Protein AF-0000000084757537 (afdb_homodimer)

Radius of gyration: 25.79 Å; Cα contacts (8 Å, |Δi|>4): 924; chains: 2; bounding box: 73×78×56 Å

Organism: Klebsiella aerogenes (strain ATCC 13048 / DSM 30053 / CCUG 1429 / JCM 1235 / KCTC 2190 / NBRC 13534 / NCIMB 10102 / NCTC 10006 / CDC 819-56) (NCBI:txid1028307)

Nearest PDB structures (foldseek):
  2l4r-assembly1_A  TM=5.780E-01  e=1.515E-05  Homo sapiens
  3gdi-assembly1_B  TM=6.247E-01  e=6.989E-03  Mus musculus
  4dj2-assembly2_B  TM=6.245E-01  e=1.056E-02  Mus musculus
  4dj2-assembly1_C  TM=6.405E-01  e=1.905E-02  Mus musculus
  3gdi-assembly1_A  TM=5.846E-01  e=1.505E-02  Mus musculus

Structure (mmCIF, N/CA/C/O backbone):
data_AF-0000000084757537-model_v1
#
loop_
_entity.id
_entity.type
_entity.pdbx_description
1 polymer 'AraC family transcriptional regulator'
#
loop_
_atom_site.group_PDB
_atom_site.id
_atom_site.type_symbol
_atom_site.label_atom_id
_atom_site.label_alt_id
_atom_site.label_comp_id
_atom_site.label_asym_id
_atom_site.label_entity_id
_atom_site.label_seq_id
_atom_site.pdbx_PDB_ins_code
_atom_site.Cartn_x
_atom_site.Cartn_y
_atom_site.Cartn_z
_atom_site.occupancy
_atom_site.B_iso_or_equiv
_atom_site.auth_seq_id
_atom_site.auth_comp_id
_atom_site.auth_asym_id
_atom_site.auth_atom_id
_atom_site.pdbx_PDB_model_num
ATOM 1 N N . MET A 1 1 ? 33.844 41.781 28.547 1 29.34 1 MET A N 1
ATOM 2 C CA . MET A 1 1 ? 33.312 42 27.188 1 29.34 1 MET A CA 1
ATOM 3 C C . MET A 1 1 ? 33.656 40.844 26.281 1 29.34 1 MET A C 1
ATOM 5 O O . MET A 1 1 ? 34.562 40.969 25.438 1 29.34 1 MET A O 1
ATOM 9 N N . ILE A 1 2 ? 33.625 39.625 26.734 1 36.03 2 ILE A N 1
ATOM 10 C CA . ILE A 1 2 ? 34.094 38.438 25.984 1 36.03 2 ILE A CA 1
ATOM 11 C C . ILE A 1 2 ? 33.25 38.25 24.75 1 36.03 2 ILE A C 1
ATOM 13 O O . ILE A 1 2 ? 32 38.25 24.828 1 36.03 2 ILE A O 1
ATOM 17 N N . GLY A 1 3 ? 33.75 38.656 23.562 1 28.81 3 GLY A N 1
ATOM 18 C CA . GLY A 1 3 ? 33.188 38.562 22.219 1 28.81 3 GLY A CA 1
ATOM 19 C C . GLY A 1 3 ? 32.75 37.156 21.875 1 28.81 3 GLY A C 1
ATOM 20 O O . GLY A 1 3 ? 33.562 36.219 21.891 1 28.81 3 GLY A O 1
ATOM 21 N N . VAL A 1 4 ? 31.578 36.719 22.297 1 36.47 4 VAL A N 1
ATOM 22 C CA . VAL A 1 4 ? 31.016 35.438 21.875 1 36.47 4 VAL A CA 1
ATOM 23 C C . VAL A 1 4 ? 31.109 35.312 20.359 1 36.47 4 VAL A C 1
ATOM 25 O O . VAL A 1 4 ? 30.625 36.188 19.625 1 36.47 4 VAL A O 1
ATOM 28 N N . SER A 1 5 ? 32.25 34.75 19.859 1 36.56 5 SER A N 1
ATOM 29 C CA . SER A 1 5 ? 32.438 34.469 18.422 1 36.56 5 SER A CA 1
ATOM 30 C C . SER A 1 5 ? 31.219 33.812 17.828 1 36.56 5 SER A C 1
ATOM 32 O O . SER A 1 5 ? 30.719 32.812 18.375 1 36.56 5 SER A O 1
ATOM 34 N N . ASP A 1 6 ? 30.359 34.469 17.156 1 34.97 6 ASP A N 1
ATOM 35 C CA . ASP A 1 6 ? 29.266 34.094 16.281 1 34.97 6 ASP A CA 1
ATOM 36 C C . ASP A 1 6 ? 29.688 33 15.289 1 34.97 6 ASP A C 1
ATOM 38 O O . ASP A 1 6 ? 30.266 33.281 14.25 1 34.97 6 ASP A O 1
ATOM 42 N N . ALA A 1 7 ? 30.234 31.906 15.758 1 39.81 7 ALA A N 1
ATOM 43 C CA . ALA A 1 7 ? 30.578 30.906 14.75 1 39.81 7 ALA A CA 1
ATOM 44 C C . ALA A 1 7 ? 29.438 30.734 13.734 1 39.81 7 ALA A C 1
ATOM 46 O O . ALA A 1 7 ? 28.266 30.656 14.109 1 39.81 7 ALA A O 1
ATOM 47 N N . PRO A 1 8 ? 29.766 31.125 12.445 1 39.22 8 PRO A N 1
ATOM 48 C CA . PRO A 1 8 ? 28.734 31 11.398 1 39.22 8 PRO A CA 1
ATOM 49 C C . PRO A 1 8 ? 28.062 29.625 11.398 1 39.22 8 PRO A C 1
ATOM 51 O O . PRO A 1 8 ? 28.656 28.641 11.875 1 39.22 8 PRO A O 1
ATOM 54 N N . PRO A 1 9 ? 26.766 29.547 11.398 1 38.53 9 PRO A N 1
ATOM 55 C CA . PRO A 1 9 ? 26.109 28.234 11.344 1 38.53 9 PRO A CA 1
ATOM 56 C C . PRO A 1 9 ? 26.781 27.281 10.375 1 38.53 9 PRO A C 1
ATOM 58 O O . PRO A 1 9 ? 27.438 27.703 9.414 1 38.53 9 PRO A O 1
ATOM 61 N N . PRO A 1 10 ? 27.375 26.188 10.836 1 38.19 10 PRO A N 1
ATOM 62 C CA . PRO A 1 10 ? 28.094 25.297 9.922 1 38.19 10 PRO A CA 1
ATOM 63 C C . PRO A 1 10 ? 27.5 25.297 8.508 1 38.19 10 PRO A C 1
ATOM 65 O O . PRO A 1 10 ? 26.297 25.516 8.344 1 38.19 10 PRO A O 1
ATOM 68 N N . ARG A 1 11 ? 28.281 25.75 7.516 1 37.19 11 ARG A N 1
ATOM 69 C CA . ARG A 1 11 ? 27.953 25.719 6.094 1 37.19 11 ARG A CA 1
ATOM 70 C C . ARG A 1 11 ? 27.109 24.5 5.746 1 37.19 11 ARG A C 1
ATOM 72 O O . ARG A 1 11 ? 27.484 23.375 6.062 1 37.19 11 ARG A O 1
ATOM 79 N N . ALA A 1 12 ? 25.844 24.609 5.562 1 40.44 12 ALA A N 1
ATOM 80 C CA . ALA A 1 12 ? 25.047 23.547 4.957 1 40.44 12 ALA A CA 1
ATOM 81 C C . ALA A 1 12 ? 25.828 22.812 3.879 1 40.44 12 ALA A C 1
ATOM 83 O O . ALA A 1 12 ? 26.25 23.422 2.889 1 40.44 12 ALA A O 1
ATOM 84 N N . VAL A 1 13 ? 26.734 21.922 4.102 1 39.75 13 VAL A N 1
ATOM 85 C CA . VAL A 1 13 ? 27.438 21.125 3.1 1 39.75 13 VAL A CA 1
ATOM 86 C C . VAL A 1 13 ? 26.531 20.922 1.881 1 39.75 13 VAL A C 1
ATOM 88 O O . VAL A 1 13 ? 25.375 20.5 2.014 1 39.75 13 VAL A O 1
ATOM 91 N N . ASN A 1 14 ? 26.641 21.609 0.751 1 42.94 14 ASN A N 1
ATOM 92 C CA . ASN A 1 14 ? 26.016 21.578 -0.562 1 42.94 14 ASN A CA 1
ATOM 93 C C . ASN A 1 14 ? 25.844 20.156 -1.067 1 42.94 14 ASN A C 1
ATOM 95 O O . ASN A 1 14 ? 26.797 19.547 -1.568 1 42.94 14 ASN A O 1
ATOM 99 N N . GLN A 1 15 ? 25.359 19.25 -0.382 1 50.41 15 GLN A N 1
ATOM 100 C CA . GLN A 1 15 ? 25.141 17.984 -1.068 1 50.41 15 GLN A CA 1
ATOM 101 C C . GLN A 1 15 ? 24.656 18.203 -2.5 1 50.41 15 GLN A C 1
ATOM 103 O O . GLN A 1 15 ? 23.781 19.016 -2.742 1 50.41 15 GLN A O 1
ATOM 108 N N . PRO A 1 16 ? 25.5 17.828 -3.414 1 53.41 16 PRO A N 1
ATOM 109 C CA . PRO A 1 16 ? 25.109 18.031 -4.805 1 53.41 16 PRO A CA 1
ATOM 110 C C . PRO A 1 16 ? 23.625 17.703 -5.051 1 53.41 16 PRO A C 1
ATOM 112 O O . PRO A 1 16 ? 23.156 16.656 -4.617 1 53.41 16 PRO A O 1
ATOM 115 N N . GLU A 1 17 ? 22.891 18.688 -5.23 1 71.38 17 GLU A N 1
ATOM 116 C CA . GLU A 1 17 ? 21.484 18.562 -5.594 1 71.38 17 GLU A CA 1
ATOM 117 C C . GLU A 1 17 ? 21.297 17.734 -6.855 1 71.38 17 GLU A C 1
ATOM 119 O O . GLU A 1 17 ? 21.922 18 -7.883 1 71.38 17 GLU A O 1
ATOM 124 N N . LEU A 1 18 ? 20.938 16.484 -6.762 1 81 18 LEU A N 1
ATOM 125 C CA . LEU A 1 18 ? 20.641 15.641 -7.914 1 81 18 LEU A CA 1
ATOM 126 C C . LEU A 1 18 ? 19.703 16.375 -8.883 1 81 18 LEU A C 1
ATOM 128 O O . LEU A 1 18 ? 18.766 17.031 -8.461 1 81 18 LEU A O 1
ATOM 132 N N . ALA A 1 19 ? 20.141 16.344 -10.188 1 88.56 19 ALA A N 1
ATOM 133 C CA . ALA A 1 19 ? 19.312 16.922 -11.242 1 88.56 19 ALA A CA 1
ATOM 134 C C . ALA A 1 19 ? 18 16.188 -11.383 1 88.56 19 ALA A C 1
ATOM 136 O O . ALA A 1 19 ? 17.891 15.008 -11.023 1 88.56 19 ALA A O 1
ATOM 137 N N . VAL A 1 20 ? 17.031 16.828 -11.93 1 90.75 20 VAL A N 1
ATOM 138 C CA . VAL A 1 20 ? 15.68 16.297 -12.094 1 90.75 20 VAL A CA 1
ATOM 139 C C . VAL A 1 20 ? 15.734 15.016 -12.938 1 90.75 20 VAL A C 1
ATOM 141 O O . VAL A 1 20 ? 15.031 14.047 -12.656 1 90.75 20 VAL A O 1
ATOM 144 N N . ASP A 1 21 ? 16.547 15.055 -13.906 1 89.81 21 ASP A N 1
ATOM 145 C CA . ASP A 1 21 ? 16.672 13.883 -14.766 1 89.81 21 ASP A CA 1
ATOM 146 C C . ASP A 1 21 ? 17.156 12.672 -13.984 1 89.81 21 ASP A C 1
ATOM 148 O O . ASP A 1 21 ? 16.672 11.555 -14.18 1 89.81 21 ASP A O 1
ATOM 152 N N . GLU A 1 22 ? 18.141 12.922 -13.195 1 90.5 22 GLU A N 1
ATOM 153 C CA . GLU A 1 22 ? 18.672 11.844 -12.367 1 90.5 22 GLU A CA 1
ATOM 154 C C . GLU A 1 22 ? 17.625 11.344 -11.375 1 90.5 22 GLU A C 1
ATOM 156 O O . GLU A 1 22 ? 17.453 10.141 -11.188 1 90.5 22 GLU A O 1
ATOM 161 N N . LEU A 1 23 ? 16.938 12.234 -10.805 1 92.62 23 LEU A N 1
ATOM 162 C CA . LEU A 1 23 ? 15.891 11.883 -9.859 1 92.62 23 LEU A CA 1
ATOM 163 C C . LEU A 1 23 ? 14.789 11.086 -10.547 1 92.62 23 LEU A C 1
ATOM 165 O O . LEU A 1 23 ? 14.266 10.117 -9.984 1 92.62 23 LEU A O 1
ATOM 169 N N . SER A 1 24 ? 14.469 11.484 -11.727 1 92.75 24 SER A N 1
ATOM 170 C CA . SER A 1 24 ? 13.453 10.773 -12.5 1 92.75 24 SER A CA 1
ATOM 171 C C . SER A 1 24 ? 13.867 9.328 -12.766 1 92.75 24 SER A C 1
ATOM 173 O O . SER A 1 24 ? 13.047 8.414 -12.633 1 92.75 24 SER A O 1
ATOM 175 N N . GLN A 1 25 ? 15.094 9.148 -13.07 1 91.44 25 GLN A N 1
ATOM 176 C CA . GLN A 1 25 ? 15.609 7.801 -13.289 1 91.44 25 GLN A CA 1
ATOM 177 C C . GLN A 1 25 ? 15.516 6.969 -12.008 1 91.44 25 GLN A C 1
ATOM 179 O O . GLN A 1 25 ? 15.148 5.793 -12.055 1 91.44 25 GLN A O 1
ATOM 184 N N . ILE A 1 26 ? 15.797 7.574 -10.961 1 90.69 26 ILE A N 1
ATOM 185 C CA . ILE A 1 26 ? 15.719 6.906 -9.664 1 90.69 26 ILE A CA 1
ATOM 186 C C . ILE A 1 26 ? 14.273 6.477 -9.391 1 90.69 26 ILE A C 1
ATOM 188 O O . ILE A 1 26 ? 14.023 5.328 -9.016 1 90.69 26 ILE A O 1
ATOM 192 N N . CYS A 1 27 ? 13.312 7.305 -9.648 1 91.94 27 CYS A N 1
ATOM 193 C CA . CYS A 1 27 ? 11.906 7.02 -9.406 1 91.94 27 CYS A CA 1
ATOM 194 C C . CYS A 1 27 ? 11.422 5.883 -10.305 1 91.94 27 CYS A C 1
ATOM 196 O O . CYS A 1 27 ? 10.422 5.227 -9.992 1 91.94 27 CYS A O 1
ATOM 198 N N . GLU A 1 28 ? 12.203 5.699 -11.406 1 89.5 28 GLU A N 1
ATOM 199 C CA . GLU A 1 28 ? 11.828 4.648 -12.344 1 89.5 28 GLU A CA 1
ATOM 200 C C . GLU A 1 28 ? 12.617 3.369 -12.086 1 89.5 28 GLU A C 1
ATOM 202 O O . GLU A 1 28 ? 12.484 2.393 -12.828 1 89.5 28 GLU A O 1
ATOM 207 N N . GLY A 1 29 ? 13.43 3.396 -11.086 1 86.88 29 GLY A N 1
ATOM 208 C CA . GLY A 1 29 ? 14.227 2.23 -10.734 1 86.88 29 GLY A CA 1
ATOM 209 C C . GLY A 1 29 ? 15.531 2.141 -11.5 1 86.88 29 GLY A C 1
ATOM 210 O O . GLY A 1 29 ? 16.156 1.078 -11.562 1 86.88 29 GLY A O 1
ATOM 211 N N . LEU A 1 30 ? 15.867 3.238 -12.203 1 83.12 30 LEU A N 1
ATOM 212 C CA . LEU A 1 30 ? 17.047 3.227 -13.07 1 83.12 30 LEU A CA 1
ATOM 213 C C . LEU A 1 30 ? 18.172 4.059 -12.469 1 83.12 30 LEU A C 1
ATOM 215 O O . LEU A 1 30 ? 18.766 4.902 -13.148 1 83.12 30 LEU A O 1
ATOM 219 N N . ALA A 1 31 ? 18.484 3.748 -11.211 1 79.81 31 ALA A N 1
ATOM 220 C CA . ALA A 1 31 ? 19.547 4.52 -10.57 1 79.81 31 ALA A CA 1
ATOM 221 C C . ALA A 1 31 ? 20.906 4.215 -11.203 1 79.81 31 ALA A C 1
ATOM 223 O O . ALA A 1 31 ? 21.172 3.072 -11.578 1 79.81 31 ALA A O 1
ATOM 224 N N . ARG A 1 32 ? 21.625 5.238 -11.312 1 76.38 32 ARG A N 1
ATOM 225 C CA . ARG A 1 32 ? 22.969 5.082 -11.867 1 76.38 32 ARG A CA 1
ATOM 226 C C . ARG A 1 32 ? 23.891 4.391 -10.867 1 76.38 32 ARG A C 1
ATOM 228 O O . ARG A 1 32 ? 24.703 3.537 -11.25 1 76.38 32 ARG A O 1
ATOM 235 N N . GLN A 1 33 ? 23.688 4.758 -9.633 1 82.62 33 GLN A N 1
ATOM 236 C CA . GLN A 1 33 ? 24.484 4.141 -8.57 1 82.62 33 GLN A CA 1
ATOM 237 C C . GLN A 1 33 ? 23.641 3.186 -7.734 1 82.62 33 GLN A C 1
ATOM 239 O O . GLN A 1 33 ? 22.469 3.459 -7.469 1 82.62 33 GLN A O 1
ATOM 244 N N . ARG A 1 34 ? 24.328 2.006 -7.48 1 87.5 34 ARG A N 1
ATOM 245 C CA . ARG A 1 34 ? 23.656 0.985 -6.676 1 87.5 34 ARG A CA 1
ATOM 246 C C . ARG A 1 34 ? 24.391 0.756 -5.363 1 87.5 34 ARG A C 1
ATOM 248 O O . ARG A 1 34 ? 25.562 1.128 -5.227 1 87.5 34 ARG A O 1
ATOM 255 N N . PRO A 1 35 ? 23.594 0.294 -4.371 1 85.06 35 PRO A N 1
ATOM 256 C CA . PRO A 1 35 ? 24.281 -0.024 -3.115 1 85.06 35 PRO A CA 1
ATOM 257 C C . PRO A 1 35 ? 25.422 -1.021 -3.299 1 85.06 35 PRO A C 1
ATOM 259 O O . PRO A 1 35 ? 25.375 -1.852 -4.211 1 85.06 35 PRO A O 1
ATOM 262 N N . GLU A 1 36 ? 26.328 -0.881 -2.371 1 83.25 36 GLU A N 1
ATOM 263 C CA . GLU A 1 36 ? 27.516 -1.709 -2.455 1 83.25 36 GLU A CA 1
ATOM 264 C C . GLU A 1 36 ? 27.203 -3.178 -2.201 1 83.25 36 GLU A C 1
ATOM 266 O O . GLU A 1 36 ? 27.797 -4.066 -2.816 1 83.25 36 GLU A O 1
ATOM 271 N N . ASN A 1 37 ? 26.359 -3.377 -1.267 1 87.88 37 ASN A N 1
ATOM 272 C CA . ASN A 1 37 ? 26.016 -4.727 -0.839 1 87.88 37 ASN A CA 1
ATOM 273 C C . ASN A 1 37 ? 24.656 -4.766 -0.137 1 87.88 37 ASN A C 1
ATOM 275 O O . ASN A 1 37 ? 24.016 -3.729 0.023 1 87.88 37 ASN A O 1
ATOM 279 N N . MET A 1 38 ? 24.25 -5.949 0.251 1 92.44 38 MET A N 1
ATOM 280 C CA . MET A 1 38 ? 22.938 -6.164 0.847 1 92.44 38 MET A CA 1
ATOM 281 C C . MET A 1 38 ? 22.812 -5.422 2.174 1 92.44 38 MET A C 1
ATOM 283 O O . MET A 1 38 ? 21.828 -4.738 2.418 1 92.44 38 MET A O 1
ATOM 287 N N . PRO A 1 39 ? 23.828 -5.449 3.076 1 90.75 39 PRO A N 1
ATOM 288 C CA . PRO A 1 39 ? 23.703 -4.699 4.328 1 90.75 39 PRO A CA 1
ATOM 289 C C . PRO A 1 39 ? 23.469 -3.207 4.102 1 90.75 39 PRO A C 1
ATOM 291 O O . PRO A 1 39 ? 22.672 -2.592 4.809 1 90.75 39 PRO A O 1
ATOM 294 N N . ALA A 1 40 ? 24.156 -2.654 3.139 1 89.56 40 ALA A N 1
ATOM 295 C CA . ALA A 1 40 ? 23.953 -1.241 2.83 1 89.56 40 ALA A CA 1
ATOM 296 C C . ALA A 1 40 ? 22.516 -0.976 2.381 1 89.56 40 ALA A C 1
ATOM 298 O O . ALA A 1 40 ? 21.922 0.025 2.771 1 89.56 40 ALA A O 1
ATOM 299 N N . LEU A 1 41 ? 22.031 -1.848 1.541 1 93.06 41 LEU A N 1
ATOM 300 C CA . LEU A 1 41 ? 20.641 -1.736 1.08 1 93.06 41 LEU A CA 1
ATOM 301 C C . LEU A 1 41 ? 19.672 -1.838 2.25 1 93.06 41 LEU A C 1
ATOM 303 O O . LEU A 1 41 ? 18.781 -1.001 2.395 1 93.06 41 LEU A O 1
ATOM 307 N N . LEU A 1 42 ? 19.859 -2.803 3.125 1 95 42 LEU A N 1
ATOM 308 C CA . LEU A 1 42 ? 18.969 -3.025 4.258 1 95 42 LEU A CA 1
ATOM 309 C C . LEU A 1 42 ? 19 -1.846 5.223 1 95 42 LEU A C 1
ATOM 311 O O . LEU A 1 42 ? 17.969 -1.441 5.758 1 95 42 LEU A O 1
ATOM 315 N N . ASN A 1 43 ? 20.141 -1.332 5.41 1 92.06 43 ASN A N 1
ATOM 316 C CA . ASN A 1 43 ? 20.281 -0.178 6.293 1 92.06 43 ASN A CA 1
ATOM 317 C C . ASN A 1 43 ? 19.531 1.037 5.746 1 92.06 43 ASN A C 1
ATOM 319 O O . ASN A 1 43 ? 18.953 1.811 6.508 1 92.06 43 ASN A O 1
ATOM 323 N N . ALA A 1 44 ? 19.625 1.209 4.469 1 92.5 44 ALA A N 1
ATOM 324 C CA . ALA A 1 44 ? 18.875 2.299 3.848 1 92.5 44 ALA A CA 1
ATOM 325 C C . ALA A 1 44 ? 17.375 2.08 3.988 1 92.5 44 ALA A C 1
ATOM 327 O O . ALA A 1 44 ? 16.641 3.002 4.355 1 92.5 44 ALA A O 1
ATOM 328 N N . LEU A 1 45 ? 16.906 0.859 3.781 1 94.94 45 LEU A N 1
ATOM 329 C CA . LEU A 1 45 ? 15.484 0.54 3.83 1 94.94 45 LEU A CA 1
ATOM 330 C C . LEU A 1 45 ? 14.961 0.617 5.262 1 94.94 45 LEU A C 1
ATOM 332 O O . LEU A 1 45 ? 13.766 0.823 5.477 1 94.94 45 LEU A O 1
ATOM 336 N N . ALA A 1 46 ? 15.852 0.464 6.234 1 94.06 46 ALA A N 1
ATOM 337 C CA . ALA A 1 46 ? 15.461 0.601 7.637 1 94.06 46 ALA A CA 1
ATOM 338 C C . ALA A 1 46 ? 14.844 1.969 7.902 1 94.06 46 ALA A C 1
ATOM 340 O O . ALA A 1 46 ? 13.938 2.096 8.734 1 94.06 46 ALA A O 1
ATOM 341 N N . LEU A 1 47 ? 15.289 2.963 7.199 1 92.88 47 LEU A N 1
ATOM 342 C CA . LEU A 1 47 ? 14.828 4.328 7.426 1 92.88 47 LEU A CA 1
ATOM 343 C C . LEU A 1 47 ? 13.359 4.48 7.039 1 92.88 47 LEU A C 1
ATOM 345 O O . LEU A 1 47 ? 12.656 5.328 7.59 1 92.88 47 LEU A O 1
ATOM 349 N N . ILE A 1 48 ? 12.852 3.602 6.098 1 94.81 48 ILE A N 1
ATOM 350 C CA . ILE A 1 48 ? 11.469 3.754 5.668 1 94.81 48 ILE A CA 1
ATOM 351 C C . ILE A 1 48 ? 10.656 2.547 6.125 1 94.81 48 ILE A C 1
ATOM 353 O O . ILE A 1 48 ? 9.469 2.432 5.797 1 94.81 48 ILE A O 1
ATOM 357 N N . ALA A 1 49 ? 11.227 1.651 6.902 1 95.31 49 ALA A N 1
ATOM 358 C CA . ALA A 1 49 ? 10.555 0.44 7.367 1 95.31 49 ALA A CA 1
ATOM 359 C C . ALA A 1 49 ? 9.273 0.779 8.117 1 95.31 49 ALA A C 1
ATOM 361 O O . ALA A 1 49 ? 8.242 0.134 7.922 1 95.31 49 ALA A O 1
ATOM 362 N N . PRO A 1 50 ? 9.266 1.827 8.961 1 94.19 50 PRO A N 1
ATOM 363 C CA . PRO A 1 50 ? 8.016 2.17 9.648 1 94.19 50 PRO A CA 1
ATOM 364 C C . PRO A 1 50 ? 6.891 2.516 8.68 1 94.19 50 PRO A C 1
ATOM 366 O O . PRO A 1 50 ? 5.723 2.242 8.969 1 94.19 50 PRO A O 1
ATOM 369 N N . LEU A 1 51 ? 7.219 3.133 7.594 1 95.81 51 LEU A N 1
ATOM 370 C CA . LEU A 1 51 ? 6.211 3.471 6.594 1 95.81 51 LEU A CA 1
ATOM 371 C C . LEU A 1 51 ? 5.672 2.213 5.922 1 95.81 51 LEU A C 1
ATOM 373 O O . LEU A 1 51 ? 4.461 2.082 5.719 1 95.81 51 LEU A O 1
ATOM 377 N N . LEU A 1 52 ? 6.566 1.309 5.574 1 95.25 52 LEU A N 1
ATOM 378 C CA . LEU A 1 52 ? 6.152 0.045 4.973 1 95.25 52 LEU A CA 1
ATOM 379 C C . LEU A 1 52 ? 5.262 -0.744 5.926 1 95.25 52 LEU A C 1
ATOM 381 O O . LEU A 1 52 ? 4.312 -1.399 5.496 1 95.25 52 LEU A O 1
ATOM 385 N N . ASN A 1 53 ? 5.543 -0.652 7.207 1 93.69 53 ASN A N 1
ATOM 386 C CA . ASN A 1 53 ? 4.754 -1.328 8.227 1 93.69 53 ASN A CA 1
ATOM 387 C C . ASN A 1 53 ? 3.35 -0.735 8.336 1 93.69 53 ASN A C 1
ATOM 389 O O . ASN A 1 53 ? 2.412 -1.421 8.742 1 93.69 53 ASN A O 1
ATOM 393 N N . ALA A 1 54 ? 3.188 0.45 7.926 1 91.19 54 ALA A N 1
ATOM 394 C CA . ALA A 1 54 ? 1.938 1.175 8.148 1 91.19 54 ALA A CA 1
ATOM 395 C C . ALA A 1 54 ? 0.958 0.936 7 1 91.19 54 ALA A C 1
ATOM 397 O O . ALA A 1 54 ? -0.229 1.246 7.117 1 91.19 54 ALA A O 1
ATOM 398 N N . ILE A 1 55 ? 1.372 0.458 5.898 1 90.5 55 ILE A N 1
ATOM 399 C CA . ILE A 1 55 ? 0.49 0.228 4.758 1 90.5 55 ILE A CA 1
ATOM 400 C C . ILE A 1 55 ? -0.34 -1.032 4.996 1 90.5 55 ILE A C 1
ATOM 402 O O . ILE A 1 55 ? 0.198 -2.141 5.02 1 90.5 55 ILE A O 1
ATOM 406 N N . PRO A 1 56 ? -1.605 -0.872 5.09 1 86 56 PRO A N 1
ATOM 407 C CA . PRO A 1 56 ? -2.41 -2.078 5.301 1 86 56 PRO A CA 1
ATOM 408 C C . PRO A 1 56 ? -2.498 -2.951 4.051 1 86 56 PRO A C 1
ATOM 410 O O . PRO A 1 56 ? -2.375 -2.449 2.932 1 86 56 PRO A O 1
ATOM 413 N N . ASN A 1 57 ? -2.6 -4.195 4.23 1 86.44 57 ASN A N 1
ATOM 414 C CA . ASN A 1 57 ? -2.934 -5.164 3.189 1 86.44 57 ASN A CA 1
ATOM 415 C C . ASN A 1 57 ? -1.842 -5.238 2.125 1 86.44 57 ASN A C 1
ATOM 417 O O . ASN A 1 57 ? -2.111 -5.602 0.979 1 86.44 57 ASN A O 1
ATOM 421 N N . VAL A 1 58 ? -0.678 -4.734 2.461 1 92.56 58 VAL A N 1
ATOM 422 C CA . VAL A 1 58 ? 0.474 -4.855 1.573 1 92.56 58 VAL A CA 1
ATOM 423 C C . VAL A 1 58 ? 1.599 -5.605 2.285 1 92.56 58 VAL A C 1
ATOM 425 O O . VAL A 1 58 ? 1.967 -5.262 3.41 1 92.56 58 VAL A O 1
ATOM 428 N N . VAL A 1 59 ? 2.041 -6.598 1.64 1 94.75 59 VAL A N 1
ATOM 429 C CA . VAL A 1 59 ? 3.207 -7.348 2.09 1 94.75 59 VAL A CA 1
ATOM 430 C C . VAL A 1 59 ? 4.457 -6.848 1.364 1 94.75 59 VAL A C 1
ATOM 432 O O . VAL A 1 59 ? 4.426 -6.617 0.153 1 94.75 59 VAL A O 1
ATOM 435 N N . PHE A 1 60 ? 5.48 -6.617 2.076 1 97.31 60 PHE A N 1
ATOM 436 C CA . PHE A 1 60 ? 6.785 -6.273 1.527 1 97.31 60 PHE A CA 1
ATOM 437 C C . PHE A 1 60 ? 7.871 -7.172 2.113 1 97.31 60 PHE A C 1
ATOM 439 O O . PHE A 1 60 ? 7.875 -7.445 3.316 1 97.31 60 PHE A O 1
ATOM 446 N N . PHE A 1 61 ? 8.812 -7.586 1.259 1 98.12 61 PHE A N 1
ATOM 447 C CA . PHE A 1 61 ? 9.906 -8.406 1.779 1 98.12 61 PHE A CA 1
ATOM 448 C C . PHE A 1 61 ? 11.164 -8.234 0.933 1 98.12 61 PHE A C 1
ATOM 450 O O . PHE A 1 61 ? 11.086 -7.836 -0.232 1 98.12 61 PHE A O 1
ATOM 457 N N . ILE A 1 62 ? 12.305 -8.453 1.509 1 98.12 62 ILE A N 1
ATOM 458 C CA . ILE A 1 62 ? 13.602 -8.672 0.872 1 98.12 62 ILE A CA 1
ATOM 459 C C . ILE A 1 62 ? 14.141 -10.047 1.263 1 98.12 62 ILE A C 1
ATOM 461 O O . ILE A 1 62 ? 14.094 -10.43 2.436 1 98.12 62 ILE A O 1
ATOM 465 N N . LYS A 1 63 ? 14.578 -10.773 0.313 1 98 63 LYS A N 1
ATOM 466 C CA . LYS A 1 63 ? 15.164 -12.094 0.54 1 98 63 LYS A CA 1
ATOM 467 C C . LYS A 1 63 ? 16.594 -12.156 0.005 1 98 63 LYS A C 1
ATOM 469 O O . LYS A 1 63 ? 16.953 -11.43 -0.928 1 98 63 LYS A O 1
ATOM 474 N N . ASP A 1 64 ? 17.391 -13.031 0.627 1 97 64 ASP A N 1
ATOM 475 C CA . ASP A 1 64 ? 18.75 -13.227 0.147 1 97 64 ASP A CA 1
ATOM 476 C C . ASP A 1 64 ? 18.797 -14.211 -1.022 1 97 64 ASP A C 1
ATOM 478 O O . ASP A 1 64 ? 17.75 -14.57 -1.57 1 97 64 ASP A O 1
ATOM 482 N N . ARG A 1 65 ? 19.953 -14.602 -1.453 1 96.38 65 ARG A N 1
ATOM 483 C CA . ARG A 1 65 ? 20.125 -15.422 -2.645 1 96.38 65 ARG A CA 1
ATOM 484 C C . ARG A 1 65 ? 19.641 -16.844 -2.406 1 96.38 65 ARG A C 1
ATOM 486 O O . ARG A 1 65 ? 19.484 -17.625 -3.354 1 96.38 65 ARG A O 1
ATOM 493 N N . GLN A 1 66 ? 19.453 -17.234 -1.188 1 96.56 66 GLN A N 1
ATOM 494 C CA . GLN A 1 66 ? 18.875 -18.531 -0.849 1 96.56 66 GLN A CA 1
ATOM 495 C C . GLN A 1 66 ? 17.391 -18.422 -0.582 1 96.56 66 GLN A C 1
ATOM 497 O O . GLN A 1 66 ? 16.766 -19.359 -0.06 1 96.56 66 GLN A O 1
ATOM 502 N N . ALA A 1 67 ? 16.781 -17.312 -0.868 1 97.56 67 ALA A N 1
ATOM 503 C CA . ALA A 1 67 ? 15.359 -17.016 -0.747 1 97.56 67 ALA A CA 1
ATOM 504 C C . ALA A 1 67 ? 14.945 -16.922 0.718 1 97.56 67 ALA A C 1
ATOM 506 O O . ALA A 1 67 ? 13.805 -17.234 1.065 1 97.56 67 ALA A O 1
ATOM 507 N N . ARG A 1 68 ? 15.891 -16.609 1.559 1 97.56 68 ARG A N 1
ATOM 508 C CA . ARG A 1 68 ? 15.57 -16.391 2.967 1 97.56 68 ARG A CA 1
ATOM 509 C C . ARG A 1 68 ? 15.203 -14.938 3.229 1 97.56 68 ARG A C 1
ATOM 511 O O . ARG A 1 68 ? 15.836 -14.023 2.684 1 97.56 68 ARG A O 1
ATOM 518 N N . TYR A 1 69 ? 14.203 -14.742 4.09 1 97.81 69 TYR A N 1
ATOM 519 C CA . TYR A 1 69 ? 13.75 -13.391 4.406 1 97.81 69 TYR A CA 1
ATOM 520 C C . TYR A 1 69 ? 14.828 -12.625 5.156 1 97.81 69 TYR A C 1
ATOM 522 O O . TYR A 1 69 ? 15.312 -13.07 6.195 1 97.81 69 TYR A O 1
ATOM 530 N N . LEU A 1 70 ? 15.219 -11.492 4.691 1 97.56 70 LEU A N 1
ATOM 531 C CA . LEU A 1 70 ? 16.125 -10.562 5.359 1 97.56 70 LEU A CA 1
ATOM 532 C C . LEU A 1 70 ? 15.367 -9.375 5.93 1 97.56 70 LEU A C 1
ATOM 534 O O . LEU A 1 70 ? 15.766 -8.812 6.953 1 97.56 70 LEU A O 1
ATOM 538 N N . LEU A 1 71 ? 14.367 -8.953 5.258 1 97.38 71 LEU A N 1
ATOM 539 C CA . LEU A 1 71 ? 13.469 -7.887 5.668 1 97.38 71 LEU A CA 1
ATOM 540 C C . LEU A 1 71 ? 12.016 -8.258 5.367 1 97.38 71 LEU A C 1
ATOM 542 O O . LEU A 1 71 ? 11.719 -8.82 4.309 1 97.38 71 LEU A O 1
ATOM 546 N N . ALA A 1 72 ? 11.156 -8.016 6.262 1 97.19 72 ALA A N 1
ATOM 547 C CA . ALA A 1 72 ? 9.719 -8.211 6.113 1 97.19 72 ALA A CA 1
ATOM 548 C C . ALA A 1 72 ? 8.938 -7.156 6.883 1 97.19 72 ALA A C 1
ATOM 550 O O . ALA A 1 72 ? 9.367 -6.715 7.953 1 97.19 72 ALA A O 1
ATOM 551 N N . ASN A 1 73 ? 7.875 -6.738 6.254 1 96.06 73 ASN A N 1
ATOM 552 C CA . ASN A 1 73 ? 7.062 -5.805 7.023 1 96.06 73 ASN A CA 1
ATOM 553 C C . ASN A 1 73 ? 6.102 -6.539 7.957 1 96.06 73 ASN A C 1
ATOM 555 O O . ASN A 1 73 ? 5.973 -7.762 7.887 1 96.06 73 ASN A O 1
ATOM 559 N N . LEU A 1 74 ? 5.461 -5.82 8.781 1 92.81 74 LEU A N 1
ATOM 560 C CA . LEU A 1 74 ? 4.629 -6.379 9.844 1 92.81 74 LEU A CA 1
ATOM 561 C C . LEU A 1 74 ? 3.443 -7.141 9.266 1 92.81 74 LEU A C 1
ATOM 563 O O . LEU A 1 74 ? 3.047 -8.18 9.797 1 92.81 74 LEU A O 1
ATOM 567 N N . THR A 1 75 ? 2.891 -6.688 8.273 1 91.75 75 THR A N 1
ATOM 568 C CA . THR A 1 75 ? 1.755 -7.348 7.637 1 91.75 75 THR A CA 1
ATOM 569 C C . THR A 1 75 ? 2.105 -8.789 7.258 1 91.75 75 THR A C 1
ATOM 571 O O . THR A 1 75 ? 1.306 -9.703 7.465 1 91.75 75 THR A O 1
ATOM 574 N N . LEU A 1 76 ? 3.277 -8.992 6.676 1 93.88 76 LEU A N 1
ATOM 575 C CA . LEU A 1 76 ? 3.699 -10.344 6.32 1 93.88 76 LEU A CA 1
ATOM 576 C C . LEU A 1 76 ? 3.785 -11.227 7.559 1 93.88 76 LEU A C 1
ATOM 578 O O . LEU A 1 76 ? 3.299 -12.359 7.555 1 93.88 76 LEU A O 1
ATOM 582 N N . ALA A 1 77 ? 4.398 -10.711 8.594 1 92.56 77 ALA A N 1
ATOM 583 C CA . ALA A 1 77 ? 4.52 -11.477 9.828 1 92.56 77 ALA A CA 1
ATOM 584 C C . ALA A 1 77 ? 3.148 -11.891 10.352 1 92.56 77 ALA A C 1
ATOM 586 O O . ALA A 1 77 ? 2.926 -13.062 10.672 1 92.56 77 ALA A O 1
ATOM 587 N N . ARG A 1 78 ? 2.24 -11 10.375 1 87.94 78 ARG A N 1
ATOM 588 C CA . ARG A 1 78 ? 0.898 -11.258 10.883 1 87.94 78 ARG A CA 1
ATOM 589 C C . ARG A 1 78 ? 0.173 -12.289 10.023 1 87.94 78 ARG A C 1
ATOM 591 O O . ARG A 1 78 ? -0.505 -13.172 10.547 1 87.94 78 ARG A O 1
ATOM 598 N N . ARG A 1 79 ? 0.322 -12.188 8.773 1 86.25 79 ARG A N 1
ATOM 599 C CA . ARG A 1 79 ? -0.315 -13.125 7.852 1 86.25 79 ARG A CA 1
ATOM 600 C C . ARG A 1 79 ? 0.211 -14.539 8.055 1 86.25 79 ARG A C 1
ATOM 602 O O . ARG A 1 79 ? -0.518 -15.516 7.855 1 86.25 79 ARG A O 1
ATOM 609 N N . CYS A 1 80 ? 1.395 -14.617 8.398 1 88.69 80 CYS A N 1
ATOM 610 C CA . CYS A 1 80 ? 2.006 -15.914 8.641 1 88.69 80 CYS A CA 1
ATOM 611 C C . CYS A 1 80 ? 1.719 -16.406 10.055 1 88.69 80 CYS A C 1
ATOM 613 O O . CYS A 1 80 ? 2.189 -17.469 10.461 1 88.69 80 CYS A O 1
ATOM 615 N N . GLY A 1 81 ? 1.04 -15.586 10.836 1 85.81 81 GLY A N 1
ATOM 616 C CA . GLY A 1 81 ? 0.628 -15.984 12.172 1 85.81 81 GLY A CA 1
ATOM 617 C C . GLY A 1 81 ? 1.645 -15.633 13.234 1 85.81 81 GLY A C 1
ATOM 618 O O . GLY A 1 81 ? 1.61 -16.188 14.344 1 85.81 81 GLY A O 1
ATOM 619 N N . PHE A 1 82 ? 2.59 -14.828 12.906 1 89.62 82 PHE A N 1
ATOM 620 C CA . PHE A 1 82 ? 3.615 -14.445 13.867 1 89.62 82 PHE A CA 1
ATOM 621 C C . PHE A 1 82 ? 3.27 -13.117 14.539 1 89.62 82 PHE A C 1
ATOM 623 O O . PHE A 1 82 ? 2.613 -12.266 13.93 1 89.62 82 PHE A O 1
ATOM 630 N N . LYS A 1 83 ? 3.73 -12.938 15.719 1 86.44 83 LYS A N 1
ATOM 631 C CA . LYS A 1 83 ? 3.52 -11.688 16.453 1 86.44 83 LYS A CA 1
ATOM 632 C C . LYS A 1 83 ? 4.57 -10.648 16.078 1 86.44 83 LYS A C 1
ATOM 634 O O . LYS A 1 83 ? 4.352 -9.445 16.266 1 86.44 83 LYS A O 1
ATOM 639 N N . SER A 1 84 ? 5.695 -11.18 15.633 1 90.56 84 SER A N 1
ATOM 640 C CA . SER A 1 84 ? 6.797 -10.289 15.281 1 90.56 84 SER A CA 1
ATOM 641 C C . SER A 1 84 ? 7.492 -10.75 14 1 90.56 84 SER A C 1
ATOM 643 O O . SER A 1 84 ? 7.383 -11.914 13.609 1 90.56 84 SER A O 1
ATOM 645 N N . VAL A 1 85 ? 8.211 -9.812 13.391 1 94.06 85 VAL A N 1
ATOM 646 C CA . VAL A 1 85 ? 8.898 -10.102 12.141 1 94.06 85 VAL A CA 1
ATOM 647 C C . VAL A 1 85 ? 10.086 -11.023 12.398 1 94.06 85 VAL A C 1
ATOM 649 O O . VAL A 1 85 ? 10.547 -11.727 11.492 1 94.06 85 VAL A O 1
ATOM 652 N N . SER A 1 86 ? 10.617 -11.062 13.617 1 93.06 86 SER A N 1
ATOM 653 C CA . SER A 1 86 ? 11.805 -11.836 13.961 1 93.06 86 SER A CA 1
ATOM 654 C C . SER A 1 86 ? 11.609 -13.312 13.656 1 93.06 86 SER A C 1
ATOM 656 O O . SER A 1 86 ? 12.562 -14.008 13.281 1 93.06 86 SER A O 1
ATOM 658 N N . SER A 1 87 ? 10.398 -13.773 13.766 1 92.19 87 SER A N 1
ATOM 659 C CA . SER A 1 87 ? 10.086 -15.188 13.57 1 92.19 87 SER A CA 1
ATOM 660 C C . SER A 1 87 ? 10.172 -15.578 12.102 1 92.19 87 SER A C 1
ATOM 662 O O . SER A 1 87 ? 10.234 -16.766 11.773 1 92.19 87 SER A O 1
ATOM 664 N N . LEU A 1 88 ? 10.164 -14.578 11.219 1 94.06 88 LEU A N 1
ATOM 665 C CA . LEU A 1 88 ? 10.211 -14.805 9.781 1 94.06 88 LEU A CA 1
ATOM 666 C C . LEU A 1 88 ? 11.648 -14.781 9.273 1 94.06 88 LEU A C 1
ATOM 668 O O . LEU A 1 88 ? 11.977 -15.461 8.297 1 94.06 88 LEU A O 1
ATOM 672 N N . LEU A 1 89 ? 12.477 -14.047 9.914 1 95.94 89 LEU A N 1
ATOM 673 C CA . LEU A 1 89 ? 13.789 -13.703 9.383 1 95.94 89 LEU A CA 1
ATOM 674 C C . LEU A 1 89 ? 14.703 -14.93 9.352 1 95.94 89 LEU A C 1
ATOM 676 O O . LEU A 1 89 ? 14.758 -15.68 10.328 1 95.94 89 LEU A O 1
ATOM 680 N N . GLY A 1 90 ? 15.328 -15.086 8.219 1 95.31 90 GLY A N 1
ATOM 681 C CA . GLY A 1 90 ? 16.219 -16.219 8.023 1 95.31 90 GLY A CA 1
ATOM 682 C C . GLY A 1 90 ? 15.516 -17.453 7.512 1 95.31 90 GLY A C 1
ATOM 683 O O . GLY A 1 90 ? 16.156 -18.453 7.184 1 95.31 90 GLY A O 1
ATOM 684 N N . LYS A 1 91 ? 14.234 -17.391 7.383 1 95.56 91 LYS A N 1
ATOM 685 C CA . LYS A 1 91 ? 13.445 -18.531 6.895 1 95.56 91 LYS A CA 1
ATOM 686 C C . LYS A 1 91 ? 13 -18.312 5.453 1 95.56 91 LYS A C 1
ATOM 688 O O . LYS A 1 91 ? 13.062 -17.188 4.941 1 95.56 91 LYS A O 1
ATOM 693 N N . THR A 1 92 ? 12.664 -19.438 4.801 1 95.75 92 THR A N 1
ATOM 694 C CA . THR A 1 92 ? 12.086 -19.375 3.465 1 95.75 92 THR A CA 1
ATOM 695 C C . THR A 1 92 ? 10.562 -19.438 3.535 1 95.75 92 THR A C 1
ATOM 697 O O . THR A 1 92 ? 9.992 -19.703 4.598 1 95.75 92 THR A O 1
ATOM 700 N N . SER A 1 93 ? 9.914 -19.156 2.393 1 93.12 93 SER A N 1
ATOM 701 C CA . SER A 1 93 ? 8.461 -19.312 2.334 1 93.12 93 SER A CA 1
ATOM 702 C C . SER A 1 93 ? 8.047 -20.75 2.678 1 93.12 93 SER A C 1
ATOM 704 O O . SER A 1 93 ? 7 -20.953 3.295 1 93.12 93 SER A O 1
ATOM 706 N N . ALA A 1 94 ? 8.867 -21.719 2.283 1 92.06 94 ALA A N 1
ATOM 707 C CA . ALA A 1 94 ? 8.578 -23.125 2.559 1 92.06 94 ALA A CA 1
ATOM 708 C C . ALA A 1 94 ? 8.555 -23.391 4.062 1 92.06 94 ALA A C 1
ATOM 710 O O . ALA A 1 94 ? 7.828 -24.281 4.527 1 92.06 94 ALA A O 1
ATOM 711 N N . ASP A 1 95 ? 9.258 -22.609 4.789 1 92.56 95 ASP A N 1
ATOM 712 C CA . ASP A 1 95 ? 9.344 -22.781 6.234 1 92.56 95 ASP A CA 1
ATOM 713 C C . ASP A 1 95 ? 8.141 -22.156 6.934 1 92.56 95 ASP A C 1
ATOM 715 O O . ASP A 1 95 ? 7.82 -22.516 8.07 1 92.56 95 ASP A O 1
ATOM 719 N N . VAL A 1 96 ? 7.512 -21.203 6.301 1 89.75 96 VAL A N 1
ATOM 720 C CA . VAL A 1 96 ? 6.582 -20.391 7.074 1 89.75 96 VAL A CA 1
ATOM 721 C C . VAL A 1 96 ? 5.156 -20.625 6.582 1 89.75 96 VAL A C 1
ATOM 723 O O . VAL A 1 96 ? 4.195 -20.422 7.332 1 89.75 96 VAL A O 1
ATOM 726 N N . PHE A 1 97 ? 4.965 -20.953 5.359 1 84.62 97 PHE A N 1
ATOM 727 C CA . PHE A 1 97 ? 3.641 -21.219 4.805 1 84.62 97 PHE A CA 1
ATOM 728 C C . PHE A 1 97 ? 3.348 -22.719 4.797 1 84.62 97 PHE A C 1
ATOM 730 O O . PHE A 1 97 ? 4.27 -23.531 4.836 1 84.62 97 PHE A O 1
ATOM 737 N N . PRO A 1 98 ? 2.045 -22.984 4.801 1 77.5 98 PRO A N 1
ATOM 738 C CA . PRO A 1 98 ? 1.737 -24.406 4.648 1 77.5 98 PRO A CA 1
ATOM 739 C C . PRO A 1 98 ? 2.479 -25.047 3.479 1 77.5 98 PRO A C 1
ATOM 741 O O . PRO A 1 98 ? 2.721 -24.391 2.461 1 77.5 98 PRO A O 1
ATOM 744 N N . SER A 1 99 ? 2.832 -26.219 3.639 1 73.06 99 SER A N 1
ATOM 745 C CA . SER A 1 99 ? 3.895 -26.922 2.928 1 73.06 99 SER A CA 1
ATOM 746 C C . SER A 1 99 ? 3.756 -26.75 1.419 1 73.06 99 SER A C 1
ATOM 748 O O . SER A 1 99 ? 4.656 -26.234 0.761 1 73.06 99 SER A O 1
ATOM 750 N N . ALA A 1 100 ? 2.686 -27.203 0.905 1 74.75 100 ALA A N 1
ATOM 751 C CA . ALA A 1 100 ? 2.668 -27.234 -0.555 1 74.75 100 ALA A CA 1
ATOM 752 C C . ALA A 1 100 ? 2.666 -25.828 -1.139 1 74.75 100 ALA A C 1
ATOM 754 O O . ALA A 1 100 ? 3.33 -25.562 -2.145 1 74.75 100 ALA A O 1
ATOM 755 N N . LEU A 1 101 ? 2.109 -24.922 -0.483 1 78.69 101 LEU A N 1
ATOM 756 C CA . LEU A 1 101 ? 2.059 -23.531 -0.953 1 78.69 101 LEU A CA 1
ATOM 757 C C . LEU A 1 101 ? 3.416 -22.859 -0.8 1 78.69 101 LEU A C 1
ATOM 759 O O . LEU A 1 101 ? 3.92 -22.25 -1.744 1 78.69 101 LEU A O 1
ATOM 763 N N . GLY A 1 102 ? 3.998 -23.109 0.347 1 86.25 102 GLY A N 1
ATOM 764 C CA . GLY A 1 102 ? 5.285 -22.5 0.643 1 86.25 102 GLY A CA 1
ATOM 765 C C . GLY A 1 102 ? 6.391 -22.953 -0.283 1 86.25 102 GLY A C 1
ATOM 766 O O . GLY A 1 102 ? 7.266 -22.172 -0.657 1 86.25 102 GLY A O 1
ATOM 767 N N . GLN A 1 103 ? 6.332 -24.203 -0.659 1 87.88 103 GLN A N 1
ATOM 768 C CA . GLN A 1 103 ? 7.324 -24.75 -1.581 1 87.88 103 GLN A CA 1
ATOM 769 C C . GLN A 1 103 ? 7.227 -24.078 -2.949 1 87.88 103 GLN A C 1
ATOM 771 O O . GLN A 1 103 ? 8.25 -23.734 -3.555 1 87.88 103 GLN A O 1
ATOM 776 N N . GLY A 1 104 ? 6.023 -23.922 -3.344 1 87.31 104 GLY A N 1
ATOM 777 C CA . GLY A 1 104 ? 5.82 -23.25 -4.617 1 87.31 104 GLY A CA 1
ATOM 778 C C . GLY A 1 104 ? 6.316 -21.812 -4.625 1 87.31 104 GLY A C 1
ATOM 779 O O . GLY A 1 104 ? 6.961 -21.375 -5.582 1 87.31 104 GLY A O 1
ATOM 780 N N . TYR A 1 105 ? 6.051 -21.109 -3.578 1 89.5 105 TYR A N 1
ATOM 781 C CA . TYR A 1 105 ? 6.523 -19.734 -3.463 1 89.5 105 TYR A CA 1
ATOM 782 C C . TYR A 1 105 ? 8.047 -19.672 -3.463 1 89.5 105 TYR A C 1
ATOM 784 O O . TYR A 1 105 ? 8.641 -18.781 -4.078 1 89.5 105 TYR A O 1
ATOM 792 N N . THR A 1 106 ? 8.648 -20.609 -2.771 1 94.44 106 THR A N 1
ATOM 793 C CA . THR A 1 106 ? 10.109 -20.656 -2.711 1 94.44 106 THR A CA 1
ATOM 794 C C . THR A 1 106 ? 10.695 -20.953 -4.09 1 94.44 106 THR A C 1
ATOM 796 O O . THR A 1 106 ? 11.688 -20.328 -4.484 1 94.44 106 THR A O 1
ATOM 799 N N . GLU A 1 107 ? 10.086 -21.859 -4.789 1 92.44 107 GLU A N 1
ATOM 800 C CA . GLU A 1 107 ? 10.539 -22.156 -6.141 1 92.44 107 GLU A CA 1
ATOM 801 C C . GLU A 1 107 ? 10.453 -20.938 -7.043 1 92.44 107 GLU A C 1
ATOM 803 O O . GLU A 1 107 ? 11.367 -20.672 -7.824 1 92.44 107 GLU A O 1
ATOM 808 N N . GLN A 1 108 ? 9.391 -20.25 -6.949 1 91.69 108 GLN A N 1
ATOM 809 C CA . GLN A 1 108 ? 9.211 -19.016 -7.703 1 91.69 108 GLN A CA 1
ATOM 810 C C . GLN A 1 108 ? 10.297 -18 -7.352 1 91.69 108 GLN A C 1
ATOM 812 O O . GLN A 1 108 ? 10.852 -17.344 -8.234 1 91.69 108 GLN A O 1
ATOM 817 N N . ASP A 1 109 ? 10.555 -17.875 -6.066 1 95.88 109 ASP A N 1
ATOM 818 C CA . ASP A 1 109 ? 11.602 -16.953 -5.605 1 95.88 109 ASP A CA 1
ATOM 819 C C . ASP A 1 109 ? 12.953 -17.328 -6.203 1 95.88 109 ASP A C 1
ATOM 821 O O . ASP A 1 109 ? 13.688 -16.469 -6.68 1 95.88 109 ASP A O 1
ATOM 825 N N . LEU A 1 110 ? 13.25 -18.578 -6.172 1 96.31 110 LEU A N 1
ATOM 826 C CA . LEU A 1 110 ? 14.539 -19.062 -6.68 1 96.31 110 LEU A CA 1
ATOM 827 C C . LEU A 1 110 ? 14.656 -18.812 -8.18 1 96.31 110 LEU A C 1
ATOM 829 O O . LEU A 1 110 ? 15.742 -18.531 -8.688 1 96.31 110 LEU A O 1
ATOM 833 N N . ARG A 1 111 ? 13.57 -18.922 -8.844 1 94.31 111 ARG A N 1
ATOM 834 C CA . ARG A 1 111 ? 13.57 -18.609 -10.273 1 94.31 111 ARG A CA 1
ATOM 835 C C . ARG A 1 111 ? 13.938 -17.141 -10.508 1 94.31 111 ARG A C 1
ATOM 837 O O . ARG A 1 111 ? 14.75 -16.828 -11.375 1 94.31 111 ARG A O 1
ATOM 844 N N . VAL A 1 112 ? 13.344 -16.25 -9.75 1 96 112 VAL A N 1
ATOM 845 C CA . VAL A 1 112 ? 13.641 -14.82 -9.836 1 96 112 VAL A CA 1
ATOM 846 C C . VAL A 1 112 ? 15.133 -14.586 -9.578 1 96 112 VAL A C 1
ATOM 848 O O . VAL A 1 112 ? 15.781 -13.828 -10.305 1 96 112 VAL A O 1
ATOM 851 N N . LEU A 1 113 ? 15.664 -15.266 -8.641 1 97.12 113 LEU A N 1
ATOM 852 C CA . LEU A 1 113 ? 17.047 -15.086 -8.227 1 97.12 113 LEU A CA 1
ATOM 853 C C . LEU A 1 113 ? 18.016 -15.648 -9.266 1 97.12 113 LEU A C 1
ATOM 855 O O . LEU A 1 113 ? 19.031 -15.016 -9.586 1 97.12 113 LEU A O 1
ATOM 859 N N . ARG A 1 114 ? 17.734 -16.781 -9.797 1 95.81 114 ARG A N 1
ATOM 860 C CA . ARG A 1 114 ? 18.609 -17.469 -10.734 1 95.81 114 ARG A CA 1
ATOM 861 C C . ARG A 1 114 ? 18.562 -16.812 -12.109 1 95.81 114 ARG A C 1
ATOM 863 O O . ARG A 1 114 ? 19.609 -16.594 -12.734 1 95.81 114 ARG A O 1
ATOM 870 N N . GLU A 1 115 ? 17.344 -16.484 -12.562 1 94.56 115 GLU A N 1
ATOM 871 C CA . GLU A 1 115 ? 17.172 -15.992 -13.922 1 94.56 115 GLU A CA 1
ATOM 872 C C . GLU A 1 115 ? 17.219 -14.469 -13.977 1 94.56 115 GLU A C 1
ATOM 874 O O . GLU A 1 115 ? 17.344 -13.875 -15.047 1 94.56 115 GLU A O 1
ATOM 879 N N . GLY A 1 116 ? 17.141 -13.852 -12.844 1 92.44 116 GLY A N 1
ATOM 880 C CA . GLY A 1 116 ? 17.172 -12.398 -12.789 1 92.44 116 GLY A CA 1
ATOM 881 C C . GLY A 1 116 ? 15.961 -11.75 -13.414 1 92.44 116 GLY A C 1
ATOM 882 O O . GLY A 1 116 ? 16.047 -10.648 -13.969 1 92.44 116 GLY A O 1
ATOM 883 N N . VAL A 1 117 ? 14.875 -12.422 -13.352 1 87.44 117 VAL A N 1
ATOM 884 C CA . VAL A 1 117 ? 13.664 -11.938 -14.016 1 87.44 117 VAL A CA 1
ATOM 885 C C . VAL A 1 117 ? 12.82 -11.148 -13.016 1 87.44 117 VAL A C 1
ATOM 887 O O . VAL A 1 117 ? 13.047 -11.219 -11.805 1 87.44 117 VAL A O 1
ATOM 890 N N . THR A 1 118 ? 11.898 -10.344 -13.562 1 91.5 118 THR A N 1
ATOM 891 C CA . THR A 1 118 ? 10.891 -9.625 -12.797 1 91.5 118 THR A CA 1
ATOM 892 C C . THR A 1 118 ? 9.508 -10.227 -13.023 1 91.5 118 THR A C 1
ATOM 894 O O . THR A 1 118 ? 9.094 -10.43 -14.164 1 91.5 118 THR A O 1
ATOM 897 N N . LEU A 1 119 ? 8.938 -10.711 -11.984 1 90.88 119 LEU A N 1
ATOM 898 C CA . LEU A 1 119 ? 7.527 -11.086 -12.016 1 90.88 119 LEU A CA 1
ATOM 899 C C . LEU A 1 119 ? 6.633 -9.883 -11.758 1 90.88 119 LEU A C 1
ATOM 901 O O . LEU A 1 119 ? 6.73 -9.242 -10.711 1 90.88 119 LEU A O 1
ATOM 905 N N . ARG A 1 120 ? 5.762 -9.57 -12.742 1 89.38 120 ARG A N 1
ATOM 906 C CA . ARG A 1 120 ? 4.914 -8.391 -12.625 1 89.38 120 ARG A CA 1
ATOM 907 C C . ARG A 1 120 ? 3.441 -8.773 -12.562 1 89.38 120 ARG A C 1
ATOM 909 O O . ARG A 1 120 ? 2.977 -9.602 -13.359 1 89.38 120 ARG A O 1
ATOM 916 N N . ASP A 1 121 ? 2.738 -8.219 -11.562 1 86 121 ASP A N 1
ATOM 917 C CA . ASP A 1 121 ? 1.286 -8.328 -11.453 1 86 121 ASP A CA 1
ATOM 918 C C . ASP A 1 121 ? 0.835 -9.781 -11.492 1 86 121 ASP A C 1
ATOM 920 O O . ASP A 1 121 ? -0.081 -10.133 -12.234 1 86 121 ASP A O 1
ATOM 924 N N . GLN A 1 122 ? 1.6 -10.586 -10.805 1 84.38 122 GLN A N 1
ATOM 925 C CA . GLN A 1 122 ? 1.219 -11.992 -10.695 1 84.38 122 GLN A CA 1
ATOM 926 C C . GLN A 1 122 ? 0.052 -12.172 -9.734 1 84.38 122 GLN A C 1
ATOM 928 O O . GLN A 1 122 ? 0.152 -11.82 -8.555 1 84.38 122 GLN A O 1
ATOM 933 N N . LEU A 1 123 ? -1.087 -12.648 -10.312 1 86.12 123 LEU A N 1
ATOM 934 C CA . LEU A 1 123 ? -2.24 -12.961 -9.477 1 86.12 123 LEU A CA 1
ATOM 935 C C . LEU A 1 123 ? -1.99 -14.227 -8.656 1 86.12 123 LEU A C 1
ATOM 937 O O . LEU A 1 123 ? -1.604 -15.258 -9.211 1 86.12 123 LEU A O 1
ATOM 941 N N . GLU A 1 124 ? -2.113 -14.078 -7.379 1 83.62 124 GLU A N 1
ATOM 942 C CA . GLU A 1 124 ? -1.86 -15.195 -6.473 1 83.62 124 GLU A CA 1
ATOM 943 C C . GLU A 1 124 ? -2.957 -15.312 -5.418 1 83.62 124 GLU A C 1
ATOM 945 O O . GLU A 1 124 ? -3.541 -14.305 -5.008 1 83.62 124 GLU A O 1
ATOM 950 N N . MET A 1 125 ? -3.229 -16.562 -5.129 1 81.31 125 MET A N 1
ATOM 951 C CA . MET A 1 125 ? -4.09 -16.844 -3.984 1 81.31 125 MET A CA 1
ATOM 952 C C . MET A 1 125 ? -3.258 -17.203 -2.756 1 81.31 125 MET A C 1
ATOM 954 O O . MET A 1 125 ? -2.41 -18.094 -2.816 1 81.31 125 MET A O 1
ATOM 958 N N . HIS A 1 126 ? -3.42 -16.469 -1.672 1 76.62 126 HIS A N 1
ATOM 959 C CA . HIS A 1 126 ? -2.711 -16.75 -0.428 1 76.62 126 HIS A CA 1
ATOM 960 C C . HIS A 1 126 ? -3.664 -17.266 0.644 1 76.62 126 HIS A C 1
ATOM 962 O O . HIS A 1 126 ? -4.84 -16.891 0.672 1 76.62 126 HIS A O 1
ATOM 968 N N . LEU A 1 127 ? -3.154 -18.234 1.379 1 68.5 127 LEU A N 1
ATOM 969 C CA . LEU A 1 127 ? -3.879 -18.703 2.559 1 68.5 127 LEU A CA 1
ATOM 970 C C . LEU A 1 127 ? -3.402 -17.969 3.809 1 68.5 127 LEU A C 1
ATOM 972 O O . LEU A 1 127 ? -2.199 -17.906 4.074 1 68.5 127 LEU A O 1
ATOM 976 N N . TYR A 1 128 ? -4.293 -17.156 4.371 1 63.09 128 TYR A N 1
ATOM 977 C CA . TYR A 1 128 ? -3.943 -16.391 5.559 1 63.09 128 TYR A CA 1
ATOM 978 C C . TYR A 1 128 ? -4.25 -17.172 6.828 1 63.09 128 TYR A C 1
ATOM 980 O O . TYR A 1 128 ? -4.852 -18.25 6.773 1 63.09 128 TYR A O 1
ATOM 988 N N . ASN A 1 129 ? -3.736 -16.453 7.996 1 59.81 129 ASN A N 1
ATOM 989 C CA . ASN A 1 129 ? -4.023 -17.062 9.289 1 59.81 129 ASN A CA 1
ATOM 990 C C . ASN A 1 129 ? -5.516 -17.359 9.453 1 59.81 129 ASN A C 1
ATOM 992 O O . ASN A 1 129 ? -6.352 -16.5 9.141 1 59.81 129 ASN A O 1
ATOM 996 N N . GLY A 1 130 ? -5.922 -18.562 9.688 1 57.12 130 GLY A N 1
ATOM 997 C CA . GLY A 1 130 ? -7.277 -19.047 9.867 1 57.12 130 GLY A CA 1
ATOM 998 C C . GLY A 1 130 ? -7.859 -19.672 8.602 1 57.12 130 GLY A C 1
ATOM 999 O O . GLY A 1 130 ? -9.078 -19.812 8.484 1 57.12 130 GLY A O 1
ATOM 1000 N N . ARG A 1 131 ? -7 -19.859 7.637 1 58.88 131 ARG A N 1
ATOM 1001 C CA . ARG A 1 131 ? -7.309 -20.625 6.43 1 58.88 131 ARG A CA 1
ATOM 1002 C C . ARG A 1 131 ? -8.195 -19.812 5.488 1 58.88 131 ARG A C 1
ATOM 1004 O O . ARG A 1 131 ? -8.945 -20.391 4.691 1 58.88 131 ARG A O 1
ATOM 1011 N N . GLU A 1 132 ? -8.266 -18.578 5.793 1 65.12 132 GLU A N 1
ATOM 1012 C CA . GLU A 1 132 ? -9.008 -17.734 4.863 1 65.12 132 GLU A CA 1
ATOM 1013 C C . GLU A 1 132 ? -8.188 -17.438 3.609 1 65.12 132 GLU A C 1
ATOM 1015 O O . GLU A 1 132 ? -6.988 -17.156 3.693 1 65.12 132 GLU A O 1
ATOM 1020 N N . ARG A 1 133 ? -8.914 -17.75 2.479 1 72.31 133 ARG A N 1
ATOM 1021 C CA . ARG A 1 133 ? -8.289 -17.5 1.187 1 72.31 133 ARG A CA 1
ATOM 1022 C C . ARG A 1 133 ? -8.414 -16.047 0.788 1 72.31 133 ARG A C 1
ATOM 1024 O O . ARG A 1 133 ? -9.43 -15.406 1.07 1 72.31 133 ARG A O 1
ATOM 1031 N N . GLY A 1 134 ? -7.328 -15.555 0.299 1 77.62 134 GLY A N 1
ATOM 1032 C CA . GLY A 1 134 ? -7.355 -14.195 -0.218 1 77.62 134 GLY A CA 1
ATOM 1033 C C . GLY A 1 134 ? -6.52 -14.016 -1.471 1 77.62 134 GLY A C 1
ATOM 1034 O O . GLY A 1 134 ? -5.543 -14.734 -1.68 1 77.62 134 GLY A O 1
ATOM 1035 N N . TRP A 1 135 ? -7.043 -13.133 -2.365 1 83.38 135 TRP A N 1
ATOM 1036 C CA . TRP A 1 135 ? -6.336 -12.859 -3.611 1 83.38 135 TRP A CA 1
ATOM 1037 C C . TRP A 1 135 ? -5.422 -11.648 -3.469 1 83.38 135 TRP A C 1
ATOM 1039 O O . TRP A 1 135 ? -5.785 -10.664 -2.83 1 83.38 135 TRP A O 1
ATOM 1049 N N . CYS A 1 136 ? -4.301 -11.797 -4.094 1 88.38 136 CYS A N 1
ATOM 1050 C CA . CYS A 1 136 ? -3.346 -10.695 -4.102 1 88.38 136 CYS A CA 1
ATOM 1051 C C . CYS A 1 136 ? -2.656 -10.578 -5.457 1 88.38 136 CYS A C 1
ATOM 1053 O O . CYS A 1 136 ? -2.66 -11.523 -6.242 1 88.38 136 CYS A O 1
ATOM 1055 N N . LEU A 1 137 ? -2.24 -9.453 -5.797 1 90.56 137 LEU A N 1
ATOM 1056 C CA . LEU A 1 137 ? -1.306 -9.242 -6.895 1 90.56 137 LEU A CA 1
ATOM 1057 C C . LEU A 1 137 ? 0.117 -9.07 -6.371 1 90.56 137 LEU A C 1
ATOM 1059 O O . LEU A 1 137 ? 0.353 -8.289 -5.449 1 90.56 137 LEU A O 1
ATOM 1063 N N . THR A 1 138 ? 1.044 -9.875 -6.938 1 92.44 138 THR A N 1
ATOM 1064 C CA . THR A 1 138 ? 2.41 -9.945 -6.43 1 92.44 138 THR A CA 1
ATOM 1065 C C . THR A 1 138 ? 3.406 -9.492 -7.496 1 92.44 138 THR A C 1
ATOM 1067 O O . THR A 1 138 ? 3.24 -9.805 -8.68 1 92.44 138 THR A O 1
ATOM 1070 N N . GLN A 1 139 ? 4.348 -8.719 -7.16 1 94.81 139 GLN A N 1
ATOM 1071 C CA . GLN A 1 139 ? 5.516 -8.375 -7.965 1 94.81 139 GLN A CA 1
ATOM 1072 C C . GLN A 1 139 ? 6.809 -8.766 -7.254 1 94.81 139 GLN A C 1
ATOM 1074 O O . GLN A 1 139 ? 6.938 -8.57 -6.043 1 94.81 139 GLN A O 1
ATOM 1079 N N . LYS A 1 140 ? 7.703 -9.383 -7.969 1 96.38 140 LYS A N 1
ATOM 1080 C CA . LYS A 1 140 ? 9.031 -9.766 -7.484 1 96.38 140 LYS A CA 1
ATOM 1081 C C . LYS A 1 140 ? 10.117 -9.336 -8.469 1 96.38 140 LYS A C 1
ATOM 1083 O O . LYS A 1 140 ? 9.914 -9.383 -9.68 1 96.38 140 LYS A O 1
ATOM 1088 N N . LEU A 1 141 ? 11.273 -8.898 -7.926 1 96.44 141 LEU A N 1
ATOM 1089 C CA . LEU A 1 141 ? 12.375 -8.539 -8.805 1 96.44 141 LEU A CA 1
ATOM 1090 C C . LEU A 1 141 ? 13.719 -8.875 -8.164 1 96.44 141 LEU A C 1
ATOM 1092 O O . LEU A 1 141 ? 13.828 -8.906 -6.938 1 96.44 141 LEU A O 1
ATOM 1096 N N . ALA A 1 142 ? 14.648 -9.188 -9.031 1 96.81 142 ALA A N 1
ATOM 1097 C CA . ALA A 1 142 ? 16.016 -9.414 -8.562 1 96.81 142 ALA A CA 1
ATOM 1098 C C . ALA A 1 142 ? 16.703 -8.102 -8.219 1 96.81 142 ALA A C 1
ATOM 1100 O O . ALA A 1 142 ? 16.531 -7.098 -8.922 1 96.81 142 ALA A O 1
ATOM 1101 N N . LEU A 1 143 ? 17.406 -8.109 -7.121 1 95.56 143 LEU A N 1
ATOM 1102 C CA . LEU A 1 143 ? 18.234 -6.973 -6.719 1 95.56 143 LEU A CA 1
ATOM 1103 C C . LEU A 1 143 ? 19.672 -7.164 -7.16 1 95.56 143 LEU A C 1
ATOM 1105 O O . LEU A 1 143 ? 20.281 -8.203 -6.891 1 95.56 143 LEU A O 1
ATOM 1109 N N . ARG A 1 144 ? 20.172 -6.113 -7.781 1 92.38 144 ARG A N 1
ATOM 1110 C CA . ARG A 1 144 ? 21.547 -6.199 -8.273 1 92.38 144 ARG A CA 1
ATOM 1111 C C . ARG A 1 144 ? 22.438 -5.152 -7.613 1 92.38 144 ARG A C 1
ATOM 1113 O O . ARG A 1 144 ? 22 -4.031 -7.352 1 92.38 144 ARG A O 1
ATOM 1120 N N . ASP A 1 145 ? 23.703 -5.555 -7.367 1 87.94 145 ASP A N 1
ATOM 1121 C CA . ASP A 1 145 ? 24.656 -4.605 -6.812 1 87.94 145 ASP A CA 1
ATOM 1122 C C . ASP A 1 145 ? 25.328 -3.801 -7.922 1 87.94 145 ASP A C 1
ATOM 1124 O O . ASP A 1 145 ? 24.891 -3.83 -9.07 1 87.94 145 ASP A O 1
ATOM 1128 N N . ILE A 1 146 ? 26.312 -3.025 -7.504 1 82.75 146 ILE A N 1
ATOM 1129 C CA . ILE A 1 146 ? 26.984 -2.086 -8.398 1 82.75 146 ILE A CA 1
ATOM 1130 C C . ILE A 1 146 ? 27.672 -2.848 -9.531 1 82.75 146 ILE A C 1
ATOM 1132 O O . ILE A 1 146 ? 27.875 -2.305 -10.617 1 82.75 146 ILE A O 1
ATOM 1136 N N . SER A 1 147 ? 28.078 -4.133 -9.359 1 87.06 147 SER A N 1
ATOM 1137 C CA . SER A 1 147 ? 28.734 -4.949 -10.375 1 87.06 147 SER A CA 1
ATOM 1138 C C . SER A 1 147 ? 27.719 -5.672 -11.25 1 87.06 147 SER A C 1
ATOM 1140 O O . SER A 1 147 ? 28.094 -6.391 -12.18 1 87.06 147 SER A O 1
ATOM 1142 N N . GLY A 1 148 ? 26.438 -5.551 -10.953 1 87.81 148 GLY A N 1
ATOM 1143 C CA . GLY A 1 148 ? 25.375 -6.188 -11.734 1 87.81 148 GLY A CA 1
ATOM 1144 C C . GLY A 1 148 ? 25.047 -7.586 -11.242 1 87.81 148 GLY A C 1
ATOM 1145 O O . GLY A 1 148 ? 24.25 -8.289 -11.875 1 87.81 148 GLY A O 1
ATOM 1146 N N . GLN A 1 149 ? 25.672 -7.98 -10.148 1 91.31 149 GLN A N 1
ATOM 1147 C CA . GLN A 1 149 ? 25.422 -9.305 -9.602 1 91.31 149 GLN A CA 1
ATOM 1148 C C . GLN A 1 149 ? 24.141 -9.328 -8.773 1 91.31 149 GLN A C 1
ATOM 1150 O O . GLN A 1 149 ? 23.859 -8.391 -8.023 1 91.31 149 GLN A O 1
ATOM 1155 N N . VAL A 1 150 ? 23.438 -10.398 -8.922 1 95 150 VAL A N 1
ATOM 1156 C CA . VAL A 1 150 ? 22.219 -10.562 -8.125 1 95 150 VAL A CA 1
ATOM 1157 C C . VAL A 1 150 ? 22.594 -10.828 -6.668 1 95 150 VAL A C 1
ATOM 1159 O O . VAL A 1 150 ? 23.266 -11.805 -6.359 1 95 150 VAL A O 1
ATOM 1162 N N . ILE A 1 151 ? 22.156 -9.977 -5.77 1 94.12 151 ILE A N 1
ATOM 1163 C CA . ILE A 1 151 ? 22.516 -10.094 -4.359 1 94.12 151 ILE A CA 1
ATOM 1164 C C . ILE A 1 151 ? 21.281 -10.523 -3.551 1 94.12 151 ILE A C 1
ATOM 1166 O O . ILE A 1 151 ? 21.391 -10.82 -2.357 1 94.12 151 ILE A O 1
ATOM 1170 N N . GLY A 1 152 ? 20.141 -10.539 -4.117 1 97 152 GLY A N 1
ATOM 1171 C CA . GLY A 1 152 ? 18.875 -10.906 -3.496 1 97 152 GLY A CA 1
ATOM 1172 C C . GLY A 1 152 ? 17.656 -10.523 -4.332 1 9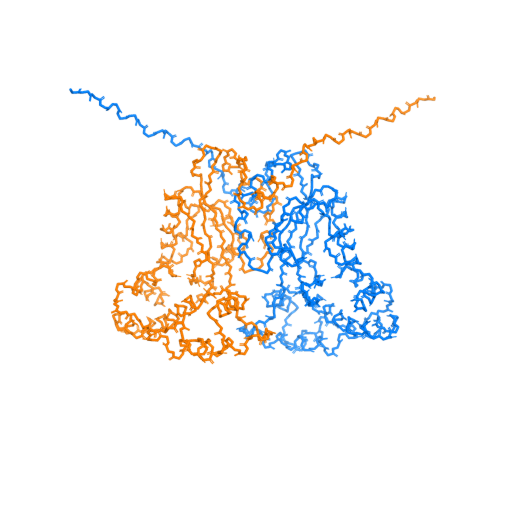7 152 GLY A C 1
ATOM 1173 O O . GLY A 1 152 ? 17.781 -10.312 -5.543 1 97 152 GLY A O 1
ATOM 1174 N N . MET A 1 153 ? 16.562 -10.516 -3.713 1 98 153 MET A N 1
ATOM 1175 C CA . MET A 1 153 ? 15.336 -10.141 -4.395 1 98 153 MET A CA 1
ATOM 1176 C C . MET A 1 153 ? 14.422 -9.352 -3.463 1 98 153 MET A C 1
ATOM 1178 O O . MET A 1 153 ? 14.594 -9.383 -2.244 1 98 153 MET A O 1
ATOM 1182 N N . ALA A 1 154 ? 13.555 -8.609 -4.055 1 98.06 154 ALA A N 1
ATOM 1183 C CA . ALA A 1 154 ? 12.508 -7.891 -3.338 1 98.06 154 ALA A CA 1
ATOM 1184 C C . ALA A 1 154 ? 11.133 -8.211 -3.908 1 98.06 154 ALA A C 1
ATOM 1186 O O . ALA A 1 154 ? 11.008 -8.609 -5.07 1 98.06 154 ALA A O 1
ATOM 1187 N N . GLY A 1 155 ? 10.141 -8.07 -3.076 1 97.81 155 GLY A N 1
ATOM 1188 C CA . GLY A 1 155 ? 8.789 -8.305 -3.549 1 97.81 155 GLY A CA 1
ATOM 1189 C C . GLY A 1 155 ? 7.734 -7.574 -2.738 1 97.81 155 GLY A C 1
ATOM 1190 O O . GLY A 1 155 ? 7.984 -7.18 -1.597 1 97.81 155 GLY A O 1
ATOM 1191 N N . ILE A 1 156 ? 6.637 -7.344 -3.371 1 96.62 156 ILE A N 1
ATOM 1192 C CA . ILE A 1 156 ? 5.426 -6.855 -2.725 1 96.62 156 ILE A CA 1
ATOM 1193 C C . ILE A 1 156 ? 4.234 -7.711 -3.148 1 96.62 156 ILE A C 1
ATOM 1195 O O . ILE A 1 156 ? 4.262 -8.344 -4.207 1 96.62 156 ILE A O 1
ATOM 1199 N N . SER A 1 157 ? 3.275 -7.766 -2.27 1 93.56 157 SER A N 1
ATOM 1200 C CA . SER A 1 157 ? 1.961 -8.32 -2.576 1 93.56 157 SER A CA 1
ATOM 1201 C C . SER A 1 157 ? 0.849 -7.469 -1.972 1 93.56 157 SER A C 1
ATOM 1203 O O . SER A 1 157 ? 0.89 -7.137 -0.785 1 93.56 157 SER A O 1
ATOM 1205 N N . HIS A 1 158 ? -0.012 -7.082 -2.732 1 91.44 158 HIS A N 1
ATOM 1206 C CA . HIS A 1 158 ? -1.119 -6.305 -2.189 1 91.44 158 HIS A CA 1
ATOM 1207 C C . HIS A 1 158 ? -2.451 -7.008 -2.416 1 91.44 158 HIS A C 1
ATOM 1209 O O . HIS A 1 158 ? -2.662 -7.629 -3.463 1 91.44 158 HIS A O 1
ATOM 1215 N N . ASP A 1 159 ? -3.35 -6.902 -1.44 1 87.25 159 ASP A N 1
ATOM 1216 C CA . ASP A 1 159 ? -4.645 -7.574 -1.47 1 87.25 159 ASP A CA 1
ATOM 1217 C C . ASP A 1 159 ? -5.578 -6.926 -2.492 1 87.25 159 ASP A C 1
ATOM 1219 O O . ASP A 1 159 ? -5.621 -5.699 -2.611 1 87.25 159 ASP A O 1
ATOM 1223 N N . LEU A 1 160 ? -6.164 -7.836 -3.191 1 80.69 160 LEU A N 1
ATOM 1224 C CA . LEU A 1 160 ? -7.211 -7.359 -4.086 1 80.69 160 LEU A CA 1
ATOM 1225 C C . LEU A 1 160 ? -8.508 -7.121 -3.32 1 80.69 160 LEU A C 1
ATOM 1227 O O . LEU A 1 160 ? -8.93 -7.961 -2.52 1 80.69 160 LEU A O 1
ATOM 1231 N N . GLN A 1 161 ? -8.875 -5.82 -3.238 1 67.69 161 GLN A N 1
ATOM 1232 C CA . GLN A 1 161 ? -10.125 -5.5 -2.555 1 67.69 161 GLN A CA 1
ATOM 1233 C C . GLN A 1 161 ? -11.312 -5.602 -3.506 1 67.69 161 GLN A C 1
ATOM 1235 O O . GLN A 1 161 ? -11.156 -5.504 -4.723 1 67.69 161 GLN A O 1
ATOM 1240 N N . GLU A 1 162 ? -12.398 -5.992 -2.848 1 59.09 162 GLU A N 1
ATOM 1241 C CA . GLU A 1 162 ? -13.625 -6.016 -3.637 1 59.09 162 GLU A CA 1
ATOM 1242 C C . GLU A 1 162 ? -13.922 -4.648 -4.246 1 59.09 162 GLU A C 1
ATOM 1244 O O . GLU A 1 162 ? -13.641 -3.617 -3.633 1 59.09 162 GLU A O 1
ATOM 1249 N N . ALA A 1 163 ? -14.141 -4.742 -5.566 1 54.59 163 ALA A N 1
ATOM 1250 C CA . ALA A 1 163 ? -14.461 -3.533 -6.32 1 54.59 163 ALA A CA 1
ATOM 1251 C C . ALA A 1 163 ? -15.602 -2.762 -5.664 1 54.59 163 ALA A C 1
ATOM 1253 O O . ALA A 1 163 ? -16.5 -3.361 -5.066 1 54.59 163 ALA A O 1
ATOM 1254 N N . HIS A 1 164 ? -15.32 -1.401 -5.449 1 55.75 164 HIS A N 1
ATOM 1255 C CA . HIS A 1 164 ? -16.375 -0.569 -4.895 1 55.75 164 HIS A CA 1
ATOM 1256 C C . HIS A 1 164 ? -17.219 0.057 -6 1 55.75 164 HIS A C 1
ATOM 1258 O O . HIS A 1 164 ? -16.703 0.38 -7.074 1 55.75 164 HIS A O 1
ATOM 1264 N N . ALA A 1 165 ? -18.562 0.052 -5.777 1 53.44 165 ALA A N 1
ATOM 1265 C CA . ALA A 1 165 ? -19.656 0.485 -6.629 1 53.44 165 ALA A CA 1
ATOM 1266 C C . ALA A 1 165 ? -19.562 1.978 -6.93 1 53.44 165 ALA A C 1
ATOM 1268 O O . ALA A 1 165 ? -20.422 2.531 -7.625 1 53.44 165 ALA A O 1
ATOM 1269 N N . ARG A 1 166 ? -18.438 2.559 -6.637 1 56.44 166 ARG A N 1
ATOM 1270 C CA . ARG A 1 166 ? -18.609 4.004 -6.723 1 56.44 166 ARG A CA 1
ATOM 1271 C C . ARG A 1 166 ? -18.109 4.535 -8.062 1 56.44 166 ARG A C 1
ATOM 1273 O O . ARG A 1 166 ? -18.391 5.68 -8.43 1 56.44 166 ARG A O 1
ATOM 1280 N N . HIS A 1 167 ? -17.531 3.727 -8.891 1 61.97 167 HIS A N 1
ATOM 1281 C CA . HIS A 1 167 ? -17.031 4.254 -10.164 1 61.97 167 HIS A CA 1
ATOM 1282 C C . HIS A 1 167 ? -18.156 4.301 -11.203 1 61.97 167 HIS A C 1
ATOM 1284 O O . HIS A 1 167 ? -18.984 3.391 -11.266 1 61.97 167 HIS A O 1
ATOM 1290 N N . PRO A 1 168 ? -18.25 5.383 -11.945 1 65.56 168 PRO A N 1
ATOM 1291 C CA . PRO A 1 168 ? -19.281 5.504 -12.969 1 65.56 168 PRO A CA 1
ATOM 1292 C C . PRO A 1 168 ? -19.328 4.297 -13.906 1 65.56 168 PRO A C 1
ATOM 1294 O O . PRO A 1 168 ? -20.406 3.906 -14.359 1 65.56 168 PRO A O 1
ATOM 1297 N N . ALA A 1 169 ? -18.188 3.818 -14.172 1 70.25 169 ALA A N 1
ATOM 1298 C CA . ALA A 1 169 ? -18.109 2.695 -15.102 1 70.25 169 ALA A CA 1
ATOM 1299 C C . ALA A 1 169 ? -18.438 1.379 -14.398 1 70.25 169 ALA A C 1
ATOM 1301 O O . ALA A 1 169 ? -18.453 0.32 -15.031 1 70.25 169 ALA A O 1
ATOM 1302 N N . TRP A 1 170 ? -18.688 1.447 -13.227 1 74.19 170 TRP A N 1
ATOM 1303 C CA . TRP A 1 170 ? -18.891 0.238 -12.43 1 74.19 170 TRP A CA 1
ATOM 1304 C C . TRP A 1 170 ? -20.031 -0.601 -13 1 74.19 170 TRP A C 1
ATOM 1306 O O . TRP A 1 170 ? -19.906 -1.821 -13.125 1 74.19 170 TRP A O 1
ATOM 1316 N N . GLN A 1 171 ? -21.047 0.12 -13.344 1 76.56 171 GLN A N 1
ATOM 1317 C CA . GLN A 1 171 ? -22.219 -0.628 -13.812 1 76.56 171 GLN A CA 1
ATOM 1318 C C . GLN A 1 171 ? -21.875 -1.438 -15.062 1 76.56 171 GLN A C 1
ATOM 1320 O O . GLN A 1 171 ? -22.25 -2.605 -15.172 1 76.56 171 GLN A O 1
ATOM 1325 N N . ARG A 1 172 ? -21.188 -0.779 -15.953 1 82.38 172 ARG A N 1
ATOM 1326 C CA . ARG A 1 172 ? -20.812 -1.47 -17.188 1 82.38 172 ARG A CA 1
ATOM 1327 C C . ARG A 1 172 ? -19.797 -2.574 -16.906 1 82.38 172 ARG A C 1
ATOM 1329 O O . ARG A 1 172 ? -19.859 -3.645 -17.516 1 82.38 172 ARG A O 1
ATOM 1336 N N . LEU A 1 173 ? -19 -2.357 -16.016 1 86.06 173 LEU A N 1
ATOM 1337 C CA . LEU A 1 173 ? -17.984 -3.357 -15.688 1 86.06 173 LEU A CA 1
ATOM 1338 C C . LEU A 1 173 ? -18.594 -4.516 -14.914 1 86.06 173 LEU A C 1
ATOM 1340 O O . LEU A 1 173 ? -18.109 -5.648 -14.992 1 86.06 173 LEU A O 1
ATOM 1344 N N . ALA A 1 174 ? -19.6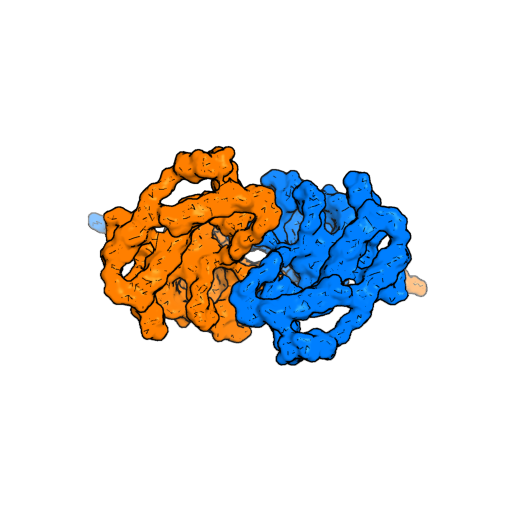09 -4.102 -14.211 1 85.5 174 ALA A N 1
ATOM 1345 C CA . ALA A 1 174 ? -20.312 -5.152 -13.492 1 85.5 174 ALA A CA 1
ATOM 1346 C C . ALA A 1 174 ? -20.906 -6.176 -14.461 1 85.5 174 ALA A C 1
ATOM 1348 O O . ALA A 1 174 ? -20.938 -7.371 -14.156 1 85.5 174 ALA A O 1
ATOM 1349 N N . ILE A 1 175 ? -21.328 -5.715 -15.562 1 89.31 175 ILE A N 1
ATOM 1350 C CA . ILE A 1 175 ? -21.859 -6.602 -16.594 1 89.31 175 ILE A CA 1
ATOM 1351 C C . ILE A 1 175 ? -20.766 -7.559 -17.062 1 89.31 175 ILE A C 1
ATOM 1353 O O . ILE A 1 175 ? -21.016 -8.75 -17.25 1 89.31 175 ILE A O 1
ATOM 1357 N N . VAL A 1 176 ? -19.625 -7.059 -17.266 1 91.25 176 VAL A N 1
ATOM 1358 C CA . VAL A 1 176 ? -18.484 -7.855 -17.688 1 91.25 176 VAL A CA 1
ATOM 1359 C C . VAL A 1 176 ? -18.156 -8.898 -16.625 1 91.25 176 VAL A C 1
ATOM 1361 O O . VAL A 1 176 ? -17.984 -10.078 -16.938 1 91.25 176 VAL A O 1
ATOM 1364 N N . ASP A 1 177 ? -18.094 -8.445 -15.445 1 90.31 177 ASP A N 1
ATOM 1365 C CA . ASP A 1 177 ? -17.797 -9.344 -14.328 1 90.31 177 ASP A CA 1
ATOM 1366 C C . ASP A 1 177 ? -18.844 -10.461 -14.227 1 90.31 177 ASP A C 1
ATOM 1368 O O . ASP A 1 177 ? -18.484 -11.633 -14.055 1 90.31 177 ASP A O 1
ATOM 1372 N N . ASP A 1 178 ? -20.062 -10.086 -14.336 1 91.31 178 ASP A N 1
ATOM 1373 C CA . ASP A 1 178 ? -21.156 -11.062 -14.273 1 91.31 178 ASP A CA 1
ATOM 1374 C C . ASP A 1 178 ? -21.031 -12.086 -15.398 1 91.31 178 ASP A C 1
ATOM 1376 O O . ASP A 1 178 ? -21.234 -13.289 -15.18 1 91.31 178 ASP A O 1
ATOM 1380 N N . HIS A 1 179 ? -20.766 -11.609 -16.547 1 95 179 HIS A N 1
ATOM 1381 C CA . HIS A 1 179 ? -20.625 -12.508 -17.688 1 95 179 HIS A CA 1
ATOM 1382 C C . HIS A 1 179 ? -19.484 -13.508 -17.469 1 95 179 HIS A C 1
ATOM 1384 O O . HIS A 1 179 ? -19.656 -14.703 -17.734 1 95 179 HIS A O 1
ATOM 1390 N N . ILE A 1 180 ? -18.438 -13.039 -16.984 1 94 180 ILE A N 1
ATOM 1391 C CA . ILE A 1 180 ? -17.297 -13.898 -16.703 1 94 180 ILE A CA 1
ATOM 1392 C C . ILE A 1 180 ? -17.688 -14.969 -15.68 1 94 180 ILE A C 1
ATOM 1394 O O . ILE A 1 180 ? -17.391 -16.156 -15.867 1 94 180 ILE A O 1
ATOM 1398 N N . ARG A 1 181 ? -18.344 -14.586 -14.688 1 93.19 181 ARG A N 1
ATOM 1399 C CA . ARG A 1 181 ? -18.719 -15.492 -13.609 1 93.19 181 ARG A CA 1
ATOM 1400 C C . ARG A 1 181 ? -19.703 -16.547 -14.109 1 93.19 181 ARG A C 1
ATOM 1402 O O . ARG A 1 181 ? -19.703 -17.688 -13.617 1 93.19 181 ARG A O 1
ATOM 1409 N N . ARG A 1 182 ? -20.469 -16.188 -15.102 1 93.88 182 ARG A N 1
ATOM 1410 C CA . ARG A 1 182 ? -21.484 -17.094 -15.617 1 93.88 182 ARG A CA 1
ATOM 1411 C C . ARG A 1 182 ? -20.906 -18.016 -16.688 1 93.88 182 ARG A C 1
ATOM 1413 O O . ARG A 1 182 ? -21.422 -19.109 -16.906 1 93.88 182 ARG A O 1
ATOM 1420 N N . HIS A 1 183 ? -19.812 -17.562 -17.297 1 95.12 183 HIS A N 1
ATOM 1421 C CA . HIS A 1 183 ? -19.391 -18.297 -18.484 1 95.12 183 HIS A CA 1
ATOM 1422 C C . HIS A 1 183 ? -17.906 -18.688 -18.391 1 95.12 183 HIS A C 1
ATOM 1424 O O . HIS A 1 183 ? -17.281 -18.984 -19.406 1 95.12 183 HIS A O 1
ATOM 1430 N N . TYR A 1 184 ? -17.344 -18.641 -17.234 1 94.25 184 TYR A N 1
ATOM 1431 C CA . TYR A 1 184 ? -15.922 -18.891 -17 1 94.25 184 TYR A CA 1
ATOM 1432 C C . TYR A 1 184 ? -15.508 -20.234 -17.578 1 94.25 184 TYR A C 1
ATOM 1434 O O . TYR A 1 184 ? -14.336 -20.469 -17.859 1 94.25 184 TYR A O 1
ATOM 1442 N N . HIS A 1 185 ? -16.422 -21.188 -17.766 1 94.44 185 HIS A N 1
ATOM 1443 C CA . HIS A 1 185 ? -16.156 -22.594 -18.094 1 94.44 185 HIS A CA 1
ATOM 1444 C C . HIS A 1 185 ? -15.898 -22.766 -19.594 1 94.44 185 HIS A C 1
ATOM 1446 O O . HIS A 1 185 ? -15.609 -23.859 -20.047 1 94.44 185 HIS A O 1
ATOM 1452 N N . ARG A 1 186 ? -15.969 -21.719 -20.328 1 93.5 186 ARG A N 1
ATOM 1453 C CA . ARG A 1 186 ? -15.672 -21.719 -21.766 1 93.5 186 ARG A CA 1
ATOM 1454 C C . ARG A 1 186 ? -14.805 -20.516 -22.141 1 93.5 186 ARG A C 1
ATOM 1456 O O . ARG A 1 186 ? -14.641 -19.594 -21.344 1 93.5 186 ARG A O 1
ATOM 1463 N N . PRO A 1 187 ? -14.164 -20.656 -23.328 1 92.56 187 PRO A N 1
ATOM 1464 C CA . PRO A 1 187 ? -13.414 -19.484 -23.781 1 92.56 187 PRO A CA 1
ATOM 1465 C C . PRO A 1 187 ? -14.289 -18.234 -23.906 1 92.56 187 PRO A C 1
ATOM 1467 O O . PRO A 1 187 ? -15.414 -18.312 -24.406 1 92.56 187 PRO A O 1
ATOM 1470 N N . ILE A 1 188 ? -13.852 -17.188 -23.359 1 93.94 188 ILE A N 1
ATOM 1471 C CA . ILE A 1 188 ? -14.531 -15.891 -23.469 1 93.94 188 ILE A CA 1
ATOM 1472 C C . ILE A 1 188 ? -13.703 -14.938 -24.312 1 93.94 188 ILE A C 1
ATOM 1474 O O . ILE A 1 188 ? -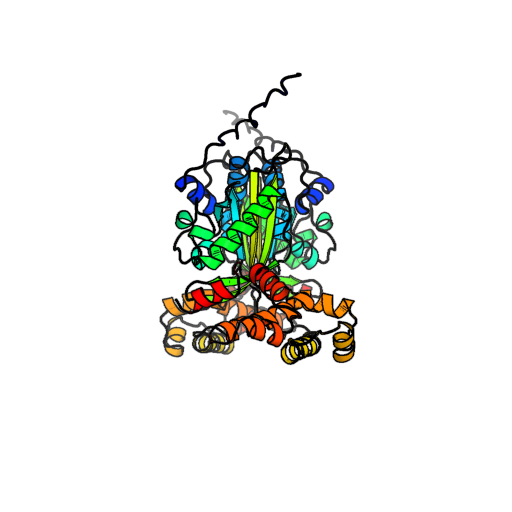12.617 -14.523 -23.906 1 93.94 188 ILE A O 1
ATOM 1478 N N . ALA A 1 189 ? -14.219 -14.586 -25.406 1 94 189 ALA A N 1
ATOM 1479 C CA . ALA A 1 189 ? -13.516 -13.656 -26.297 1 94 189 ALA A CA 1
ATOM 1480 C C . ALA A 1 189 ? -13.719 -12.219 -25.844 1 94 189 ALA A C 1
ATOM 1482 O O . ALA A 1 189 ? -14.805 -11.852 -25.375 1 94 189 ALA A O 1
ATOM 1483 N N . MET A 1 190 ? -12.68 -11.414 -26.078 1 93.56 190 MET A N 1
ATOM 1484 C CA . MET A 1 190 ? -12.781 -10.008 -25.703 1 93.56 190 MET A CA 1
ATOM 1485 C C . MET A 1 190 ? -13.906 -9.32 -26.484 1 93.56 190 MET A C 1
ATOM 1487 O O . MET A 1 190 ? -14.562 -8.422 -25.953 1 93.56 190 MET A O 1
ATOM 1491 N N . GLU A 1 191 ? -14.148 -9.758 -27.656 1 94.06 191 GLU A N 1
ATOM 1492 C CA . GLU A 1 191 ? -15.211 -9.195 -28.484 1 94.06 191 GLU A CA 1
ATOM 1493 C C . GLU A 1 191 ? -16.578 -9.383 -27.828 1 94.06 191 GLU A C 1
ATOM 1495 O O . GLU A 1 191 ? -17.453 -8.523 -27.953 1 94.06 191 GLU A O 1
ATOM 1500 N N . GLU A 1 192 ? -16.703 -10.492 -27.266 1 95.12 192 GLU A N 1
ATOM 1501 C CA . GLU A 1 192 ? -17.938 -10.766 -26.531 1 95.12 192 GLU A CA 1
ATOM 1502 C C . GLU A 1 192 ? -18.156 -9.758 -25.406 1 95.12 192 GLU A C 1
ATOM 1504 O O . GLU A 1 192 ? -19.281 -9.266 -25.219 1 95.12 192 GLU A O 1
ATOM 1509 N N . LEU A 1 193 ? -17.141 -9.422 -24.703 1 94.5 193 LEU A N 1
ATOM 1510 C CA . LEU A 1 193 ? -17.219 -8.469 -23.594 1 94.5 193 LEU A CA 1
ATOM 1511 C C . LEU A 1 193 ? -17.5 -7.062 -24.109 1 94.5 193 LEU A C 1
ATOM 1513 O O . LEU A 1 193 ? -18.25 -6.305 -23.484 1 94.5 193 LEU A O 1
ATOM 1517 N N . THR A 1 194 ? -16.922 -6.73 -25.234 1 95.44 194 THR A N 1
ATOM 1518 C CA . THR A 1 194 ? -17.156 -5.434 -25.859 1 95.44 194 THR A CA 1
ATOM 1519 C C . THR A 1 194 ? -18.625 -5.285 -26.266 1 95.44 194 THR A C 1
ATOM 1521 O O . THR A 1 194 ? -19.234 -4.246 -26.016 1 95.44 194 THR A O 1
ATOM 1524 N N . ALA A 1 195 ? -19.141 -6.258 -26.859 1 95 195 ALA A N 1
ATOM 1525 C CA . ALA A 1 195 ? -20.531 -6.246 -27.312 1 95 195 ALA A CA 1
ATOM 1526 C C . ALA A 1 195 ? -21.484 -6.109 -26.141 1 95 195 ALA A C 1
ATOM 1528 O O . ALA A 1 195 ? -22.469 -5.363 -26.203 1 95 195 ALA A O 1
ATOM 1529 N N . LEU A 1 196 ? -21.188 -6.723 -25.125 1 92.75 196 LEU A N 1
ATOM 1530 C CA . LEU A 1 196 ? -22.047 -6.758 -23.938 1 92.75 196 LEU A CA 1
ATOM 1531 C C . LEU A 1 196 ? -22.016 -5.422 -23.203 1 92.75 196 LEU A C 1
ATOM 1533 O O . LEU A 1 196 ? -23.047 -4.949 -22.734 1 92.75 196 LEU A O 1
ATOM 1537 N N . SER A 1 197 ? -20.891 -4.82 -23.078 1 92.38 197 SER A N 1
ATOM 1538 C CA . SER A 1 197 ? -20.719 -3.646 -22.234 1 92.38 197 SER A CA 1
ATOM 1539 C C . SER A 1 197 ? -20.859 -2.357 -23.031 1 92.38 197 SER A C 1
ATOM 1541 O O . SER A 1 197 ? -21.062 -1.283 -22.453 1 92.38 197 SER A O 1
ATOM 1543 N N . GLY A 1 198 ? -20.625 -2.412 -24.312 1 93.56 198 GLY A N 1
ATOM 1544 C CA . GLY A 1 198 ? -20.609 -1.223 -25.156 1 93.56 198 GLY A CA 1
ATOM 1545 C C . GLY A 1 198 ? -19.312 -0.452 -25.062 1 93.56 198 GLY A C 1
ATOM 1546 O O . GLY A 1 198 ? -19.234 0.7 -25.5 1 93.56 198 GLY A O 1
ATOM 1547 N N . MET A 1 199 ? -18.359 -1.064 -24.5 1 93.44 199 MET A N 1
ATOM 1548 C CA . MET A 1 199 ? -17.047 -0.44 -24.344 1 93.44 199 MET A CA 1
ATOM 1549 C C . MET A 1 199 ? -16.047 -1.044 -25.328 1 93.44 199 MET A C 1
ATOM 1551 O O . MET A 1 199 ? -16.203 -2.182 -25.766 1 93.44 199 MET A O 1
ATOM 1555 N N . SER A 1 200 ? -15.062 -0.254 -25.672 1 94.62 200 SER A N 1
ATOM 1556 C CA . SER A 1 200 ? -13.953 -0.793 -26.453 1 94.62 200 SER A CA 1
ATOM 1557 C C . SER A 1 200 ? -13.07 -1.705 -25.609 1 94.62 200 SER A C 1
ATOM 1559 O O . SER A 1 200 ? -13.18 -1.721 -24.375 1 94.62 200 SER A O 1
ATOM 1561 N N . ILE A 1 201 ? -12.211 -2.424 -26.328 1 93 201 ILE A N 1
ATOM 1562 C CA . ILE A 1 201 ? -11.273 -3.289 -25.609 1 93 201 ILE A CA 1
ATOM 1563 C C . ILE A 1 201 ? -10.375 -2.445 -24.719 1 93 201 ILE A C 1
ATOM 1565 O O . ILE A 1 201 ? -10.141 -2.793 -23.562 1 93 201 ILE A O 1
ATOM 1569 N N . ALA A 1 202 ? -9.961 -1.359 -25.234 1 94 202 ALA A N 1
ATOM 1570 C CA . ALA A 1 202 ? -9.094 -0.47 -24.469 1 94 202 ALA A CA 1
ATOM 1571 C C . ALA A 1 202 ? -9.805 0.052 -23.219 1 94 202 ALA A C 1
ATOM 1573 O O . ALA A 1 202 ? -9.203 0.131 -22.141 1 94 202 ALA A O 1
ATOM 1574 N N . GLN A 1 203 ? -11 0.37 -23.359 1 92.12 203 GLN A N 1
ATOM 1575 C CA . GLN A 1 203 ? -11.797 0.862 -22.234 1 92.12 203 GLN A CA 1
ATOM 1576 C C . GLN A 1 203 ? -11.984 -0.22 -21.172 1 92.12 203 GLN A C 1
ATOM 1578 O O . GLN A 1 203 ? -11.852 0.045 -19.984 1 92.12 203 GLN A O 1
ATOM 1583 N N . ILE A 1 204 ? -12.305 -1.436 -21.641 1 92.56 204 ILE A N 1
ATOM 1584 C CA . ILE A 1 204 ? -12.508 -2.543 -20.703 1 92.56 204 ILE A CA 1
ATOM 1585 C C . ILE A 1 204 ? -11.227 -2.789 -19.906 1 92.56 204 ILE A C 1
ATOM 1587 O O . ILE A 1 204 ? -11.266 -2.914 -18.688 1 92.56 204 ILE A O 1
ATOM 1591 N N . GLU A 1 205 ? -10.133 -2.83 -20.578 1 91.81 205 GLU A N 1
ATOM 1592 C CA . GLU A 1 205 ? -8.852 -3.074 -19.906 1 91.81 205 GLU A CA 1
ATOM 1593 C C . GLU A 1 205 ? -8.523 -1.963 -18.922 1 91.81 205 GLU A C 1
ATOM 1595 O O . GLU A 1 205 ? -8.117 -2.234 -17.781 1 91.81 205 GLU A O 1
ATOM 1600 N N . ARG A 1 206 ? -8.758 -0.768 -19.328 1 88 206 ARG A N 1
ATOM 1601 C CA . ARG A 1 206 ? -8.469 0.387 -18.484 1 88 206 ARG A CA 1
ATOM 1602 C C . ARG A 1 206 ? -9.344 0.384 -17.234 1 88 206 ARG A C 1
ATOM 1604 O O . ARG A 1 206 ? -8.844 0.544 -16.125 1 88 206 ARG A O 1
ATOM 1611 N N . TYR A 1 207 ? -10.586 0.159 -17.438 1 85.38 207 TYR A N 1
ATOM 1612 C CA . TYR A 1 207 ? -11.516 0.231 -16.312 1 85.38 207 TYR A CA 1
ATOM 1613 C C . TYR A 1 207 ? -11.359 -0.981 -15.398 1 85.38 207 TYR A C 1
ATOM 1615 O O . TYR A 1 207 ? -11.484 -0.867 -14.18 1 85.38 207 TYR A O 1
ATOM 1623 N N . CYS A 1 208 ? -11.07 -2.121 -15.945 1 87.75 208 CYS A N 1
ATOM 1624 C CA . CYS A 1 208 ? -10.797 -3.291 -15.117 1 87.75 208 CYS A CA 1
ATOM 1625 C C . CYS A 1 208 ? -9.594 -3.049 -14.211 1 87.75 208 CYS A C 1
ATOM 1627 O O . CYS A 1 208 ? -9.641 -3.342 -13.016 1 87.75 208 CYS A O 1
ATOM 1629 N N . LYS A 1 209 ? -8.648 -2.492 -14.805 1 85.25 209 LYS A N 1
ATOM 1630 C CA . LYS A 1 209 ? -7.434 -2.201 -14.039 1 85.25 209 LYS A CA 1
ATOM 1631 C C . LYS A 1 209 ? -7.711 -1.175 -12.945 1 85.25 209 LYS A C 1
ATOM 1633 O O . LYS A 1 209 ? -7.246 -1.327 -11.812 1 85.25 209 LYS A O 1
ATOM 1638 N N . ARG A 1 210 ? -8.469 -0.227 -13.305 1 77.88 210 ARG A N 1
ATOM 1639 C CA . ARG A 1 210 ? -8.75 0.869 -12.383 1 77.88 210 ARG A CA 1
ATOM 1640 C C . ARG A 1 210 ? -9.648 0.404 -11.234 1 77.88 210 ARG A C 1
ATOM 1642 O O . ARG A 1 210 ? -9.422 0.769 -10.078 1 77.88 210 ARG A O 1
ATOM 1649 N N . ILE A 1 211 ? -10.578 -0.465 -11.562 1 76.31 211 ILE A N 1
ATOM 1650 C CA . ILE A 1 211 ? -11.641 -0.782 -10.609 1 76.31 211 ILE A CA 1
ATOM 1651 C C . ILE A 1 211 ? -11.312 -2.092 -9.898 1 76.31 211 ILE A C 1
ATOM 1653 O O . ILE A 1 211 ? -11.445 -2.189 -8.672 1 76.31 211 ILE A O 1
ATOM 1657 N N . PHE A 1 212 ? -10.844 -3.031 -10.648 1 78.88 212 PHE A N 1
ATOM 1658 C CA . PHE A 1 212 ? -10.609 -4.352 -10.07 1 78.88 212 PHE A CA 1
ATOM 1659 C C . PHE A 1 212 ? -9.117 -4.578 -9.836 1 78.88 212 PHE A C 1
ATOM 1661 O O . PHE A 1 212 ? -8.734 -5.535 -9.156 1 78.88 212 PHE A O 1
ATOM 1668 N N . HIS A 1 213 ? -8.32 -3.826 -10.438 1 82.69 213 HIS A N 1
ATOM 1669 C CA . HIS A 1 213 ? -6.867 -3.963 -10.422 1 82.69 213 HIS A CA 1
ATOM 1670 C C . HIS A 1 213 ? -6.426 -5.25 -11.109 1 82.69 213 HIS A C 1
ATOM 1672 O O . HIS A 1 213 ? -5.414 -5.848 -10.727 1 82.69 213 HIS A O 1
ATOM 1678 N N . LEU A 1 214 ? -7.273 -5.695 -11.977 1 87.81 214 LEU A N 1
ATOM 1679 C CA . LEU A 1 214 ? -7.02 -6.91 -12.75 1 87.81 214 LEU A CA 1
ATOM 1680 C C . LEU A 1 214 ? -7.32 -6.691 -14.227 1 87.81 214 LEU A C 1
ATOM 1682 O O . LEU A 1 214 ? -8.156 -5.855 -14.578 1 87.81 214 LEU A O 1
ATOM 1686 N N . THR A 1 215 ? -6.648 -7.367 -15.086 1 89.31 215 THR A N 1
ATOM 1687 C CA . THR A 1 215 ? -7.059 -7.461 -16.484 1 89.31 215 THR A CA 1
ATOM 1688 C C . THR A 1 215 ? -8.234 -8.414 -16.641 1 89.31 215 THR A C 1
ATOM 1690 O O . THR A 1 215 ? -8.492 -9.242 -15.766 1 89.31 215 THR A O 1
ATOM 1693 N N . PRO A 1 216 ? -8.938 -8.289 -17.75 1 91.06 216 PRO A N 1
ATOM 1694 C CA . PRO A 1 216 ? -10.008 -9.258 -18 1 91.06 216 PRO A CA 1
ATOM 1695 C C . PRO A 1 216 ? -9.516 -10.703 -17.969 1 91.06 216 PRO A C 1
ATOM 1697 O O . PRO A 1 216 ? -10.18 -11.57 -17.391 1 91.06 216 PRO A O 1
ATOM 1700 N N . ARG A 1 217 ? -8.414 -10.938 -18.469 1 90.38 217 ARG A N 1
ATOM 1701 C CA . ARG A 1 217 ? -7.836 -12.281 -18.453 1 90.38 217 ARG A CA 1
ATOM 1702 C C . ARG A 1 217 ? -7.605 -12.75 -17.016 1 90.38 217 ARG A C 1
ATOM 1704 O O . ARG A 1 217 ? -7.922 -13.898 -16.688 1 90.38 217 ARG A O 1
ATOM 1711 N N . GLN A 1 218 ? -7.062 -11.938 -16.234 1 91.5 218 GLN A N 1
ATOM 1712 C CA . GLN A 1 218 ? -6.836 -12.266 -14.836 1 91.5 218 GLN A CA 1
ATOM 1713 C C . GLN A 1 218 ? -8.156 -12.508 -14.109 1 91.5 218 GLN A C 1
ATOM 1715 O O . GLN A 1 218 ? -8.234 -13.367 -13.227 1 91.5 218 GLN A O 1
ATOM 1720 N N . MET A 1 219 ? -9.148 -11.727 -14.469 1 91.5 219 MET A N 1
ATOM 1721 C CA . MET A 1 219 ? -10.469 -11.922 -13.867 1 91.5 219 MET A CA 1
ATOM 1722 C C . MET A 1 219 ? -11.016 -13.305 -14.188 1 91.5 219 MET A C 1
ATOM 1724 O O . MET A 1 219 ? -11.555 -13.984 -13.312 1 91.5 219 MET A O 1
ATOM 1728 N N . ILE A 1 220 ? -10.875 -13.719 -15.398 1 92.69 220 ILE A N 1
ATOM 1729 C CA . ILE A 1 220 ? -11.336 -15.039 -15.82 1 92.69 220 ILE A CA 1
ATOM 1730 C C . ILE A 1 220 ? -10.594 -16.125 -15.031 1 92.69 220 ILE A C 1
ATOM 1732 O O . ILE A 1 220 ? -11.219 -17.031 -14.477 1 92.69 220 ILE A O 1
ATOM 1736 N N . HIS A 1 221 ? -9.297 -15.961 -14.953 1 91.81 221 HIS A N 1
ATOM 1737 C CA . HIS A 1 221 ? -8.492 -16.938 -14.227 1 91.81 221 HIS A CA 1
ATOM 1738 C C . HIS A 1 221 ? -8.883 -16.984 -12.758 1 91.81 221 HIS A C 1
ATOM 1740 O O . HIS A 1 221 ? -8.906 -18.062 -12.156 1 91.81 221 HIS A O 1
ATOM 1746 N N . LYS A 1 222 ? -9.094 -15.852 -12.203 1 91.62 222 LYS A N 1
ATOM 1747 C CA . LYS A 1 222 ? -9.492 -15.781 -10.805 1 91.62 222 LYS A CA 1
ATOM 1748 C C . LYS A 1 222 ? -10.766 -16.578 -10.555 1 91.62 222 LYS A C 1
ATOM 1750 O O . LYS A 1 222 ? -10.82 -17.406 -9.641 1 91.62 222 LYS A O 1
ATOM 1755 N N . VAL A 1 223 ? -11.789 -16.406 -11.344 1 92.19 223 VAL A N 1
ATOM 1756 C CA . VAL A 1 223 ? -13.07 -17.078 -11.18 1 92.19 223 VAL A CA 1
ATOM 1757 C C . VAL A 1 223 ? -12.883 -18.578 -11.383 1 92.19 223 VAL A C 1
ATOM 1759 O O . VAL A 1 223 ? -13.422 -19.391 -10.617 1 92.19 223 VAL A O 1
ATOM 1762 N N . ARG A 1 224 ? -12.156 -18.906 -12.406 1 93.38 224 ARG A N 1
ATOM 1763 C CA . ARG A 1 224 ? -11.914 -20.328 -12.688 1 93.38 224 ARG A CA 1
ATOM 1764 C C . ARG A 1 224 ? -11.234 -21 -11.5 1 93.38 224 ARG A C 1
ATOM 1766 O O . ARG A 1 224 ? -11.625 -22.109 -11.102 1 93.38 224 ARG A O 1
ATOM 1773 N N . LEU A 1 225 ? -10.289 -20.344 -10.977 1 91.62 225 LEU A N 1
ATOM 1774 C CA . LEU A 1 225 ? -9.555 -20.922 -9.859 1 91.62 225 LEU A CA 1
ATOM 1775 C C . LEU A 1 225 ? -10.422 -20.984 -8.609 1 91.62 225 LEU A C 1
ATOM 1777 O O . LEU A 1 225 ? -10.305 -21.922 -7.812 1 91.62 225 LEU A O 1
ATOM 1781 N N . GLU A 1 226 ? -11.172 -19.938 -8.375 1 90 226 GLU A N 1
ATOM 1782 C CA . GLU A 1 226 ? -12.117 -19.984 -7.262 1 90 226 GLU A CA 1
ATOM 1783 C C . GLU A 1 226 ? -13.039 -21.188 -7.355 1 90 226 GLU A C 1
ATOM 1785 O O . GLU A 1 226 ? -13.242 -21.906 -6.371 1 90 226 GLU A O 1
ATOM 1790 N N . LYS A 1 227 ? -13.523 -21.453 -8.516 1 92.62 227 LYS A N 1
ATOM 1791 C CA . LYS A 1 227 ? -14.383 -22.609 -8.734 1 92.62 227 LYS A CA 1
ATOM 1792 C C . LYS A 1 227 ? -13.602 -23.906 -8.57 1 92.62 227 LYS A C 1
ATOM 1794 O O . LYS A 1 227 ? -14.094 -24.859 -7.957 1 92.62 227 LYS A O 1
ATOM 1799 N N . ALA A 1 228 ? -12.469 -23.891 -9.086 1 93.75 228 ALA A N 1
ATOM 1800 C CA . ALA A 1 228 ? -11.625 -25.062 -8.961 1 93.75 228 ALA A CA 1
ATOM 1801 C C . ALA A 1 228 ? -11.367 -25.406 -7.5 1 93.75 228 ALA A C 1
ATOM 1803 O O . ALA A 1 228 ? -11.445 -26.578 -7.102 1 93.75 228 ALA A O 1
ATOM 1804 N N . THR A 1 229 ? -11.031 -24.391 -6.746 1 90.25 229 THR A N 1
ATOM 1805 C CA . THR A 1 229 ? -10.742 -24.609 -5.336 1 90.25 229 THR A CA 1
ATOM 1806 C C . THR A 1 229 ? -11.961 -25.156 -4.605 1 90.25 229 THR A C 1
ATOM 1808 O O . THR A 1 229 ? -11.836 -26 -3.715 1 90.25 229 THR A O 1
ATOM 1811 N N . GLU A 1 230 ? -13.109 -24.703 -4.957 1 89.69 230 GLU A N 1
ATOM 1812 C CA . GLU A 1 230 ? -14.344 -25.234 -4.391 1 89.69 230 GLU A CA 1
ATOM 1813 C C . GLU A 1 230 ? -14.516 -26.719 -4.715 1 89.69 230 GLU A C 1
ATOM 1815 O O . GLU A 1 230 ? -14.859 -27.516 -3.842 1 89.69 230 GLU A O 1
ATOM 1820 N N . LEU A 1 231 ? -14.242 -27.062 -5.887 1 93.06 231 LEU A N 1
ATOM 1821 C CA . LEU A 1 231 ? -14.406 -28.438 -6.344 1 93.06 231 LEU A CA 1
ATOM 1822 C C . LEU A 1 231 ? -13.352 -29.359 -5.73 1 93.06 231 LEU A C 1
ATOM 1824 O O . LEU A 1 231 ? -13.617 -30.531 -5.477 1 93.06 231 LEU A O 1
ATOM 1828 N N . LEU A 1 232 ? -12.227 -28.781 -5.496 1 91.88 232 LEU A N 1
ATOM 1829 C CA . LEU A 1 232 ? -11.117 -29.547 -4.938 1 91.88 232 LEU A CA 1
ATOM 1830 C C . LEU A 1 232 ? -11.414 -29.969 -3.5 1 91.88 232 LEU A C 1
ATOM 1832 O O . LEU A 1 232 ? -10.805 -30.906 -2.98 1 91.88 232 LEU A O 1
ATOM 1836 N N . ALA A 1 233 ? -12.234 -29.234 -2.914 1 88.56 233 ALA A N 1
ATOM 1837 C CA . ALA A 1 233 ? -12.625 -29.578 -1.551 1 88.56 233 ALA A CA 1
ATOM 1838 C C . ALA A 1 233 ? -13.398 -30.891 -1.521 1 88.56 233 ALA A C 1
ATOM 1840 O O . ALA A 1 233 ? -13.508 -31.531 -0.473 1 88.56 233 ALA A O 1
ATOM 1841 N N . GLY A 1 234 ? -13.945 -31.266 -2.67 1 91.5 234 GLY A N 1
ATOM 1842 C CA . GLY A 1 234 ? -14.68 -32.5 -2.793 1 91.5 234 GLY A CA 1
ATOM 1843 C C . GLY A 1 234 ? -13.875 -33.625 -3.434 1 91.5 234 GLY A C 1
ATOM 1844 O O . GLY A 1 234 ? -12.648 -33.688 -3.291 1 91.5 234 GLY A O 1
ATOM 1845 N N . ASP A 1 235 ? -14.555 -34.594 -4.016 1 92.94 235 ASP A N 1
ATOM 1846 C CA . ASP A 1 235 ? -13.883 -35.781 -4.539 1 92.94 235 ASP A CA 1
ATOM 1847 C C . ASP A 1 235 ? -13.867 -35.75 -6.066 1 92.94 235 ASP A C 1
ATOM 1849 O O . ASP A 1 235 ? -13.555 -36.781 -6.695 1 92.94 235 ASP A O 1
ATOM 1853 N N . THR A 1 236 ? -14.133 -34.625 -6.621 1 94.38 236 THR A N 1
ATOM 1854 C CA . THR A 1 236 ? -14.141 -34.562 -8.078 1 94.38 236 THR A CA 1
ATOM 1855 C C . THR A 1 236 ? -12.734 -34.781 -8.633 1 94.38 236 THR A C 1
ATOM 1857 O O . THR A 1 236 ? -11.766 -34.219 -8.148 1 94.38 236 THR A O 1
ATOM 1860 N N . PRO A 1 237 ? -12.664 -35.656 -9.641 1 95.19 237 PRO A N 1
ATOM 1861 C CA . PRO A 1 237 ? -11.344 -35.875 -10.234 1 95.19 237 PRO A CA 1
ATOM 1862 C C . PRO A 1 237 ? -10.758 -34.594 -10.836 1 95.19 237 PRO A C 1
ATOM 1864 O O . PRO A 1 237 ? -11.484 -33.781 -11.414 1 95.19 237 PRO A O 1
ATOM 1867 N N . ILE A 1 238 ? -9.492 -34.469 -10.719 1 94.94 238 ILE A N 1
ATOM 1868 C CA . ILE A 1 238 ? -8.781 -33.25 -11.133 1 94.94 238 ILE A CA 1
ATOM 1869 C C . ILE A 1 238 ? -9.023 -33 -12.617 1 94.94 238 ILE A C 1
ATOM 1871 O O . ILE A 1 238 ? -9.18 -31.859 -13.039 1 94.94 238 ILE A O 1
ATOM 1875 N N . THR A 1 239 ? -9.016 -34.094 -13.445 1 94.25 239 THR A N 1
ATOM 1876 C CA . THR A 1 239 ? -9.25 -33.938 -14.875 1 94.25 239 THR A CA 1
ATOM 1877 C C . THR A 1 239 ? -10.617 -33.344 -15.148 1 94.25 239 THR A C 1
ATOM 1879 O O . THR A 1 239 ? -10.766 -32.5 -16.047 1 94.25 239 THR A O 1
ATOM 1882 N N . ASP A 1 240 ? -11.57 -33.719 -14.375 1 95.69 240 ASP A N 1
ATOM 1883 C CA . ASP A 1 240 ? -12.922 -33.188 -14.523 1 95.69 240 ASP A CA 1
ATOM 1884 C C . ASP A 1 240 ? -12.977 -31.719 -14.086 1 95.69 240 ASP A C 1
ATOM 1886 O O . ASP A 1 240 ? -13.672 -30.906 -14.703 1 95.69 240 ASP A O 1
ATOM 1890 N N . ILE A 1 241 ? -12.281 -31.422 -13.016 1 96.19 241 ILE A N 1
ATOM 1891 C CA . ILE A 1 241 ? -12.227 -30.047 -12.531 1 96.19 241 ILE A CA 1
ATOM 1892 C C . ILE A 1 241 ? -11.648 -29.141 -13.617 1 96.19 241 ILE A C 1
ATOM 1894 O O . ILE A 1 241 ? -12.172 -28.062 -13.867 1 96.19 241 ILE A O 1
ATOM 1898 N N . ALA A 1 242 ? -10.586 -29.609 -14.227 1 95.62 242 ALA A N 1
ATOM 1899 C CA . ALA A 1 242 ? -9.953 -28.844 -15.297 1 95.62 242 ALA A CA 1
ATOM 1900 C C . ALA A 1 242 ? -10.961 -28.5 -16.391 1 95.62 242 ALA A C 1
ATOM 1902 O O . ALA A 1 242 ? -11.078 -27.344 -16.797 1 95.62 242 ALA A O 1
ATOM 1903 N N . LEU A 1 243 ? -11.695 -29.484 -16.781 1 93.38 243 LEU A N 1
ATOM 1904 C CA . LEU A 1 243 ? -12.664 -29.312 -17.859 1 93.38 243 LEU A CA 1
ATOM 1905 C C . LEU A 1 243 ? -13.812 -28.406 -17.422 1 93.38 243 LEU A C 1
ATOM 1907 O O . LEU A 1 243 ? -14.242 -27.531 -18.172 1 93.38 243 LEU A O 1
ATOM 1911 N N . GLN A 1 244 ? -14.219 -28.594 -16.266 1 94.25 244 GLN A N 1
ATOM 1912 C CA . GLN A 1 244 ? -15.336 -27.812 -15.734 1 94.25 244 GLN A CA 1
ATOM 1913 C C . GLN A 1 244 ? -14.953 -26.359 -15.57 1 94.25 244 GLN A C 1
ATOM 1915 O O . GLN A 1 244 ? -15.82 -25.469 -15.562 1 94.25 244 GLN A O 1
ATOM 1920 N N . CYS A 1 245 ? -13.727 -26.109 -15.398 1 95.12 245 CYS A N 1
ATOM 1921 C CA . CYS A 1 245 ? -13.273 -24.75 -15.156 1 95.12 245 CYS A CA 1
ATOM 1922 C C . CYS A 1 245 ? -12.75 -24.109 -16.438 1 95.12 245 CYS A C 1
ATOM 1924 O O . CYS A 1 245 ? -12.117 -23.062 -16.406 1 95.12 245 CYS A O 1
ATOM 1926 N N . GLY A 1 246 ? -12.969 -24.75 -17.547 1 92.69 246 GLY A N 1
ATOM 1927 C CA . GLY A 1 246 ? -12.766 -24.109 -18.828 1 92.69 246 GLY A CA 1
ATOM 1928 C C . GLY A 1 246 ? -11.391 -24.375 -19.422 1 92.69 246 GLY A C 1
ATOM 1929 O O . GLY A 1 246 ? -10.977 -23.703 -20.375 1 92.69 246 GLY A O 1
ATOM 1930 N N . TYR A 1 247 ? -10.664 -25.297 -18.891 1 92.62 247 TYR A N 1
ATOM 1931 C CA . TYR A 1 247 ? -9.359 -25.625 -19.453 1 92.62 247 TYR A CA 1
ATOM 1932 C C . TYR A 1 247 ? -9.477 -26.766 -20.453 1 92.62 247 TYR A C 1
ATOM 1934 O O . TYR A 1 247 ? -10.32 -27.656 -20.297 1 92.62 247 TYR A O 1
ATOM 1942 N N . THR A 1 248 ? -8.609 -26.656 -21.453 1 86.56 248 THR A N 1
ATOM 1943 C CA . THR A 1 248 ? -8.656 -27.656 -22.531 1 86.56 248 THR A CA 1
ATOM 1944 C C . THR A 1 248 ? -7.992 -28.953 -22.094 1 86.56 248 THR A C 1
ATOM 1946 O O . THR A 1 248 ? -8.305 -30.016 -22.625 1 86.56 248 THR A O 1
ATOM 1949 N N . ASP A 1 249 ? -7.02 -28.781 -21.203 1 87.94 249 ASP A N 1
ATOM 1950 C CA . ASP A 1 249 ? -6.363 -29.984 -20.719 1 87.94 249 ASP A CA 1
ATOM 1951 C C . ASP A 1 249 ? -5.855 -29.797 -19.297 1 87.94 249 ASP A C 1
ATOM 1953 O O . ASP A 1 249 ? -5.738 -28.672 -18.812 1 87.94 249 ASP A O 1
ATOM 1957 N N . HIS A 1 250 ? -5.559 -30.938 -18.734 1 90.25 250 HIS A N 1
ATOM 1958 C CA . HIS A 1 250 ? -5.168 -31.016 -17.328 1 90.25 250 HIS A CA 1
ATOM 1959 C C . HIS A 1 250 ? -3.828 -30.328 -17.094 1 90.25 250 HIS A C 1
ATOM 1961 O O . HIS A 1 250 ? -3.615 -29.719 -16.031 1 90.25 250 HIS A O 1
ATOM 1967 N N . SER A 1 251 ? -2.996 -30.406 -18.062 1 91.62 251 SER A N 1
ATOM 1968 C CA . SER A 1 251 ? -1.667 -29.828 -17.906 1 91.62 251 SER A CA 1
ATOM 1969 C C . SER A 1 251 ? -1.736 -28.312 -17.812 1 91.62 251 SER A C 1
ATOM 1971 O O . SER A 1 251 ? -1.092 -27.703 -16.953 1 91.62 251 SER A O 1
ATOM 1973 N N . ALA A 1 252 ? -2.537 -27.734 -18.688 1 91.75 252 ALA A N 1
ATOM 1974 C CA . ALA A 1 252 ? -2.715 -26.281 -18.656 1 91.75 252 ALA A CA 1
ATOM 1975 C C . ALA A 1 252 ? -3.336 -25.828 -17.344 1 91.75 252 ALA A C 1
ATOM 1977 O O . ALA A 1 252 ? -2.9 -24.828 -16.766 1 91.75 252 ALA A O 1
ATOM 1978 N N . PHE A 1 253 ? -4.285 -26.625 -16.938 1 94.69 253 PHE A N 1
ATOM 1979 C CA . PHE A 1 253 ? -4.93 -26.328 -15.656 1 94.69 253 PHE A CA 1
ATOM 1980 C C . PHE A 1 253 ? -3.922 -26.391 -14.516 1 94.69 253 PHE A C 1
ATOM 1982 O O . PHE A 1 253 ? -3.824 -25.453 -13.719 1 94.69 253 PHE A O 1
ATOM 1989 N N . SER A 1 254 ? -3.156 -27.344 -14.391 1 93.19 254 SER A N 1
ATOM 1990 C CA . SER A 1 254 ? -2.203 -27.562 -13.305 1 93.19 254 SER A CA 1
ATOM 1991 C C . SER A 1 254 ? -1.136 -26.469 -13.289 1 93.19 254 SER A C 1
ATOM 1993 O O . SER A 1 254 ? -0.767 -25.969 -12.227 1 93.19 254 SER A O 1
ATOM 1995 N N . ARG A 1 255 ? -0.684 -26.156 -14.453 1 90.75 255 ARG A N 1
ATOM 1996 C CA . ARG A 1 255 ? 0.33 -25.125 -14.57 1 90.75 255 ARG A CA 1
ATOM 1997 C C . ARG A 1 255 ? -0.2 -23.781 -14.062 1 90.75 255 ARG A C 1
ATOM 1999 O O . ARG A 1 255 ? 0.455 -23.109 -13.258 1 90.75 255 ARG A O 1
ATOM 2006 N N . GLN A 1 256 ? -1.374 -23.422 -14.539 1 90.56 256 GLN A N 1
ATOM 2007 C CA . GLN A 1 256 ? -1.977 -22.156 -14.141 1 90.56 256 GLN A CA 1
ATOM 2008 C C . GLN A 1 256 ? -2.303 -22.141 -12.648 1 90.56 256 GLN A C 1
ATOM 2010 O O . GLN A 1 256 ? -2.076 -21.141 -11.969 1 90.56 256 GLN A O 1
ATOM 2015 N N . PHE A 1 257 ? -2.822 -23.234 -12.219 1 91.62 257 PHE A N 1
ATOM 2016 C CA . PHE A 1 257 ? -3.168 -23.375 -10.805 1 91.62 257 PHE A CA 1
ATOM 2017 C C . PHE A 1 257 ? -1.933 -23.203 -9.93 1 91.62 257 PHE A C 1
ATOM 2019 O O . PHE A 1 257 ? -1.954 -22.453 -8.953 1 91.62 257 PHE A O 1
ATOM 2026 N N . LYS A 1 258 ? -0.874 -23.828 -10.289 1 87.62 258 LYS A N 1
ATOM 2027 C CA . LYS A 1 258 ? 0.371 -23.75 -9.531 1 87.62 258 LYS A CA 1
ATOM 2028 C C . LYS A 1 258 ? 0.943 -22.344 -9.562 1 87.62 258 LYS A C 1
ATOM 2030 O O . LYS A 1 258 ? 1.446 -21.844 -8.547 1 87.62 258 LYS A O 1
ATOM 2035 N N . ALA A 1 259 ? 0.849 -21.734 -10.672 1 85.44 259 ALA A N 1
ATOM 2036 C CA . ALA A 1 259 ? 1.364 -20.375 -10.812 1 85.44 259 ALA A CA 1
ATOM 2037 C C . ALA A 1 259 ? 0.636 -19.422 -9.883 1 85.44 259 ALA A C 1
ATOM 2039 O O . ALA A 1 259 ? 1.237 -18.469 -9.359 1 85.44 259 ALA A O 1
ATOM 2040 N N . MET A 1 260 ? -0.615 -19.672 -9.625 1 86.81 260 MET A N 1
ATOM 2041 C CA . MET A 1 260 ? -1.447 -18.719 -8.883 1 86.81 260 MET A CA 1
ATOM 2042 C C . MET A 1 260 ? -1.53 -19.109 -7.41 1 86.81 260 MET A C 1
ATOM 2044 O O . MET A 1 260 ? -1.839 -18.266 -6.566 1 86.81 260 MET A O 1
ATOM 2048 N N . THR A 1 261 ? -1.226 -20.391 -7.074 1 82.5 261 THR A N 1
ATOM 2049 C CA . THR A 1 261 ? -1.43 -20.812 -5.691 1 82.5 261 THR A CA 1
ATOM 2050 C C . THR A 1 261 ? -0.12 -21.297 -5.074 1 82.5 261 THR A C 1
ATOM 2052 O O . THR A 1 261 ? -0.021 -21.438 -3.854 1 82.5 261 THR A O 1
ATOM 2055 N N . GLY A 1 262 ? 0.828 -21.547 -5.938 1 78.88 262 GLY A N 1
ATOM 2056 C CA . GLY A 1 262 ? 2.096 -22.062 -5.457 1 78.88 262 GLY A CA 1
ATOM 2057 C C . GLY A 1 262 ? 2.121 -23.578 -5.383 1 78.88 262 GLY A C 1
ATOM 2058 O O . GLY A 1 262 ? 3.18 -24.188 -5.18 1 78.88 262 GLY A O 1
ATOM 2059 N N . SER A 1 263 ? 0.962 -24.203 -5.621 1 84.88 263 SER A N 1
ATOM 2060 C CA . SER A 1 263 ? 0.936 -25.656 -5.52 1 84.88 263 SER A CA 1
ATOM 2061 C C . SER A 1 263 ? 0.066 -26.266 -6.613 1 84.88 263 SER A C 1
ATOM 2063 O O . SER A 1 263 ? -0.777 -25.578 -7.199 1 84.88 263 SER A O 1
ATOM 2065 N N . THR A 1 264 ? 0.379 -27.562 -6.809 1 89.81 264 THR A N 1
ATOM 2066 C CA . THR A 1 264 ? -0.459 -28.281 -7.762 1 89.81 264 THR A CA 1
ATOM 2067 C C . THR A 1 264 ? -1.859 -28.5 -7.195 1 89.81 264 THR A C 1
ATOM 2069 O O . THR A 1 264 ? -2.059 -28.453 -5.98 1 89.81 264 THR A O 1
ATOM 2072 N N . PRO A 1 265 ? -2.814 -28.75 -8.109 1 91.94 265 PRO A N 1
ATOM 2073 C CA . PRO A 1 265 ? -4.172 -29.031 -7.629 1 91.94 265 PRO A CA 1
ATOM 2074 C C . PRO A 1 265 ? -4.219 -30.203 -6.656 1 91.94 265 PRO A C 1
ATOM 2076 O O . PRO A 1 265 ? -4.926 -30.156 -5.648 1 91.94 265 PRO A O 1
ATOM 2079 N N . ARG A 1 266 ? -3.479 -31.203 -6.922 1 90.75 266 ARG A N 1
ATOM 2080 C CA . ARG A 1 266 ? -3.441 -32.375 -6.051 1 90.75 266 ARG A CA 1
ATOM 2081 C C . ARG A 1 266 ? -2.947 -32 -4.656 1 90.75 266 ARG A C 1
ATOM 2083 O O . ARG A 1 266 ? -3.572 -32.344 -3.656 1 90.75 266 ARG A O 1
ATOM 2090 N N . ASP A 1 267 ? -1.831 -31.375 -4.613 1 87.19 267 ASP A N 1
ATOM 2091 C CA . ASP A 1 267 ? -1.25 -30.969 -3.336 1 87.19 267 ASP A CA 1
ATOM 2092 C C . ASP A 1 267 ? -2.186 -30.016 -2.582 1 87.19 267 ASP A C 1
ATOM 2094 O O . ASP A 1 267 ? -2.279 -30.078 -1.354 1 87.19 267 ASP A O 1
ATOM 2098 N N . PHE A 1 268 ? -2.807 -29.156 -3.396 1 87.94 268 PHE A N 1
ATOM 2099 C CA . PHE A 1 268 ? -3.738 -28.219 -2.791 1 87.94 268 PHE A CA 1
ATOM 2100 C C . PHE A 1 268 ? -4.891 -28.953 -2.113 1 87.94 268 PHE A C 1
ATOM 2102 O O . PHE A 1 268 ? -5.285 -28.594 -1.001 1 87.94 268 PHE A O 1
ATOM 2109 N N . ARG A 1 269 ? -5.414 -29.922 -2.727 1 88.56 269 ARG A N 1
ATOM 2110 C CA . ARG A 1 269 ? -6.48 -30.734 -2.154 1 88.56 269 ARG A CA 1
ATOM 2111 C C . ARG A 1 269 ? -6.051 -31.359 -0.828 1 88.56 269 ARG A C 1
ATOM 2113 O O . ARG A 1 269 ? -6.82 -31.375 0.135 1 88.56 269 ARG A O 1
ATOM 2120 N N . LEU A 1 270 ? -4.855 -31.75 -0.78 1 83.81 270 LEU A N 1
ATOM 2121 C CA . LEU A 1 270 ? -4.336 -32.344 0.44 1 83.81 270 LEU A CA 1
ATOM 2122 C C . LEU A 1 270 ? -4.25 -31.328 1.563 1 83.81 270 LEU A C 1
ATOM 2124 O O . LEU A 1 270 ? -4.465 -31.656 2.73 1 83.81 270 LEU A O 1
ATOM 2128 N N . THR A 1 271 ? -3.912 -30.156 1.198 1 77.75 271 THR A N 1
ATOM 2129 C CA . THR A 1 271 ? -3.785 -29.094 2.182 1 77.75 271 THR A CA 1
ATOM 2130 C C . THR A 1 271 ? -5.152 -28.703 2.734 1 77.75 271 THR A C 1
ATOM 2132 O O . THR A 1 271 ? -5.27 -28.312 3.9 1 77.75 271 THR A O 1
ATOM 2135 N N . LEU A 1 272 ? -6.129 -28.75 1.873 1 76 272 LEU A N 1
ATOM 2136 C CA . LEU A 1 272 ? -7.484 -28.422 2.303 1 76 272 LEU A CA 1
ATOM 2137 C C . LEU A 1 272 ? -8.008 -29.453 3.299 1 76 272 LEU A C 1
ATOM 2139 O O . LEU A 1 272 ? -8.805 -29.125 4.176 1 76 272 LEU A O 1
ATOM 2143 N N . LEU A 1 273 ? -7.656 -30.719 3.145 1 71.5 273 LEU A N 1
ATOM 2144 C CA . LEU A 1 273 ? -8.133 -31.812 3.98 1 71.5 273 LEU A CA 1
ATOM 2145 C C . LEU A 1 273 ? -7.41 -31.812 5.324 1 71.5 273 LEU A C 1
ATOM 2147 O O . LEU A 1 273 ? -7.918 -32.375 6.301 1 71.5 273 LEU A O 1
ATOM 2151 N N . GLY A 1 274 ? -6.309 -31.172 5.496 1 62.56 274 GLY A N 1
ATOM 2152 C CA . GLY A 1 274 ? -5.598 -31.203 6.762 1 62.56 274 GLY A CA 1
ATOM 2153 C C . GLY A 1 274 ? -5.809 -29.953 7.594 1 62.56 274 GLY A C 1
ATOM 2154 O O . GLY A 1 274 ? -6.305 -28.938 7.086 1 62.56 274 GLY A O 1
ATOM 2155 N N . MET B 1 1 ? 46.906 -32.094 -24.578 1 29.39 1 MET B N 1
ATOM 2156 C CA . MET B 1 1 ? 46.281 -32.5 -23.312 1 29.39 1 MET B CA 1
ATOM 2157 C C . MET B 1 1 ? 46.188 -31.328 -22.359 1 29.39 1 MET B C 1
ATOM 2159 O O . MET B 1 1 ? 46.906 -31.281 -21.344 1 29.39 1 MET B O 1
ATOM 2163 N N . ILE B 1 2 ? 45.969 -30.109 -22.828 1 33.78 2 ILE B N 1
ATOM 2164 C CA . ILE B 1 2 ? 46 -28.875 -22.047 1 33.78 2 ILE B CA 1
ATOM 2165 C C . ILE B 1 2 ? 44.906 -28.875 -21 1 33.78 2 ILE B C 1
ATOM 2167 O O . ILE B 1 2 ? 43.719 -29.125 -21.312 1 33.78 2 ILE B O 1
ATOM 2171 N N . GLY B 1 3 ? 45.219 -29.188 -19.75 1 26.97 3 GLY B N 1
ATOM 2172 C CA . GLY B 1 3 ? 44.406 -29.25 -18.578 1 26.97 3 GLY B CA 1
ATOM 2173 C C . GLY B 1 3 ? 43.625 -27.969 -18.312 1 26.97 3 GLY B C 1
ATOM 2174 O O . GLY B 1 3 ? 44.219 -26.906 -18.156 1 26.97 3 GLY B O 1
ATOM 2175 N N . VAL B 1 4 ? 42.5 -27.766 -18.969 1 35.75 4 VAL B N 1
ATOM 2176 C CA . VAL B 1 4 ? 41.625 -26.641 -18.656 1 35.75 4 VAL B CA 1
ATOM 2177 C C . VAL B 1 4 ? 41.438 -26.531 -17.141 1 35.75 4 VAL B C 1
ATOM 2179 O O . VAL B 1 4 ? 41.031 -27.5 -16.5 1 35.75 4 VAL B O 1
ATOM 2182 N N . SER B 1 5 ? 42.312 -25.703 -16.469 1 36 5 SER B N 1
ATOM 2183 C CA . SER B 1 5 ? 42.25 -25.406 -15.039 1 36 5 SER B CA 1
ATOM 2184 C C . SER B 1 5 ? 40.812 -25.047 -14.625 1 36 5 SER B C 1
ATOM 2186 O O . SER B 1 5 ? 40.188 -24.203 -15.258 1 36 5 SER B O 1
ATOM 2188 N N . ASP B 1 6 ? 40.031 -25.891 -14.062 1 36.41 6 ASP B N 1
ATOM 2189 C CA . ASP B 1 6 ? 38.75 -25.812 -13.336 1 36.41 6 ASP B CA 1
ATOM 2190 C C . ASP B 1 6 ? 38.781 -24.672 -12.32 1 36.41 6 ASP B C 1
ATOM 2192 O O . ASP B 1 6 ? 39.281 -24.828 -11.211 1 36.41 6 ASP B O 1
ATOM 2196 N N . ALA B 1 7 ? 39.094 -23.469 -12.766 1 40.75 7 ALA B N 1
ATOM 2197 C CA . ALA B 1 7 ? 39.062 -22.406 -11.766 1 40.75 7 ALA B CA 1
ATOM 2198 C C . ALA B 1 7 ? 37.844 -22.531 -10.875 1 40.75 7 ALA B C 1
ATOM 2200 O O . ALA B 1 7 ? 36.719 -22.719 -11.367 1 40.75 7 ALA B O 1
ATOM 2201 N N . PRO B 1 8 ? 38.062 -22.781 -9.539 1 40.19 8 PRO B N 1
ATOM 2202 C CA . PRO B 1 8 ? 36.938 -22.922 -8.617 1 40.19 8 PRO B CA 1
ATOM 2203 C C . PRO B 1 8 ? 35.938 -21.766 -8.719 1 40.19 8 PRO B C 1
ATOM 2205 O O . PRO B 1 8 ? 36.312 -20.672 -9.156 1 40.19 8 PRO B O 1
ATOM 2208 N N . PRO B 1 9 ? 34.688 -22.031 -8.852 1 39.59 9 PRO B N 1
ATOM 2209 C CA . PRO B 1 9 ? 33.719 -20.953 -8.93 1 39.59 9 PRO B CA 1
ATOM 2210 C C . PRO B 1 9 ? 34 -19.828 -7.918 1 39.59 9 PRO B C 1
ATOM 2212 O O . PRO B 1 9 ? 34.625 -20.078 -6.883 1 39.59 9 PRO B O 1
ATOM 2215 N N . PRO B 1 10 ? 34.281 -18.594 -8.383 1 38.72 10 PRO B N 1
ATOM 2216 C CA . PRO B 1 10 ? 34.625 -17.547 -7.434 1 38.72 10 PRO B CA 1
ATOM 2217 C C . PRO B 1 10 ? 33.938 -17.703 -6.082 1 38.72 10 PRO B C 1
ATOM 2219 O O . PRO B 1 10 ? 32.844 -18.25 -6.016 1 38.72 10 PRO B O 1
ATOM 2222 N N . ARG B 1 11 ? 34.719 -17.922 -4.977 1 32.94 11 ARG B N 1
ATOM 2223 C CA . ARG B 1 11 ? 34.281 -17.953 -3.588 1 32.94 11 ARG B CA 1
ATOM 2224 C C . ARG B 1 11 ? 33.188 -16.938 -3.338 1 32.94 11 ARG B C 1
ATOM 2226 O O . ARG B 1 11 ? 33.312 -15.766 -3.68 1 32.94 11 ARG B O 1
ATOM 2233 N N . ALA B 1 12 ? 31.969 -17.344 -3.215 1 39.25 12 ALA B N 1
ATOM 2234 C CA . ALA B 1 12 ? 30.891 -16.484 -2.715 1 39.25 12 ALA B CA 1
ATOM 2235 C C . ALA B 1 12 ? 31.391 -15.57 -1.607 1 39.25 12 ALA B C 1
ATOM 2237 O O . ALA B 1 12 ? 31.859 -16.031 -0.562 1 39.25 12 ALA B O 1
ATOM 2238 N N . VAL B 1 13 ? 32.094 -14.484 -1.844 1 40.44 13 VAL B N 1
ATOM 2239 C CA . VAL B 1 13 ? 32.438 -13.523 -0.794 1 40.44 13 VAL B CA 1
ATOM 2240 C C . VAL B 1 13 ? 31.406 -13.617 0.335 1 40.44 13 VAL B C 1
ATOM 2242 O O . VAL B 1 13 ? 30.188 -13.547 0.096 1 40.44 13 VAL B O 1
ATOM 2245 N N . ASN B 1 14 ? 31.578 -14.25 1.46 1 42.72 14 ASN B N 1
ATOM 2246 C CA . ASN B 1 14 ? 30.828 -14.406 2.695 1 42.72 14 ASN B CA 1
ATOM 2247 C C . ASN B 1 14 ? 30.219 -13.086 3.166 1 42.72 14 ASN B C 1
ATOM 2249 O O . ASN B 1 14 ? 30.922 -12.266 3.773 1 42.72 14 ASN B O 1
ATOM 2253 N N . GLN B 1 15 ? 29.609 -12.32 2.426 1 50.38 15 GLN B N 1
ATOM 2254 C CA . GLN B 1 15 ? 29 -11.156 3.062 1 50.38 15 GLN B CA 1
ATOM 2255 C C . GLN B 1 15 ? 28.453 -11.516 4.441 1 50.38 15 GLN B C 1
ATOM 2257 O O . GLN B 1 15 ? 27.781 -12.539 4.609 1 50.38 15 GLN B O 1
ATOM 2262 N N . PRO B 1 16 ? 29.047 -10.953 5.434 1 53.53 16 PRO B N 1
ATOM 2263 C CA . PRO B 1 16 ? 28.578 -11.258 6.789 1 53.53 16 PRO B CA 1
ATOM 2264 C C . PRO B 1 16 ? 27.062 -11.32 6.891 1 53.53 16 PRO B C 1
ATOM 2266 O O . PRO B 1 16 ? 26.375 -10.43 6.398 1 53.53 16 PRO B O 1
ATOM 2269 N N . GLU B 1 17 ? 26.594 -12.453 7.035 1 71.31 17 GLU B N 1
ATOM 2270 C CA . GLU B 1 17 ? 25.172 -12.719 7.254 1 71.31 17 GLU B CA 1
ATOM 2271 C C . GLU B 1 17 ? 24.656 -11.977 8.484 1 71.31 17 GLU B C 1
ATOM 2273 O O . GLU B 1 17 ? 25.234 -12.086 9.57 1 71.31 17 GLU B O 1
ATOM 2278 N N . LEU B 1 18 ? 23.969 -10.875 8.352 1 81.25 18 LEU B N 1
ATOM 2279 C CA . LEU B 1 18 ? 23.344 -10.164 9.461 1 81.25 18 LEU B CA 1
ATOM 2280 C C . LEU B 1 18 ? 22.562 -11.117 10.352 1 81.25 18 LEU B C 1
ATOM 2282 O O . LEU B 1 18 ? 21.875 -12.008 9.859 1 81.25 18 LEU B O 1
ATOM 2286 N N . ALA B 1 19 ? 22.875 -11 11.688 1 88.69 19 ALA B N 1
ATOM 2287 C CA . ALA B 1 19 ? 22.141 -11.797 12.672 1 88.69 19 ALA B CA 1
ATOM 2288 C C . ALA B 1 19 ? 20.656 -11.438 12.688 1 88.69 19 ALA B C 1
ATOM 2290 O O . ALA B 1 19 ? 20.281 -10.328 12.305 1 88.69 19 ALA B O 1
ATOM 2291 N N . VAL B 1 20 ? 19.859 -12.328 13.156 1 90.94 20 VAL B N 1
ATOM 2292 C CA . VAL B 1 20 ? 18.422 -12.172 13.195 1 90.94 20 VAL B CA 1
ATOM 2293 C C . VAL B 1 20 ? 18.047 -10.945 14.023 1 90.94 20 VAL B C 1
ATOM 2295 O O . VAL B 1 20 ? 17.141 -10.195 13.672 1 90.94 20 VAL B O 1
ATOM 2298 N N . ASP B 1 21 ? 18.734 -10.781 15.07 1 89.81 21 ASP B N 1
ATOM 2299 C CA . ASP B 1 21 ? 18.469 -9.625 15.93 1 89.81 21 ASP B CA 1
ATOM 2300 C C . ASP B 1 21 ? 18.688 -8.32 15.172 1 89.81 21 ASP B C 1
ATOM 2302 O O . ASP B 1 21 ? 17.906 -7.375 15.312 1 89.81 21 ASP B O 1
ATOM 2306 N N . GLU B 1 22 ? 19.766 -8.289 14.477 1 90.56 22 GLU B N 1
ATOM 2307 C CA . GLU B 1 22 ? 20.062 -7.102 13.68 1 90.56 22 GLU B CA 1
ATOM 2308 C C . GLU B 1 22 ? 19.016 -6.883 12.594 1 90.56 22 GLU B C 1
ATOM 2310 O O . GLU B 1 22 ? 18.562 -5.758 12.383 1 90.56 22 GLU B O 1
ATOM 2315 N N . LEU B 1 23 ? 18.656 -7.93 11.984 1 92.88 23 LEU B N 1
ATOM 2316 C CA . LEU B 1 23 ? 17.625 -7.855 10.945 1 92.88 23 LEU B CA 1
ATOM 2317 C C . LEU B 1 23 ? 16.297 -7.387 11.523 1 92.88 23 LEU B C 1
ATOM 2319 O O . LEU B 1 23 ? 15.594 -6.582 10.906 1 92.88 23 LEU B O 1
ATOM 2323 N N . SER B 1 24 ? 15.992 -7.863 12.68 1 93 24 SER B N 1
ATOM 2324 C CA . SER B 1 24 ? 14.758 -7.457 13.352 1 93 24 SER B CA 1
ATOM 2325 C C . SER B 1 24 ? 14.75 -5.957 13.633 1 93 24 SER B C 1
ATOM 2327 O O . SER B 1 24 ? 13.734 -5.289 13.422 1 93 24 SER B O 1
ATOM 2329 N N . GLN B 1 25 ? 15.859 -5.461 14.047 1 91.56 25 GLN B N 1
ATOM 2330 C CA . GLN B 1 25 ? 15.977 -4.027 14.289 1 91.56 25 GLN B CA 1
ATOM 2331 C C . GLN B 1 25 ? 15.781 -3.232 13 1 91.56 25 GLN B C 1
ATOM 2333 O O . GLN B 1 25 ? 15.117 -2.193 13 1 91.56 25 GLN B O 1
ATOM 2338 N N . ILE B 1 26 ? 16.297 -3.736 11.984 1 90.88 26 ILE B N 1
ATOM 2339 C CA . ILE B 1 26 ? 16.156 -3.098 10.68 1 90.88 26 ILE B CA 1
ATOM 2340 C C . ILE B 1 26 ? 14.688 -3.059 10.273 1 90.88 26 ILE B C 1
ATOM 2342 O O . ILE B 1 26 ? 14.18 -2.014 9.867 1 90.88 26 ILE B O 1
ATOM 2346 N N . CYS B 1 27 ? 13.969 -4.121 10.461 1 92 27 CYS B N 1
ATOM 2347 C CA . CYS B 1 27 ? 12.562 -4.211 10.094 1 92 27 CYS B CA 1
ATOM 2348 C C . CYS B 1 27 ? 11.719 -3.256 10.93 1 92 27 CYS B C 1
ATOM 2350 O O . CYS B 1 27 ? 10.617 -2.873 10.531 1 92 27 CYS B O 1
ATOM 2352 N N . GLU B 1 28 ? 12.32 -2.885 12.094 1 89.5 28 GLU B N 1
ATOM 2353 C CA . GLU B 1 28 ? 11.594 -1.983 12.992 1 89.5 28 GLU B CA 1
ATOM 2354 C C . GLU B 1 28 ? 12.039 -0.537 12.789 1 89.5 28 GLU B C 1
ATOM 2356 O O . GLU B 1 28 ? 11.586 0.362 13.5 1 89.5 28 GLU B O 1
ATOM 2361 N N . GLY B 1 29 ? 12.914 -0.347 11.852 1 86.88 29 GLY B N 1
ATOM 2362 C CA . GLY B 1 29 ? 13.398 0.994 11.562 1 86.88 29 GLY B CA 1
ATOM 2363 C C . GLY B 1 29 ? 14.555 1.419 12.438 1 86.88 29 GLY B C 1
ATOM 2364 O O . GLY B 1 29 ? 14.867 2.607 12.539 1 86.88 29 GLY B O 1
ATOM 2365 N N . LEU B 1 30 ? 15.125 0.45 13.18 1 83 30 LEU B N 1
ATOM 2366 C CA . LEU B 1 30 ? 16.172 0.765 14.148 1 83 30 LEU B CA 1
ATOM 2367 C C . LEU B 1 30 ? 17.531 0.275 13.656 1 83 30 LEU B C 1
ATOM 2369 O O . LEU B 1 30 ? 18.281 -0.35 14.414 1 83 30 LEU B O 1
ATOM 2373 N N . ALA B 1 31 ? 17.844 0.659 12.422 1 80.06 31 ALA B N 1
ATOM 2374 C CA . ALA B 1 31 ? 19.125 0.204 11.891 1 80.06 31 ALA B CA 1
ATOM 2375 C C . ALA B 1 31 ? 20.281 0.87 12.625 1 80.06 31 ALA B C 1
ATOM 2377 O O . ALA B 1 31 ? 20.219 2.047 12.984 1 80.06 31 ALA B O 1
ATOM 2378 N N . ARG B 1 32 ? 21.25 0.088 12.828 1 76.31 32 ARG B N 1
ATOM 2379 C CA . ARG B 1 32 ? 22.453 0.604 13.484 1 76.31 32 ARG B CA 1
ATOM 2380 C C . ARG B 1 32 ? 23.25 1.503 12.547 1 76.31 32 ARG B C 1
ATOM 2382 O O . ARG B 1 32 ? 23.75 2.549 12.961 1 76.31 32 ARG B O 1
ATOM 2389 N N . GLN B 1 33 ? 23.266 1.074 11.312 1 82.81 33 GLN B N 1
ATOM 2390 C CA . GLN B 1 33 ? 23.969 1.867 10.312 1 82.81 33 GLN B CA 1
ATOM 2391 C C . GLN B 1 33 ? 22.984 2.578 9.383 1 82.81 33 GLN B C 1
ATOM 2393 O O . GLN B 1 33 ? 21.969 2.002 8.992 1 82.81 33 GLN B O 1
ATOM 2398 N N . ARG B 1 34 ? 23.328 3.904 9.195 1 87.56 34 ARG B N 1
ATOM 2399 C CA . ARG B 1 34 ? 22.484 4.723 8.328 1 87.56 34 ARG B CA 1
ATOM 2400 C C . ARG B 1 34 ? 23.25 5.152 7.078 1 87.56 34 ARG B C 1
ATOM 2402 O O . ARG B 1 34 ? 24.484 5.098 7.047 1 87.56 34 ARG B O 1
ATOM 2409 N N . PRO B 1 35 ? 22.438 5.398 6.016 1 85.12 35 PRO B N 1
ATOM 2410 C CA . PRO B 1 35 ? 23.125 5.895 4.816 1 85.12 35 PRO B CA 1
ATOM 2411 C C . PRO B 1 35 ? 23.938 7.152 5.082 1 85.12 35 PRO B C 1
ATOM 2413 O O . PRO B 1 35 ? 23.609 7.934 5.98 1 85.12 35 PRO B O 1
ATOM 2416 N N . GLU B 1 36 ? 24.938 7.277 4.238 1 83.31 36 GLU B N 1
ATOM 2417 C CA . GLU B 1 36 ? 25.859 8.391 4.41 1 83.31 36 GLU B CA 1
ATOM 2418 C C . GLU B 1 36 ? 25.188 9.727 4.113 1 83.31 36 GLU B C 1
ATOM 2420 O O . GLU B 1 36 ? 25.484 10.734 4.762 1 83.31 36 GLU B O 1
ATOM 2425 N N . ASN B 1 37 ? 24.422 9.711 3.105 1 87.75 37 ASN B N 1
ATOM 2426 C CA . ASN B 1 37 ? 23.766 10.93 2.637 1 87.75 37 ASN B CA 1
ATOM 2427 C C . ASN B 1 37 ? 22.516 10.617 1.82 1 87.75 37 ASN B C 1
ATOM 2429 O O . ASN B 1 37 ? 22.172 9.453 1.623 1 87.75 37 ASN B O 1
ATOM 2433 N N . MET B 1 38 ? 21.844 11.656 1.383 1 92.5 38 MET B N 1
ATOM 2434 C CA . MET B 1 38 ? 20.578 11.523 0.671 1 92.5 38 MET B CA 1
ATOM 2435 C C . MET B 1 38 ? 20.766 10.789 -0.652 1 92.5 38 MET B C 1
ATOM 2437 O O . MET B 1 38 ? 20.016 9.867 -0.973 1 92.5 38 MET B O 1
ATOM 2441 N N . PRO B 1 39 ? 21.812 11.094 -1.46 1 90.81 39 PRO B N 1
ATOM 2442 C CA . PRO B 1 39 ? 22 10.352 -2.709 1 90.81 39 PRO B CA 1
ATOM 2443 C C . PRO B 1 39 ? 22.156 8.852 -2.486 1 90.81 39 PRO B C 1
ATOM 2445 O O . PRO B 1 39 ? 21.594 8.055 -3.25 1 90.81 39 PRO B O 1
ATOM 2448 N N . ALA B 1 40 ? 22.875 8.492 -1.461 1 89.56 40 ALA B N 1
ATOM 2449 C CA . ALA B 1 40 ? 23.016 7.07 -1.154 1 89.56 40 ALA B CA 1
ATOM 2450 C C . ALA B 1 40 ? 21.672 6.434 -0.827 1 89.56 40 ALA B C 1
ATOM 2452 O O . ALA B 1 40 ? 21.391 5.312 -1.259 1 89.56 40 ALA B O 1
ATOM 2453 N N . LEU B 1 41 ? 20.891 7.121 -0.046 1 93.12 41 LEU B N 1
ATOM 2454 C CA . LEU B 1 41 ? 19.562 6.648 0.295 1 93.12 41 LEU B CA 1
ATOM 2455 C C . LEU B 1 41 ? 18.703 6.5 -0.955 1 93.12 41 LEU B C 1
ATOM 2457 O O . LEU B 1 41 ? 18.078 5.461 -1.166 1 93.12 41 LEU B O 1
ATOM 2461 N N . LEU B 1 42 ? 18.703 7.492 -1.819 1 95.06 42 LEU B N 1
ATOM 2462 C CA . LEU B 1 42 ? 17.875 7.488 -3.025 1 95.06 42 LEU B CA 1
ATOM 2463 C C . LEU B 1 42 ? 18.312 6.367 -3.969 1 95.06 42 LEU B C 1
ATOM 2465 O O . LEU B 1 42 ? 17.469 5.711 -4.586 1 95.06 42 LEU B O 1
ATOM 2469 N N . ASN B 1 43 ? 19.562 6.184 -4.043 1 92.19 43 ASN B N 1
ATOM 2470 C CA . ASN B 1 43 ? 20.078 5.117 -4.898 1 92.19 43 ASN B CA 1
ATOM 2471 C C . ASN B 1 43 ? 19.625 3.744 -4.402 1 92.19 43 ASN B C 1
ATOM 2473 O O . ASN B 1 43 ? 19.344 2.854 -5.203 1 92.19 43 ASN B O 1
ATOM 2477 N N . ALA B 1 44 ? 19.656 3.592 -3.127 1 92.56 44 ALA B N 1
ATOM 2478 C CA . ALA B 1 44 ? 19.156 2.338 -2.559 1 92.56 44 ALA B CA 1
ATOM 2479 C C . ALA B 1 44 ? 17.672 2.156 -2.832 1 92.56 44 ALA B C 1
ATOM 2481 O O . ALA B 1 44 ? 17.234 1.08 -3.25 1 92.56 44 ALA B O 1
ATOM 2482 N N . LEU B 1 45 ? 16.875 3.199 -2.682 1 94.94 45 LEU B N 1
ATOM 2483 C CA . LEU B 1 45 ? 15.438 3.137 -2.857 1 94.94 45 LEU B CA 1
ATOM 2484 C C . LEU B 1 45 ? 15.07 2.936 -4.328 1 94.94 45 LEU B C 1
ATOM 2486 O O . LEU B 1 45 ? 14 2.422 -4.641 1 94.94 45 LEU B O 1
ATOM 2490 N N . ALA B 1 46 ? 15.969 3.334 -5.227 1 94 46 ALA B N 1
ATOM 2491 C CA . ALA B 1 46 ? 15.758 3.115 -6.656 1 94 46 ALA B CA 1
ATOM 2492 C C . ALA B 1 46 ? 15.547 1.634 -6.957 1 94 46 ALA B C 1
ATOM 2494 O O . ALA B 1 46 ? 14.789 1.281 -7.863 1 94 46 ALA B O 1
ATOM 2495 N N . LEU B 1 47 ? 16.172 0.787 -6.207 1 92.88 47 LEU B N 1
ATOM 2496 C CA . LEU B 1 47 ? 16.109 -0.65 -6.453 1 92.88 47 LEU B CA 1
ATOM 2497 C C . LEU B 1 47 ? 14.711 -1.188 -6.191 1 92.88 47 LEU B C 1
ATOM 2499 O O . LEU B 1 47 ? 14.305 -2.188 -6.789 1 92.88 47 LEU B O 1
ATOM 2503 N N . ILE B 1 48 ? 13.898 -0.486 -5.316 1 94.81 48 ILE B N 1
ATOM 2504 C CA . ILE B 1 48 ? 12.57 -1 -5.004 1 94.81 48 ILE B CA 1
ATOM 2505 C C . ILE B 1 48 ? 11.508 -0.045 -5.547 1 94.81 48 ILE B C 1
ATOM 2507 O O . ILE B 1 48 ? 10.312 -0.245 -5.324 1 94.81 48 ILE B O 1
ATOM 2511 N N . ALA B 1 49 ? 11.898 0.971 -6.281 1 95.31 49 ALA B N 1
ATOM 2512 C CA . ALA B 1 49 ? 10.977 1.97 -6.816 1 95.31 49 ALA B CA 1
ATOM 2513 C C . ALA B 1 49 ? 9.898 1.316 -7.676 1 95.31 49 ALA B C 1
ATOM 2515 O O . ALA B 1 49 ? 8.719 1.667 -7.574 1 95.31 49 ALA B O 1
ATOM 2516 N N . PRO B 1 50 ? 10.242 0.312 -8.5 1 94.19 50 PRO B N 1
ATOM 2517 C CA . PRO B 1 50 ? 9.188 -0.336 -9.289 1 94.19 50 PRO B CA 1
ATOM 2518 C C . PRO B 1 50 ? 8.109 -0.975 -8.414 1 94.19 50 PRO B C 1
ATOM 2520 O O . PRO B 1 50 ? 6.938 -1.01 -8.805 1 94.19 50 PRO B O 1
ATOM 2523 N N . LEU B 1 51 ? 8.492 -1.501 -7.293 1 95.94 51 LEU B N 1
ATOM 2524 C CA . LEU B 1 51 ? 7.527 -2.1 -6.379 1 95.94 51 LEU B CA 1
ATOM 2525 C C . LEU B 1 51 ? 6.625 -1.034 -5.77 1 95.94 51 LEU B C 1
ATOM 2527 O O . LEU B 1 51 ? 5.41 -1.226 -5.672 1 95.94 51 LEU B O 1
ATOM 2531 N N . LEU B 1 52 ? 7.215 0.071 -5.363 1 95.38 52 LEU B N 1
ATOM 2532 C CA . LEU B 1 52 ? 6.438 1.177 -4.816 1 95.38 52 LEU B CA 1
ATOM 2533 C C . LEU B 1 52 ? 5.457 1.716 -5.848 1 95.38 52 LEU B C 1
ATOM 2535 O O . LEU B 1 52 ? 4.332 2.098 -5.508 1 95.38 52 LEU B O 1
ATOM 2539 N N . ASN B 1 53 ? 5.863 1.711 -7.102 1 93.69 53 ASN B N 1
ATOM 2540 C CA . ASN B 1 53 ? 5.012 2.17 -8.195 1 93.69 53 ASN B CA 1
ATOM 2541 C C . ASN B 1 53 ? 3.828 1.231 -8.414 1 93.69 53 ASN B C 1
ATOM 2543 O O . ASN B 1 53 ? 2.779 1.653 -8.906 1 93.69 53 ASN B O 1
ATOM 2547 N N . ALA B 1 54 ? 3.943 0.04 -8.008 1 91.19 54 ALA B N 1
ATOM 2548 C CA . ALA B 1 54 ? 2.949 -0.982 -8.328 1 91.19 54 ALA B CA 1
ATOM 2549 C C . ALA B 1 54 ? 1.847 -1.021 -7.273 1 91.19 54 ALA B C 1
ATOM 2551 O O . ALA B 1 54 ? 0.793 -1.624 -7.488 1 91.19 54 ALA B O 1
ATOM 2552 N N . ILE B 1 55 ? 2.023 -0.475 -6.137 1 90.5 55 ILE B N 1
ATOM 2553 C CA . ILE B 1 55 ? 1.019 -0.498 -5.082 1 90.5 55 ILE B CA 1
ATOM 2554 C C . ILE B 1 55 ? -0.092 0.5 -5.398 1 90.5 55 ILE B C 1
ATOM 2556 O O . ILE B 1 55 ? 0.136 1.713 -5.398 1 90.5 55 ILE B O 1
ATOM 2560 N N . PRO B 1 56 ? -1.253 0.015 -5.598 1 86.06 56 PRO B N 1
ATOM 2561 C CA . PRO B 1 56 ? -2.328 0.966 -5.883 1 86.06 56 PRO B CA 1
ATOM 2562 C C . PRO B 1 56 ? -2.748 1.772 -4.656 1 86.06 56 PRO B C 1
ATOM 2564 O O . PRO B 1 56 ? -2.594 1.306 -3.525 1 86.06 56 PRO B O 1
ATOM 2567 N N . ASN B 1 57 ? -3.162 2.953 -4.867 1 86.56 57 ASN B N 1
ATOM 2568 C CA . ASN B 1 57 ? -3.824 3.787 -3.869 1 86.56 57 ASN B CA 1
ATOM 2569 C C . ASN B 1 57 ? -2.887 4.133 -2.717 1 86.56 57 ASN B C 1
ATOM 2571 O O . ASN B 1 57 ? -3.338 4.391 -1.6 1 86.56 57 ASN B O 1
ATOM 2575 N N . VAL B 1 58 ? -1.608 3.961 -2.955 1 92.56 58 VAL B N 1
ATOM 2576 C CA . VAL B 1 58 ? -0.609 4.367 -1.973 1 92.56 58 VAL B CA 1
ATOM 2577 C C . VAL B 1 58 ? 0.339 5.391 -2.596 1 92.56 58 VAL B C 1
ATOM 2579 O O . VAL B 1 58 ? 0.879 5.168 -3.682 1 92.56 58 VAL B O 1
ATOM 2582 N N . VAL B 1 59 ? 0.433 6.465 -1.917 1 94.88 59 VAL B N 1
ATOM 2583 C CA . VAL B 1 59 ? 1.398 7.496 -2.275 1 94.88 59 VAL B CA 1
ATOM 2584 C C . VAL B 1 59 ? 2.666 7.332 -1.44 1 94.88 59 VAL B C 1
ATOM 2586 O O . VAL B 1 59 ? 2.594 7.09 -0.233 1 94.88 59 VAL B O 1
ATOM 2589 N N . PHE B 1 60 ? 3.787 7.375 -2.066 1 97.31 60 PHE B N 1
ATOM 2590 C CA . PHE B 1 60 ? 5.086 7.383 -1.401 1 97.31 60 PHE B CA 1
ATOM 2591 C C . PHE B 1 60 ? 5.945 8.539 -1.902 1 97.31 60 PHE B C 1
ATOM 2593 O O . PHE B 1 60 ? 5.98 8.82 -3.102 1 97.31 60 PHE B O 1
ATOM 2600 N N . PHE B 1 61 ? 6.66 9.188 -0.968 1 98.12 61 PHE B N 1
ATOM 2601 C CA . PHE B 1 61 ? 7.539 10.266 -1.401 1 98.12 61 PHE B CA 1
ATOM 2602 C C . PHE B 1 61 ? 8.719 10.422 -0.449 1 98.12 61 PHE B C 1
ATOM 2604 O O . PHE B 1 61 ? 8.648 10 0.708 1 98.12 61 PHE B O 1
ATOM 2611 N N . ILE B 1 62 ? 9.82 10.938 -0.927 1 98.12 62 ILE B N 1
ATOM 2612 C CA . ILE B 1 62 ? 10.945 11.484 -0.184 1 98.12 62 ILE B CA 1
ATOM 2613 C C . ILE B 1 62 ? 11.141 12.961 -0.545 1 98.12 62 ILE B C 1
ATOM 2615 O O . ILE B 1 62 ? 11.094 13.328 -1.722 1 98.12 62 ILE B O 1
ATOM 2619 N N . LYS B 1 63 ? 11.281 13.773 0.432 1 98 63 LYS B N 1
ATOM 2620 C CA . LYS B 1 63 ? 11.523 15.195 0.241 1 98 63 LYS B CA 1
ATOM 2621 C C . LYS B 1 63 ? 12.836 15.625 0.896 1 98 63 LYS B C 1
ATOM 2623 O O . LYS B 1 63 ? 13.281 15.008 1.867 1 98 63 LYS B O 1
ATOM 2628 N N . ASP B 1 64 ? 13.422 16.688 0.334 1 97 64 ASP B N 1
ATOM 2629 C CA . ASP B 1 64 ? 14.641 17.234 0.929 1 97 64 ASP B CA 1
ATOM 2630 C C . ASP B 1 64 ? 14.312 18.172 2.088 1 97 64 ASP B C 1
ATOM 2632 O O . ASP B 1 64 ? 13.172 18.234 2.539 1 97 64 ASP B O 1
ATOM 2636 N N . ARG B 1 65 ? 15.289 18.844 2.615 1 96.38 65 ARG B N 1
ATOM 2637 C CA . ARG B 1 65 ? 15.141 19.672 3.809 1 96.38 65 ARG B CA 1
ATOM 2638 C C . ARG B 1 65 ? 14.312 20.922 3.516 1 96.38 65 ARG B C 1
ATOM 2640 O O . ARG B 1 65 ? 13.875 21.609 4.438 1 96.38 65 ARG B O 1
ATOM 2647 N N . GLN B 1 66 ? 14.148 21.25 2.273 1 96.5 66 GLN B N 1
ATOM 2648 C CA . GLN B 1 66 ? 13.289 22.359 1.874 1 96.5 66 GLN B CA 1
ATOM 2649 C C . GLN B 1 66 ? 11.898 21.875 1.481 1 96.5 66 GLN B C 1
ATOM 2651 O O . GLN B 1 66 ? 11.109 22.625 0.903 1 96.5 66 GLN B O 1
ATOM 2656 N N . ALA B 1 67 ? 11.594 20.625 1.723 1 97.56 67 ALA B N 1
ATOM 2657 C CA . ALA B 1 67 ? 10.305 19.984 1.48 1 97.56 67 ALA B CA 1
ATOM 2658 C C . ALA B 1 67 ? 10.055 19.797 -0.014 1 97.56 67 ALA B C 1
ATOM 2660 O O . ALA B 1 67 ? 8.906 19.812 -0.463 1 97.56 67 ALA B O 1
ATOM 2661 N N . ARG B 1 68 ? 11.117 19.75 -0.771 1 97.5 68 ARG B N 1
ATOM 2662 C CA . ARG B 1 68 ? 10.992 19.469 -2.199 1 97.5 68 ARG B CA 1
ATOM 2663 C C . ARG B 1 68 ? 11.047 17.969 -2.475 1 97.5 68 ARG B C 1
ATOM 2665 O O . ARG B 1 68 ? 11.836 17.25 -1.864 1 97.5 68 ARG B O 1
ATOM 2672 N N . TYR B 1 69 ? 10.211 17.547 -3.418 1 97.75 69 TYR B N 1
ATOM 2673 C CA . TYR B 1 69 ? 10.156 16.125 -3.76 1 97.75 69 TYR B CA 1
ATOM 2674 C C . TYR B 1 69 ? 11.461 15.664 -4.406 1 97.75 69 TYR B C 1
ATOM 2676 O O . TYR B 1 69 ? 11.898 16.234 -5.402 1 97.75 69 TYR B O 1
ATOM 2684 N N . LEU B 1 70 ? 12.086 14.68 -3.885 1 97.56 70 LEU B N 1
ATOM 2685 C CA . LEU B 1 70 ? 13.258 14.031 -4.461 1 97.56 70 LEU B CA 1
ATOM 2686 C C . LEU B 1 70 ? 12.891 12.688 -5.082 1 97.56 70 LEU B C 1
ATOM 2688 O O . LEU B 1 70 ? 13.516 12.258 -6.059 1 97.56 70 LEU B O 1
ATOM 2692 N N . LEU B 1 71 ? 11.992 12.016 -4.488 1 97.38 71 LEU B N 1
ATOM 2693 C CA . LEU B 1 71 ? 11.438 10.75 -4.965 1 97.38 71 LEU B CA 1
ATOM 2694 C C . LEU B 1 71 ? 9.922 10.727 -4.793 1 97.38 71 LEU B C 1
ATOM 2696 O O . LEU B 1 71 ? 9.398 11.18 -3.771 1 97.38 71 LEU B O 1
ATOM 2700 N N . ALA B 1 72 ? 9.242 10.289 -5.762 1 97.19 72 ALA B N 1
ATOM 2701 C CA . ALA B 1 72 ? 7.789 10.102 -5.738 1 97.19 72 ALA B CA 1
ATOM 2702 C C . ALA B 1 72 ? 7.383 8.883 -6.562 1 97.19 72 ALA B C 1
ATOM 2704 O O . ALA B 1 72 ? 8 8.578 -7.586 1 97.19 72 ALA B O 1
ATOM 2705 N N . ASN B 1 73 ? 6.414 8.188 -6.016 1 96.06 73 ASN B N 1
ATOM 2706 C CA . ASN B 1 73 ? 5.941 7.082 -6.844 1 96.06 73 ASN B CA 1
ATOM 2707 C C . ASN B 1 73 ? 4.906 7.547 -7.859 1 96.06 73 ASN B C 1
ATOM 2709 O O . ASN B 1 73 ? 4.453 8.688 -7.812 1 96.06 73 ASN B O 1
ATOM 2713 N N . LEU B 1 74 ? 4.543 6.703 -8.742 1 92.81 74 LEU B N 1
ATOM 2714 C CA . LEU B 1 74 ? 3.693 7.039 -9.875 1 92.81 74 LEU B CA 1
ATOM 2715 C C . LEU B 1 74 ? 2.301 7.453 -9.414 1 92.81 74 LEU B C 1
ATOM 2717 O O . LEU B 1 74 ? 1.69 8.352 -9.984 1 92.81 74 LEU B O 1
ATOM 2721 N N . THR B 1 75 ? 1.812 6.859 -8.461 1 91.81 75 THR B N 1
ATOM 2722 C CA . THR B 1 75 ? 0.49 7.184 -7.93 1 91.81 75 THR B CA 1
ATOM 2723 C C . THR B 1 75 ? 0.414 8.656 -7.539 1 91.81 75 THR B C 1
ATOM 2725 O O . THR B 1 75 ? -0.579 9.328 -7.82 1 91.81 75 THR B O 1
ATOM 2728 N N . LEU B 1 76 ? 1.438 9.156 -6.859 1 93.75 76 LEU B N 1
ATOM 2729 C CA . LEU B 1 76 ? 1.455 10.562 -6.48 1 93.75 76 LEU B CA 1
ATOM 2730 C C . LEU B 1 76 ? 1.412 11.461 -7.715 1 93.75 76 LEU B C 1
ATOM 2732 O O . LEU B 1 76 ? 0.646 12.422 -7.762 1 93.75 76 LEU B O 1
ATOM 2736 N N . ALA B 1 77 ? 2.219 11.141 -8.688 1 92.5 77 ALA B N 1
ATOM 2737 C CA . ALA B 1 77 ? 2.238 11.93 -9.922 1 92.5 77 ALA B CA 1
ATOM 2738 C C . ALA B 1 77 ? 0.856 11.969 -10.562 1 92.5 77 ALA B C 1
ATOM 2740 O O . ALA B 1 77 ? 0.361 13.039 -10.914 1 92.5 77 ALA B O 1
ATOM 2741 N N . ARG B 1 78 ? 0.218 10.867 -10.648 1 87.88 78 ARG B N 1
ATOM 2742 C CA . ARG B 1 78 ? -1.096 10.773 -11.281 1 87.88 78 ARG B CA 1
ATOM 2743 C C . ARG B 1 78 ? -2.139 11.562 -10.492 1 87.88 78 ARG B C 1
ATOM 2745 O O . ARG B 1 78 ? -2.977 12.25 -11.086 1 87.88 78 ARG B O 1
ATOM 2752 N N . ARG B 1 79 ? -2.072 11.492 -9.242 1 86.19 79 ARG B N 1
ATOM 2753 C CA . ARG B 1 79 ? -3.012 12.219 -8.391 1 86.19 79 ARG B CA 1
ATOM 2754 C C . ARG B 1 79 ? -2.861 13.727 -8.562 1 86.19 79 ARG B C 1
ATOM 2756 O O . ARG B 1 79 ? -3.836 14.469 -8.438 1 86.19 79 ARG B O 1
ATOM 2763 N N . CYS B 1 80 ? -1.711 14.109 -8.797 1 88.5 80 CYS B N 1
ATOM 2764 C CA . CYS B 1 80 ? -1.445 15.523 -9 1 88.5 80 CYS B CA 1
ATOM 2765 C C . CYS B 1 80 ? -1.724 15.93 -10.445 1 88.5 80 CYS B C 1
ATOM 2767 O O . CYS B 1 80 ? -1.514 17.094 -10.82 1 88.5 80 CYS B O 1
ATOM 2769 N N . GLY B 1 81 ? -2.109 14.984 -11.266 1 85.69 81 GLY B N 1
ATOM 2770 C CA . GLY B 1 81 ? -2.494 15.281 -12.633 1 85.69 81 GLY B CA 1
ATOM 2771 C C . GLY B 1 81 ? -1.33 15.219 -13.609 1 85.69 81 GLY B C 1
ATOM 2772 O O . GLY B 1 81 ? -1.408 15.758 -14.711 1 85.69 81 GLY B O 1
ATOM 2773 N N . PHE B 1 82 ? -0.24 14.688 -13.188 1 89.56 82 PHE B N 1
ATOM 2774 C CA . PHE B 1 82 ? 0.93 14.602 -14.055 1 89.56 82 PHE B CA 1
ATOM 2775 C C . PHE B 1 82 ? 1.003 13.242 -14.742 1 89.56 82 PHE B C 1
ATOM 2777 O O . PHE B 1 82 ? 0.538 12.242 -14.195 1 89.56 82 PHE B O 1
ATOM 2784 N N . LYS B 1 83 ? 1.612 13.203 -15.875 1 86.5 83 LYS B N 1
ATOM 2785 C CA . LYS B 1 83 ? 1.799 11.961 -16.625 1 86.5 83 LYS B CA 1
ATOM 2786 C C . LYS B 1 83 ? 3.049 11.227 -16.141 1 86.5 83 LYS B C 1
ATOM 2788 O O . LYS B 1 83 ? 3.178 10.016 -16.359 1 86.5 83 LYS B O 1
ATOM 2793 N N . SER B 1 84 ? 3.938 12.023 -15.586 1 90.69 84 SER B N 1
ATOM 2794 C CA . SER B 1 84 ? 5.199 11.445 -15.133 1 90.69 84 SER B CA 1
ATOM 2795 C C . SER B 1 84 ? 5.641 12.055 -13.805 1 90.69 84 SER B C 1
ATOM 2797 O O . SER B 1 84 ? 5.203 13.148 -13.438 1 90.69 84 SER B O 1
ATOM 2799 N N . VAL B 1 85 ? 6.539 11.32 -13.133 1 94 85 VAL B N 1
ATOM 2800 C CA . VAL B 1 85 ? 7.012 11.773 -11.828 1 94 85 VAL B CA 1
ATOM 2801 C C . VAL B 1 85 ? 7.938 12.977 -12 1 94 85 VAL B C 1
ATOM 2803 O O . VAL B 1 85 ? 8.109 13.766 -11.07 1 94 85 VAL B O 1
ATOM 2806 N N . SER B 1 86 ? 8.539 13.172 -13.172 1 93.12 86 SER B N 1
ATOM 2807 C CA . SER B 1 86 ? 9.508 14.234 -13.422 1 93.12 86 SER B CA 1
ATOM 2808 C C . SER B 1 86 ? 8.898 15.609 -13.148 1 93.12 86 SER B C 1
ATOM 2810 O O . SER B 1 86 ? 9.602 16.516 -12.703 1 93.12 86 SER B O 1
ATOM 2812 N N . SER B 1 87 ? 7.629 15.719 -13.367 1 92.19 87 SER B N 1
ATOM 2813 C CA . SER B 1 87 ? 6.938 17 -13.211 1 92.19 87 SER B CA 1
ATOM 2814 C C . SER B 1 87 ? 6.793 17.375 -11.742 1 92.19 87 SER B C 1
ATOM 2816 O O . SER B 1 87 ? 6.512 18.531 -11.422 1 92.19 87 SER B O 1
ATOM 2818 N N . LEU B 1 88 ? 6.969 16.406 -10.859 1 94 88 LEU B N 1
ATOM 2819 C CA . LEU B 1 88 ? 6.832 16.609 -9.422 1 94 88 LEU B CA 1
ATOM 2820 C C . LEU B 1 88 ? 8.18 16.953 -8.789 1 94 88 LEU B C 1
ATOM 2822 O O . LEU B 1 88 ? 8.234 17.688 -7.801 1 94 88 LEU B O 1
ATOM 2826 N N . LEU B 1 89 ? 9.219 16.484 -9.359 1 95.88 89 LEU B N 1
ATOM 2827 C CA . LEU B 1 89 ? 10.531 16.484 -8.711 1 95.88 89 LEU B CA 1
ATOM 2828 C C . LEU B 1 89 ? 11.078 17.906 -8.617 1 95.88 89 LEU B C 1
ATOM 2830 O O . LEU B 1 89 ? 11.016 18.672 -9.586 1 95.88 89 LEU B O 1
ATOM 2834 N N . GLY B 1 90 ? 11.547 18.219 -7.438 1 95.31 90 GLY B N 1
ATOM 2835 C CA . GLY B 1 90 ? 12.094 19.547 -7.184 1 95.31 90 GLY B CA 1
ATOM 2836 C C . GLY B 1 90 ? 11.047 20.547 -6.746 1 95.31 90 GLY B C 1
ATOM 2837 O O . GLY B 1 90 ? 11.383 21.672 -6.379 1 95.31 90 GLY B O 1
ATOM 2838 N N . LYS B 1 91 ? 9.812 20.141 -6.734 1 95.56 91 LYS B N 1
ATOM 2839 C CA . LYS B 1 91 ? 8.727 21.031 -6.328 1 95.56 91 LYS B CA 1
ATOM 2840 C C . LYS B 1 91 ? 8.234 20.672 -4.922 1 95.56 91 LYS B C 1
ATOM 2842 O O . LYS B 1 91 ? 8.547 19.609 -4.395 1 95.56 91 LYS B O 1
ATOM 2847 N N . THR B 1 92 ? 7.555 21.656 -4.312 1 95.75 92 THR B N 1
ATOM 2848 C CA . THR B 1 92 ? 6.898 21.438 -3.033 1 95.75 92 THR B CA 1
ATOM 2849 C C . THR B 1 92 ? 5.422 21.094 -3.232 1 95.75 92 THR B C 1
ATOM 2851 O O . THR B 1 92 ? 4.898 21.219 -4.344 1 95.75 92 THR B O 1
ATOM 2854 N N . SER B 1 93 ? 4.77 20.656 -2.146 1 93.06 93 SER B N 1
ATOM 2855 C CA . SER B 1 93 ? 3.33 20.422 -2.213 1 93.06 93 SER B CA 1
ATOM 2856 C C . SER B 1 93 ? 2.588 21.703 -2.607 1 93.06 93 SER B C 1
ATOM 2858 O O . SER B 1 93 ? 1.58 21.641 -3.316 1 93.06 93 SER B O 1
ATOM 2860 N N . ALA B 1 94 ? 3.086 22.844 -2.154 1 92 94 ALA B N 1
ATOM 2861 C CA . ALA B 1 94 ? 2.467 24.125 -2.469 1 92 94 ALA B CA 1
ATOM 2862 C C . ALA B 1 94 ? 2.502 24.406 -3.971 1 92 94 ALA B C 1
ATOM 2864 O O . ALA B 1 94 ? 1.613 25.078 -4.508 1 92 94 ALA B O 1
ATOM 2865 N N . ASP B 1 95 ? 3.447 23.844 -4.625 1 92.44 95 ASP B N 1
ATOM 2866 C CA . ASP B 1 95 ? 3.607 24.047 -6.062 1 92.44 95 ASP B CA 1
ATOM 2867 C C . ASP B 1 95 ? 2.668 23.141 -6.855 1 92.44 95 ASP B C 1
ATOM 2869 O O . ASP B 1 95 ? 2.361 23.406 -8.016 1 92.44 95 ASP B O 1
ATOM 2873 N N . VAL B 1 96 ? 2.256 22.047 -6.262 1 89.69 96 VAL B N 1
ATOM 2874 C CA . VAL B 1 96 ? 1.646 21.016 -7.098 1 89.69 96 VAL B CA 1
ATOM 2875 C C . VAL B 1 96 ? 0.17 20.875 -6.734 1 89.69 96 VAL B C 1
ATOM 2877 O O . VAL B 1 96 ? -0.636 20.438 -7.559 1 89.69 96 VAL B O 1
ATOM 2880 N N . PHE B 1 97 ? -0.199 21.125 -5.547 1 84.5 97 PHE B N 1
ATOM 2881 C CA . PHE B 1 97 ? -1.587 21.031 -5.109 1 84.5 97 PHE B CA 1
ATOM 2882 C C . PHE B 1 97 ? -2.266 22.391 -5.148 1 84.5 97 PHE B C 1
ATOM 2884 O O . PHE B 1 97 ? -1.594 23.422 -5.121 1 84.5 97 PHE B O 1
ATOM 2891 N N . PRO B 1 98 ? -3.59 22.297 -5.273 1 77.38 98 PRO B N 1
ATOM 2892 C CA . PRO B 1 98 ? -4.277 23.594 -5.164 1 77.38 98 PRO B CA 1
ATOM 2893 C C . PRO B 1 98 ? -3.844 24.391 -3.936 1 77.38 98 PRO B C 1
ATOM 2895 O O . PRO B 1 98 ? -3.525 23.797 -2.896 1 77.38 98 PRO B O 1
ATOM 2898 N N . SER B 1 99 ? -3.805 25.625 -4.074 1 72.62 99 SER B N 1
ATOM 2899 C CA . SER B 1 99 ? -3.033 26.578 -3.281 1 72.62 99 SER B CA 1
ATOM 2900 C C . SER B 1 99 ? -3.246 26.359 -1.787 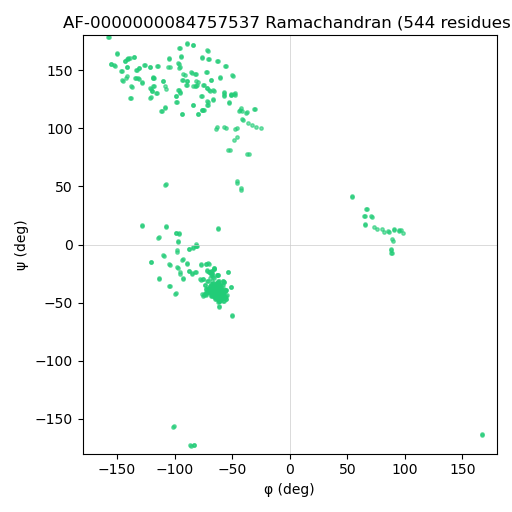1 72.62 99 SER B C 1
ATOM 2902 O O . SER B 1 99 ? -2.293 26.094 -1.052 1 72.62 99 SER B O 1
ATOM 2904 N N . ALA B 1 100 ? -4.438 26.484 -1.36 1 74.44 100 ALA B N 1
ATOM 2905 C CA . ALA B 1 100 ? -4.578 26.5 0.093 1 74.44 100 ALA B CA 1
ATOM 2906 C C . ALA B 1 100 ? -4.262 25.125 0.688 1 74.44 100 ALA B C 1
ATOM 2908 O O . ALA B 1 100 ? -3.637 25.031 1.749 1 74.44 100 ALA B O 1
ATOM 2909 N N . LEU B 1 101 ? -4.477 24.109 -0.009 1 78.69 101 LEU B N 1
ATOM 2910 C CA . LEU B 1 101 ? -4.199 22.766 0.471 1 78.69 101 LEU B CA 1
ATOM 2911 C C . LEU B 1 101 ? -2.703 22.469 0.443 1 78.69 101 LEU B C 1
ATOM 2913 O O . LEU B 1 101 ? -2.139 22 1.434 1 78.69 101 LEU B O 1
ATOM 2917 N N . GLY B 1 102 ? -2.113 22.891 -0.646 1 86.12 102 GLY B N 1
ATOM 2918 C CA . GLY B 1 102 ? -0.691 22.641 -0.824 1 86.12 102 GLY B CA 1
ATOM 2919 C C . GLY B 1 102 ? 0.172 23.359 0.19 1 86.12 102 GLY B C 1
ATOM 2920 O O . GLY B 1 102 ? 1.187 22.828 0.645 1 86.12 102 GLY B O 1
ATOM 2921 N N . GLN B 1 103 ? -0.246 24.547 0.545 1 87.81 103 GLN B N 1
ATOM 2922 C CA . GLN B 1 103 ? 0.486 25.312 1.541 1 87.81 103 GLN B CA 1
ATOM 2923 C C . GLN B 1 103 ? 0.456 24.625 2.904 1 87.81 103 GLN B C 1
ATOM 2925 O O . GLN B 1 103 ? 1.476 24.562 3.594 1 87.81 103 GLN B O 1
ATOM 2930 N N . GLY B 1 104 ? -0.702 24.156 3.203 1 87.25 104 GLY B N 1
ATOM 2931 C CA . GLY B 1 104 ? -0.826 23.438 4.465 1 87.25 104 GLY B CA 1
ATOM 2932 C C . GLY B 1 104 ? 0.023 22.188 4.523 1 87.25 104 GLY B C 1
ATOM 2933 O O . GLY B 1 104 ? 0.675 21.922 5.535 1 87.25 104 GLY B O 1
ATOM 2934 N N . TYR B 1 105 ? 0.044 21.438 3.465 1 89.44 105 TYR B N 1
ATOM 2935 C CA . TYR B 1 105 ? 0.869 20.234 3.404 1 89.44 105 TYR B CA 1
ATOM 2936 C C . TYR B 1 105 ? 2.348 20.578 3.535 1 89.44 105 TYR B C 1
ATOM 2938 O O . TYR B 1 105 ? 3.1 19.875 4.207 1 89.44 105 TYR B O 1
ATOM 2946 N N . THR B 1 106 ? 2.736 21.656 2.887 1 94.38 106 THR B N 1
ATOM 2947 C CA . THR B 1 106 ? 4.129 22.078 2.947 1 94.38 106 THR B CA 1
ATOM 2948 C C . THR B 1 106 ? 4.508 22.5 4.367 1 94.38 106 THR B C 1
ATOM 2950 O O . THR B 1 106 ? 5.59 22.156 4.852 1 94.38 106 THR B O 1
ATOM 2953 N N . GLU B 1 107 ? 3.627 23.203 5.004 1 92.31 107 GLU B N 1
ATOM 2954 C CA . GLU B 1 107 ? 3.869 23.609 6.387 1 92.31 107 GLU B CA 1
ATOM 2955 C C . GLU B 1 107 ? 4.031 22.391 7.293 1 92.31 107 GLU B C 1
ATOM 2957 O O . GLU B 1 107 ? 4.914 22.359 8.156 1 92.31 107 GLU B O 1
ATOM 2962 N N . GLN B 1 108 ? 3.197 21.438 7.117 1 91.62 108 GLN B N 1
ATOM 2963 C CA . GLN B 1 108 ? 3.291 20.188 7.871 1 91.62 108 GLN B CA 1
ATOM 2964 C C . GLN B 1 108 ? 4.629 19.5 7.617 1 91.62 108 GLN B C 1
ATOM 2966 O O . GLN B 1 108 ? 5.262 19.016 8.555 1 91.62 108 GLN B O 1
ATOM 2971 N N . ASP B 1 109 ? 5.02 19.469 6.355 1 95.88 109 ASP B N 1
ATOM 2972 C CA . ASP B 1 109 ? 6.301 18.875 5.996 1 95.88 109 ASP B CA 1
ATOM 2973 C C . ASP B 1 109 ? 7.453 19.578 6.703 1 95.88 109 ASP B C 1
ATOM 2975 O O . ASP B 1 109 ? 8.344 18.922 7.25 1 95.88 109 ASP B O 1
ATOM 2979 N N . LEU B 1 110 ? 7.41 20.859 6.688 1 96.31 110 LEU B N 1
ATOM 2980 C CA . LEU B 1 110 ? 8.477 21.656 7.301 1 96.31 110 LEU B CA 1
ATOM 2981 C C . LEU B 1 110 ? 8.523 21.422 8.805 1 96.31 110 LEU B C 1
ATOM 2983 O O . LEU B 1 110 ? 9.594 21.438 9.406 1 96.31 110 LEU B O 1
ATOM 2987 N N . ARG B 1 111 ? 7.398 21.25 9.383 1 94.31 111 ARG B N 1
ATOM 2988 C CA . ARG B 1 111 ? 7.363 20.922 10.805 1 94.31 111 ARG B CA 1
ATOM 2989 C C . ARG B 1 111 ? 8.07 19.594 11.086 1 94.31 111 ARG B C 1
ATOM 2991 O O . ARG B 1 111 ? 8.859 19.5 12.023 1 94.31 111 ARG B O 1
ATOM 2998 N N . VAL B 1 112 ? 7.801 18.594 10.297 1 96.06 112 VAL B N 1
ATOM 2999 C CA . VAL B 1 112 ? 8.453 17.281 10.422 1 96.06 112 VAL B CA 1
ATOM 3000 C C . VAL B 1 112 ? 9.969 17.453 10.297 1 96.06 112 VAL B C 1
ATOM 3002 O O . VAL B 1 112 ? 10.727 16.875 11.078 1 96.06 112 VAL B O 1
ATOM 3005 N N . LEU B 1 113 ? 10.391 18.266 9.398 1 97.12 113 LEU B N 1
ATOM 3006 C CA . LEU B 1 113 ? 11.805 18.453 9.109 1 97.12 113 LEU B CA 1
ATOM 3007 C C . LEU B 1 113 ? 12.484 19.234 10.234 1 97.12 113 LEU B C 1
ATOM 3009 O O . LEU B 1 113 ? 13.594 18.891 10.648 1 97.12 113 LEU B O 1
ATOM 3013 N N . ARG B 1 114 ? 11.875 20.266 10.719 1 95.69 114 ARG B N 1
ATOM 3014 C CA . ARG B 1 114 ? 12.461 21.141 11.727 1 95.69 114 ARG B CA 1
ATOM 3015 C C . ARG B 1 114 ? 12.461 20.484 13.102 1 95.69 114 ARG B C 1
ATOM 3017 O O . ARG B 1 114 ? 13.461 20.531 13.82 1 95.69 114 ARG B O 1
ATOM 3024 N N . GLU B 1 115 ? 11.352 19.828 13.445 1 94.56 115 GLU B N 1
ATOM 3025 C CA . GLU B 1 115 ? 11.188 19.297 14.789 1 94.56 115 GLU B CA 1
ATOM 3026 C C . GLU B 1 115 ? 11.633 17.844 14.859 1 94.56 115 GLU B C 1
ATOM 3028 O O . GLU B 1 115 ? 11.805 17.281 15.945 1 94.56 115 GLU B O 1
ATOM 3033 N N . GLY B 1 116 ? 11.82 17.25 13.734 1 92.56 116 GLY B N 1
ATOM 3034 C CA . GLY B 1 116 ? 12.242 15.852 13.695 1 92.56 116 GLY B CA 1
ATOM 3035 C C . GLY B 1 116 ? 11.188 14.898 14.227 1 92.56 116 GLY B C 1
ATOM 3036 O O . GLY B 1 116 ? 11.508 13.859 14.805 1 92.56 116 GLY B O 1
ATOM 3037 N N . VAL B 1 117 ? 9.969 15.258 14.055 1 87.5 117 VAL B N 1
ATOM 3038 C CA . VAL B 1 117 ? 8.875 14.469 14.617 1 87.5 117 VAL B CA 1
ATOM 3039 C C . VAL B 1 117 ? 8.352 13.492 13.555 1 87.5 117 VAL B C 1
ATOM 3041 O O . VAL B 1 117 ? 8.648 13.641 12.367 1 87.5 117 VAL B O 1
ATOM 3044 N N . THR B 1 118 ? 7.648 12.469 14.031 1 91.5 118 THR B N 1
ATOM 3045 C CA . THR B 1 118 ? 6.934 11.516 13.188 1 91.5 118 THR B CA 1
ATOM 3046 C C . THR B 1 118 ? 5.426 11.734 13.289 1 91.5 118 THR B C 1
ATOM 3048 O O . THR B 1 118 ? 4.875 11.797 14.391 1 91.5 118 THR B O 1
ATOM 3051 N N . LEU B 1 119 ? 4.836 12.078 12.195 1 90.94 119 LEU B N 1
ATOM 3052 C CA . LEU B 1 119 ? 3.381 12.078 12.109 1 90.94 119 LEU B CA 1
ATOM 3053 C C . LEU B 1 119 ? 2.857 10.68 11.789 1 90.94 119 LEU B C 1
ATOM 3055 O O . LEU B 1 119 ? 3.207 10.102 10.758 1 90.94 119 LEU B O 1
ATOM 3059 N N . ARG B 1 120 ? 2.023 10.141 12.703 1 89.56 120 ARG B N 1
ATOM 3060 C CA . ARG B 1 120 ? 1.527 8.773 12.531 1 89.56 120 ARG B CA 1
ATOM 3061 C C . ARG B 1 120 ? 0.014 8.766 12.336 1 89.56 120 ARG B C 1
ATOM 3063 O O . ARG B 1 120 ? -0.716 9.43 13.078 1 89.56 120 ARG B O 1
ATOM 3070 N N . ASP B 1 121 ? -0.428 8.055 11.281 1 86.31 121 ASP B N 1
ATOM 3071 C CA . ASP B 1 121 ? -1.841 7.777 11.047 1 86.31 121 ASP B CA 1
ATOM 3072 C C . ASP B 1 121 ? -2.662 9.062 11.031 1 86.31 121 ASP B C 1
ATOM 3074 O O . ASP B 1 121 ? -3.695 9.156 11.695 1 86.31 121 ASP B O 1
ATOM 3078 N N . GLN B 1 122 ? -2.086 10.047 10.391 1 84.38 122 GLN B N 1
ATOM 3079 C CA . GLN B 1 122 ? -2.814 11.297 10.242 1 84.38 122 GLN B CA 1
ATOM 3080 C C . GLN B 1 122 ? -3.904 11.18 9.18 1 84.38 122 GLN B C 1
ATOM 3082 O O . GLN B 1 122 ? -3.617 10.875 8.023 1 84.38 122 GLN B O 1
ATOM 3087 N N . LEU B 1 123 ? -5.172 11.32 9.656 1 86.19 123 LEU B N 1
ATOM 3088 C CA . LEU B 1 123 ? -6.297 11.336 8.727 1 86.19 123 LEU B CA 1
ATOM 3089 C C . LEU B 1 123 ? -6.32 12.625 7.918 1 86.19 123 LEU B C 1
ATOM 3091 O O . LEU B 1 123 ? -6.262 13.719 8.484 1 86.19 123 LEU B O 1
ATOM 3095 N N . GLU B 1 124 ? -6.289 12.461 6.629 1 83.5 124 GLU B N 1
ATOM 3096 C CA . GLU B 1 124 ? -6.262 13.617 5.734 1 83.5 124 GLU B CA 1
ATOM 3097 C C . GLU B 1 124 ? -7.262 13.453 4.59 1 83.5 124 GLU B C 1
ATOM 3099 O O . GLU B 1 124 ? -7.531 12.336 4.152 1 83.5 124 GLU B O 1
ATOM 3104 N N . MET B 1 125 ? -7.816 14.594 4.27 1 80.94 125 MET B N 1
ATOM 3105 C CA . MET B 1 125 ? -8.625 14.656 3.053 1 80.94 125 MET B CA 1
ATOM 3106 C C . MET B 1 125 ? -7.816 15.234 1.896 1 80.94 125 MET B C 1
ATOM 3108 O O . MET B 1 125 ? -7.242 16.312 2.016 1 80.94 125 MET B O 1
ATOM 3112 N N . HIS B 1 126 ? -7.684 14.492 0.8 1 76.5 126 HIS B N 1
ATOM 3113 C CA . HIS B 1 126 ? -6.973 14.961 -0.382 1 76.5 126 HIS B CA 1
ATOM 3114 C C . HIS B 1 126 ? -7.934 15.227 -1.536 1 76.5 126 HIS B C 1
ATOM 3116 O O . HIS B 1 126 ? -8.961 14.555 -1.658 1 76.5 126 HIS B O 1
ATOM 3122 N N . LEU B 1 127 ? -7.625 16.312 -2.24 1 68.19 127 LEU B N 1
ATOM 3123 C CA . LEU B 1 127 ? -8.344 16.578 -3.482 1 68.19 127 LEU B CA 1
ATOM 3124 C C . LEU B 1 127 ? -7.59 16 -4.68 1 68.19 127 LEU B C 1
ATOM 3126 O O . LEU B 1 127 ? -6.395 16.25 -4.848 1 68.19 127 LEU B O 1
ATOM 3130 N N . TYR B 1 128 ? -8.18 14.984 -5.301 1 63.09 128 TYR B N 1
ATOM 3131 C CA . TYR B 1 128 ? -7.539 14.344 -6.445 1 63.09 128 TYR B CA 1
ATOM 3132 C C . TYR B 1 128 ? -7.941 15.023 -7.746 1 63.09 128 TYR B C 1
ATOM 3134 O O . TYR B 1 128 ? -8.812 15.898 -7.754 1 63.09 128 TYR B O 1
ATOM 3142 N N . ASN B 1 129 ? -7.164 14.477 -8.859 1 59.84 129 ASN B N 1
ATOM 3143 C CA . ASN B 1 129 ? -7.492 15.016 -10.172 1 59.84 129 ASN B CA 1
ATOM 3144 C C . ASN B 1 129 ? -8.984 14.914 -10.469 1 59.84 129 ASN B C 1
ATOM 3146 O O . ASN B 1 129 ? -9.602 13.867 -10.227 1 59.84 129 ASN B O 1
ATOM 3150 N N . GLY B 1 130 ? -9.68 15.961 -10.758 1 57.28 130 GLY B N 1
ATOM 3151 C CA . GLY B 1 130 ? -11.102 16.094 -11.047 1 57.28 130 GLY B CA 1
ATOM 3152 C C . GLY B 1 130 ? -11.914 16.516 -9.844 1 57.28 130 GLY B C 1
ATOM 3153 O O . GLY B 1 130 ? -13.133 16.359 -9.82 1 57.28 130 GLY B O 1
ATOM 3154 N N . ARG B 1 131 ? -11.203 16.938 -8.805 1 59.06 131 ARG B N 1
ATOM 3155 C CA . ARG B 1 131 ? -11.789 17.578 -7.633 1 59.06 131 ARG B CA 1
ATOM 3156 C C . ARG B 1 131 ? -12.531 16.562 -6.77 1 59.06 131 ARG B C 1
ATOM 3158 O O . ARG B 1 131 ? -13.469 16.906 -6.055 1 59.06 131 ARG B O 1
ATOM 3165 N N . GLU B 1 132 ? -12.242 15.336 -7.062 1 65 132 GLU B N 1
ATOM 3166 C CA . GLU B 1 132 ? -12.828 14.32 -6.191 1 65 132 GLU B CA 1
ATOM 3167 C C . GLU B 1 132 ? -12.07 14.227 -4.871 1 65 132 GLU B C 1
ATOM 3169 O O . GLU B 1 132 ? -10.844 14.25 -4.852 1 65 132 GLU B O 1
ATOM 3174 N N . ARG B 1 133 ? -12.953 14.336 -3.807 1 72.19 133 ARG B N 1
ATOM 3175 C CA . ARG B 1 133 ? -12.391 14.242 -2.463 1 72.19 133 ARG B CA 1
ATOM 3176 C C . ARG B 1 133 ? -12.156 12.789 -2.068 1 72.19 133 ARG B C 1
ATOM 3178 O O . ARG B 1 133 ? -12.938 11.906 -2.432 1 72.19 133 ARG B O 1
ATOM 3185 N N . GLY B 1 134 ? -11.031 12.594 -1.48 1 77.62 134 GLY B N 1
ATOM 3186 C CA . GLY B 1 134 ? -10.734 11.273 -0.957 1 77.62 134 GLY B CA 1
ATOM 3187 C C . GLY B 1 134 ? -9.992 11.305 0.365 1 77.62 134 GLY B C 1
ATOM 3188 O O . GLY B 1 134 ? -9.258 12.25 0.647 1 77.62 134 GLY B O 1
ATOM 3189 N N . TRP B 1 135 ? -10.352 10.312 1.228 1 83.19 135 TRP B N 1
ATOM 3190 C CA . TRP B 1 135 ? -9.703 10.227 2.535 1 83.19 135 TRP B CA 1
ATOM 3191 C C . TRP B 1 135 ? -8.5 9.297 2.488 1 83.19 135 TRP B C 1
ATOM 3193 O O . TRP B 1 135 ? -8.531 8.25 1.835 1 83.19 135 TRP B O 1
ATOM 3203 N N . CYS B 1 136 ? -7.508 9.727 3.201 1 88.44 136 CYS B N 1
ATOM 3204 C CA . CYS B 1 136 ? -6.301 8.922 3.303 1 88.44 136 CYS B CA 1
ATOM 3205 C C . CYS B 1 136 ? -5.723 8.977 4.711 1 88.44 136 CYS B C 1
ATOM 3207 O O . CYS B 1 136 ? -6.047 9.875 5.484 1 88.44 136 CYS B O 1
ATOM 3209 N N . LEU B 1 137 ? -5.055 8 5.102 1 90.5 137 LEU B N 1
ATOM 3210 C CA . LEU B 1 137 ? -4.195 8.031 6.277 1 90.5 137 LEU B CA 1
ATOM 3211 C C . LEU B 1 137 ? -2.736 8.242 5.879 1 90.5 137 LEU B C 1
ATOM 3213 O O . LEU B 1 137 ? -2.227 7.555 4.992 1 90.5 137 LEU B O 1
ATOM 3217 N N . THR B 1 138 ? -2.111 9.242 6.512 1 92.5 138 THR B N 1
ATOM 3218 C CA . THR B 1 138 ? -0.773 9.68 6.121 1 92.5 138 THR B CA 1
ATOM 3219 C C . THR B 1 138 ? 0.211 9.492 7.273 1 92.5 138 THR B C 1
ATOM 3221 O O . THR B 1 138 ? -0.131 9.734 8.438 1 92.5 138 THR B O 1
ATOM 3224 N N . GLN B 1 139 ? 1.354 9 7.02 1 94.88 139 GLN B N 1
ATOM 3225 C CA . GLN B 1 139 ? 2.498 8.969 7.926 1 94.88 139 GLN B CA 1
ATOM 3226 C C . GLN B 1 139 ? 3.699 9.695 7.32 1 94.88 139 GLN B C 1
ATOM 3228 O O . GLN B 1 139 ? 3.98 9.555 6.129 1 94.88 139 GLN B O 1
ATOM 3233 N N . LYS B 1 140 ? 4.332 10.508 8.109 1 96.44 140 LYS B N 1
ATOM 3234 C CA . LYS B 1 140 ? 5.547 11.227 7.738 1 96.44 140 LYS B CA 1
ATOM 3235 C C . LYS B 1 140 ? 6.621 11.086 8.812 1 96.44 140 LYS B C 1
ATOM 3237 O O . LYS B 1 140 ? 6.312 11.062 10.008 1 96.44 140 LYS B O 1
ATOM 3242 N N . LEU B 1 141 ? 7.895 10.977 8.375 1 96.44 141 LEU B N 1
ATOM 3243 C CA . LEU B 1 141 ? 8.977 10.914 9.352 1 96.44 141 LEU B CA 1
ATOM 3244 C C . LEU B 1 141 ? 10.234 11.594 8.82 1 96.44 141 LEU B C 1
ATOM 3246 O O . LEU B 1 141 ? 10.438 11.664 7.609 1 96.44 141 LEU B O 1
ATOM 3250 N N . ALA B 1 142 ? 10.977 12.133 9.758 1 96.81 142 ALA B N 1
ATOM 3251 C CA . ALA B 1 142 ? 12.266 12.719 9.414 1 96.81 142 ALA B CA 1
ATOM 3252 C C . ALA B 1 142 ? 13.305 11.633 9.141 1 96.81 142 ALA B C 1
ATOM 3254 O O . ALA B 1 142 ? 13.336 10.609 9.836 1 96.81 142 ALA B O 1
ATOM 3255 N N . LEU B 1 143 ? 14.07 11.836 8.109 1 95.62 143 LEU B N 1
ATOM 3256 C CA . LEU B 1 143 ? 15.188 10.953 7.789 1 95.62 143 LEU B CA 1
ATOM 3257 C C . LEU B 1 143 ? 16.484 11.508 8.352 1 95.62 143 LEU B C 1
ATOM 3259 O O . LEU B 1 143 ? 16.828 12.672 8.117 1 95.62 143 LEU B O 1
ATOM 3263 N N . ARG B 1 144 ? 17.188 10.625 9.031 1 92.38 144 ARG B N 1
ATOM 3264 C CA . ARG B 1 144 ? 18.453 11.055 9.641 1 92.38 144 ARG B CA 1
ATOM 3265 C C . ARG B 1 144 ? 19.625 10.281 9.07 1 92.38 144 ARG B C 1
ATOM 3267 O O . ARG B 1 144 ? 19.516 9.086 8.789 1 92.38 144 ARG B O 1
ATOM 3274 N N . ASP B 1 145 ? 20.75 11.008 8.922 1 87.94 145 ASP B N 1
ATOM 3275 C CA . ASP B 1 145 ? 21.969 10.352 8.469 1 87.94 145 ASP B CA 1
ATOM 3276 C C . ASP B 1 145 ? 22.734 9.742 9.633 1 87.94 145 ASP B C 1
ATOM 3278 O O . ASP B 1 145 ? 22.203 9.641 10.742 1 87.94 145 ASP B O 1
ATOM 3282 N N . ILE B 1 146 ? 23.922 9.25 9.305 1 82.62 146 ILE B N 1
ATOM 3283 C CA . ILE B 1 146 ? 24.734 8.508 10.258 1 82.62 146 ILE B CA 1
ATOM 3284 C C . ILE B 1 146 ? 25.094 9.406 11.438 1 82.62 146 ILE B C 1
ATOM 3286 O O . ILE B 1 146 ? 25.344 8.922 12.547 1 82.62 146 ILE B O 1
ATOM 3290 N N . SER B 1 147 ? 25.156 10.758 11.297 1 87.06 147 SER B N 1
ATOM 3291 C CA . SER B 1 147 ? 25.484 11.703 12.352 1 87.06 147 SER B CA 1
ATOM 3292 C C . SER B 1 147 ? 24.25 12.125 13.133 1 87.06 147 SER B C 1
ATOM 3294 O O . SER B 1 147 ? 24.344 12.906 14.078 1 87.06 147 SER B O 1
ATOM 3296 N N . GLY B 1 148 ? 23.062 11.672 12.734 1 87.88 148 GLY B N 1
ATOM 3297 C CA . GLY B 1 148 ? 21.828 12.008 13.414 1 87.88 148 GLY B CA 1
ATOM 3298 C C . GLY B 1 148 ? 21.172 13.273 12.883 1 87.88 148 GLY B C 1
ATOM 3299 O O . GLY B 1 148 ? 20.172 13.742 13.43 1 87.88 148 GLY B O 1
ATOM 3300 N N . GLN B 1 149 ? 21.781 13.836 11.844 1 91.31 149 GLN B N 1
ATOM 3301 C CA . GLN B 1 149 ? 21.25 15.055 11.258 1 91.31 149 GLN B CA 1
ATOM 3302 C C . GLN B 1 149 ? 20.078 14.742 10.328 1 91.31 149 GLN B C 1
ATOM 3304 O O . GLN B 1 149 ? 20.125 13.781 9.562 1 91.31 149 GLN B O 1
ATOM 3309 N N . VAL B 1 150 ? 19.094 15.586 10.406 1 95 150 VAL B N 1
ATOM 3310 C CA . VAL B 1 150 ? 17.953 15.43 9.508 1 95 150 VAL B CA 1
ATOM 3311 C C . VAL B 1 150 ? 18.359 15.805 8.078 1 95 150 VAL B C 1
ATOM 3313 O O . VAL B 1 150 ? 18.797 16.938 7.828 1 95 150 VAL B O 1
ATOM 3316 N N . ILE B 1 151 ? 18.25 14.898 7.156 1 94.12 151 ILE B N 1
ATOM 3317 C CA . ILE B 1 151 ? 18.688 15.125 5.785 1 94.12 151 ILE B CA 1
ATOM 3318 C C . ILE B 1 151 ? 17.469 15.234 4.867 1 94.12 151 ILE B C 1
ATOM 3320 O O . ILE B 1 151 ? 17.594 15.562 3.686 1 94.12 151 ILE B O 1
ATOM 3324 N N . GLY B 1 152 ? 16.312 14.938 5.328 1 97 152 GLY B N 1
ATOM 3325 C CA . GLY B 1 152 ? 15.047 14.961 4.598 1 97 152 GLY B CA 1
ATOM 3326 C C . GLY B 1 152 ? 13.914 14.266 5.328 1 97 152 GLY B C 1
ATOM 3327 O O . GLY B 1 152 ? 13.984 14.078 6.543 1 97 152 GLY B O 1
ATOM 3328 N N . MET B 1 153 ? 12.922 13.992 4.613 1 98 153 MET B N 1
ATOM 3329 C CA . MET B 1 153 ? 11.773 13.289 5.191 1 98 153 MET B CA 1
ATOM 3330 C C . MET B 1 153 ? 11.188 12.305 4.195 1 98 153 MET B C 1
ATOM 3332 O O . MET B 1 153 ? 11.445 12.398 2.992 1 98 153 MET B O 1
ATOM 3336 N N . ALA B 1 154 ? 10.5 11.352 4.723 1 98.06 154 ALA B N 1
ATOM 3337 C CA . ALA B 1 154 ? 9.742 10.391 3.926 1 98.06 154 ALA B CA 1
ATOM 3338 C C . ALA B 1 154 ? 8.281 10.336 4.371 1 98.06 154 ALA B C 1
ATOM 3340 O O . ALA B 1 154 ? 7.961 10.68 5.512 1 98.06 154 ALA B O 1
ATOM 3341 N N . GLY B 1 155 ? 7.445 9.953 3.447 1 97.81 155 GLY B N 1
ATOM 3342 C CA . GLY B 1 155 ? 6.043 9.828 3.799 1 97.81 155 GLY B CA 1
ATOM 3343 C C . GLY B 1 155 ? 5.289 8.852 2.914 1 97.81 155 GLY B C 1
ATOM 3344 O O . GLY B 1 155 ? 5.73 8.547 1.804 1 97.81 155 GLY B O 1
ATOM 3345 N N . ILE B 1 156 ? 4.234 8.328 3.463 1 96.62 156 ILE B N 1
ATOM 3346 C CA . ILE B 1 156 ? 3.252 7.547 2.725 1 96.62 156 ILE B CA 1
ATOM 3347 C C . ILE B 1 156 ? 1.846 8.055 3.037 1 96.62 156 ILE B C 1
ATOM 3349 O O . ILE B 1 156 ? 1.616 8.664 4.086 1 96.62 156 ILE B O 1
ATOM 3353 N N . SER B 1 157 ? 0.993 7.859 2.068 1 93.5 157 SER B N 1
ATOM 3354 C CA . SER B 1 157 ? -0.442 8.047 2.256 1 93.5 157 SER B CA 1
ATOM 3355 C C . SER B 1 157 ? -1.239 6.949 1.567 1 93.5 157 SER B C 1
ATOM 3357 O O . SER B 1 157 ? -1.015 6.652 0.391 1 93.5 157 SER B O 1
ATOM 3359 N N . HIS B 1 158 ? -2.035 6.336 2.258 1 91.44 158 HIS B N 1
ATOM 3360 C CA . HIS B 1 158 ? -2.848 5.301 1.63 1 91.44 158 HIS B CA 1
ATOM 3361 C C . HIS B 1 158 ? -4.336 5.625 1.739 1 91.44 158 HIS B C 1
ATOM 3363 O O . HIS B 1 158 ? -4.785 6.152 2.758 1 91.44 158 HIS B O 1
ATOM 3369 N N . ASP B 1 159 ? -5.078 5.297 0.696 1 87.25 159 ASP B N 1
ATOM 3370 C CA . ASP B 1 159 ? -6.504 5.598 0.61 1 87.25 159 ASP B CA 1
ATOM 3371 C C . ASP B 1 159 ? -7.312 4.711 1.558 1 87.25 159 ASP B C 1
ATOM 3373 O O . ASP B 1 159 ? -7.035 3.518 1.686 1 87.25 159 ASP B O 1
ATOM 3377 N N . LEU B 1 160 ? -8.172 5.426 2.193 1 80.44 160 LEU B N 1
ATOM 3378 C CA . LEU B 1 160 ? -9.133 4.676 2.998 1 80.44 160 LEU B CA 1
ATOM 3379 C C . LEU B 1 160 ? -10.25 4.109 2.125 1 80.44 160 LEU B C 1
ATOM 3381 O O . LEU B 1 160 ? -10.797 4.816 1.277 1 80.44 160 LEU B O 1
ATOM 3385 N N . GLN B 1 161 ? -10.25 2.76 2.02 1 67.69 161 GLN B N 1
ATOM 3386 C CA . GLN B 1 161 ? -11.305 2.127 1.236 1 67.69 161 GLN B CA 1
ATOM 3387 C C . GLN B 1 161 ? -12.555 1.905 2.078 1 67.69 161 GLN B C 1
ATOM 3389 O O . GLN B 1 161 ? -12.484 1.843 3.307 1 67.69 161 GLN B O 1
ATOM 3394 N N . GLU B 1 162 ? -13.641 2.012 1.325 1 58.84 162 GLU B N 1
ATOM 3395 C CA . GLU B 1 162 ? -14.898 1.71 2.004 1 58.84 162 GLU B CA 1
ATOM 3396 C C . GLU B 1 162 ? -14.875 0.305 2.6 1 58.84 162 GLU B C 1
ATOM 3398 O O . GLU B 1 162 ? -14.297 -0.613 2.02 1 58.84 162 GLU B O 1
ATOM 3403 N N . ALA B 1 163 ? -15.219 0.317 3.895 1 54.75 163 ALA B N 1
ATOM 3404 C CA . ALA B 1 163 ? -15.273 -0.942 4.633 1 54.75 163 ALA B CA 1
ATOM 3405 C C . ALA B 1 163 ? -16.109 -1.979 3.887 1 54.75 163 ALA B C 1
ATOM 3407 O O . ALA B 1 163 ? -17.078 -1.631 3.197 1 54.75 163 ALA B O 1
ATOM 3408 N N . HIS B 1 164 ? -15.453 -3.213 3.709 1 55.75 164 HIS B N 1
ATOM 3409 C CA . HIS B 1 164 ? -16.203 -4.293 3.08 1 55.75 164 HIS B CA 1
ATOM 3410 C C . HIS B 1 164 ? -16.953 -5.121 4.117 1 55.75 164 HIS B C 1
ATOM 3412 O O . HIS B 1 164 ? -16.469 -5.297 5.238 1 55.75 164 HIS B O 1
ATOM 3418 N N . ALA B 1 165 ? -18.234 -5.449 3.77 1 53.41 165 ALA B N 1
ATOM 3419 C CA . ALA B 1 165 ? -19.25 -6.156 4.531 1 53.41 165 ALA B CA 1
ATOM 3420 C C . ALA B 1 165 ? -18.812 -7.578 4.859 1 53.41 165 ALA B C 1
ATOM 3422 O O . ALA B 1 165 ? -19.547 -8.336 5.488 1 53.41 165 ALA B O 1
ATOM 3423 N N . ARG B 1 166 ? -17.547 -7.84 4.676 1 56.75 166 ARG B N 1
ATOM 3424 C CA . ARG B 1 166 ? -17.344 -9.281 4.766 1 56.75 166 ARG B CA 1
ATOM 3425 C C . ARG B 1 166 ? -16.844 -9.68 6.152 1 56.75 166 ARG B C 1
ATOM 3427 O O . ARG B 1 166 ? -16.828 -10.859 6.5 1 56.75 166 ARG B O 1
ATOM 3434 N N . HIS B 1 167 ? -16.547 -8.758 7.004 1 61.97 167 HIS B N 1
ATOM 3435 C CA . HIS B 1 167 ? -16.047 -9.156 8.32 1 61.97 167 HIS B CA 1
ATOM 3436 C C . HIS B 1 167 ? -17.203 -9.508 9.258 1 61.97 167 HIS B C 1
ATOM 3438 O O . HIS B 1 167 ? -18.25 -8.844 9.242 1 61.97 167 HIS B O 1
ATOM 3444 N N . PRO B 1 168 ? -17.078 -10.578 10 1 65.75 168 PRO B N 1
ATOM 3445 C CA . PRO B 1 168 ? -18.125 -10.984 10.93 1 65.75 168 PRO B CA 1
ATOM 3446 C C . PRO B 1 168 ? -18.562 -9.844 11.852 1 65.75 168 PRO B C 1
ATOM 3448 O O . PRO B 1 168 ? -19.75 -9.758 12.211 1 65.75 168 PRO B O 1
ATOM 3451 N N . ALA B 1 169 ? -17.609 -9.086 12.211 1 70.12 169 ALA B N 1
ATOM 3452 C CA . ALA B 1 169 ? -17.922 -7.996 13.141 1 70.12 169 ALA B CA 1
ATOM 3453 C C . ALA B 1 169 ? -18.516 -6.801 12.398 1 70.12 169 ALA B C 1
ATOM 3455 O O . ALA B 1 169 ? -18.859 -5.793 13.0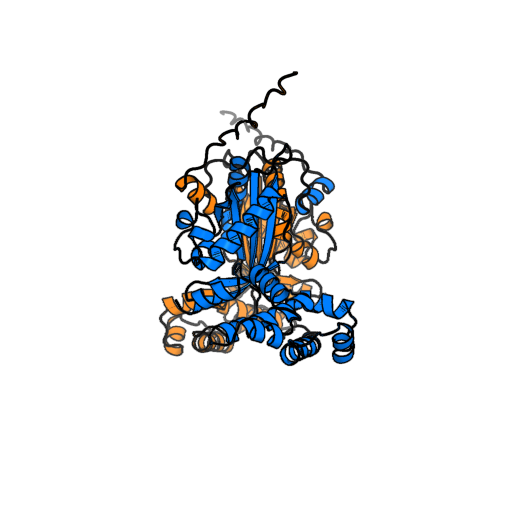23 1 70.12 169 ALA B O 1
ATOM 3456 N N . TRP B 1 170 ? -18.641 -6.918 11.195 1 74.25 170 TRP B N 1
ATOM 3457 C CA . TRP B 1 170 ? -19.094 -5.793 10.383 1 74.25 170 TRP B CA 1
ATOM 3458 C C . TRP B 1 170 ? -20.469 -5.297 10.844 1 74.25 170 TRP B C 1
ATOM 3460 O O . TRP B 1 170 ? -20.688 -4.09 10.969 1 74.25 170 TRP B O 1
ATOM 3470 N N . GLN B 1 171 ? -21.281 -6.262 11.117 1 76.69 171 GLN B N 1
ATOM 3471 C CA . GLN B 1 171 ? -22.641 -5.855 11.484 1 76.69 171 GLN B CA 1
ATOM 3472 C C . GLN B 1 171 ? -22.625 -5 12.742 1 76.69 171 GLN B C 1
ATOM 3474 O O . GLN B 1 171 ? -23.312 -3.975 12.805 1 76.69 171 GLN B O 1
ATOM 3479 N N . ARG B 1 172 ? -21.875 -5.461 13.695 1 82.31 172 ARG B N 1
ATOM 3480 C CA . ARG B 1 172 ? -21.812 -4.707 14.945 1 82.31 172 ARG B CA 1
ATOM 3481 C C . ARG B 1 172 ? -21.094 -3.373 14.742 1 82.31 172 ARG B C 1
ATOM 3483 O O . ARG B 1 172 ? -21.484 -2.361 15.328 1 82.31 172 ARG B O 1
ATOM 3490 N N . LEU B 1 173 ? -20.188 -3.365 13.93 1 85.94 173 LEU B N 1
ATOM 3491 C CA . LEU B 1 173 ? -19.438 -2.133 13.68 1 85.94 173 LEU B CA 1
ATOM 3492 C C . LEU B 1 173 ? -20.266 -1.162 12.844 1 85.94 173 LEU B C 1
ATOM 3494 O O . LEU B 1 173 ? -20.109 0.055 12.961 1 85.94 173 LEU B O 1
ATOM 3498 N N . ALA B 1 174 ? -21.078 -1.814 12.07 1 85.56 174 ALA B N 1
ATOM 3499 C CA . ALA B 1 174 ? -21.969 -0.978 11.281 1 85.56 174 ALA B CA 1
ATOM 3500 C C . ALA B 1 174 ? -22.891 -0.155 12.18 1 85.56 174 ALA B C 1
ATOM 3502 O O . ALA B 1 174 ? -23.219 0.99 11.859 1 85.56 174 ALA B O 1
ATOM 3503 N N . ILE B 1 175 ? -23.25 -0.728 13.25 1 89.31 175 ILE B N 1
ATOM 3504 C CA . ILE B 1 175 ? -24.078 -0.025 14.219 1 89.31 175 ILE B CA 1
ATOM 3505 C C . ILE B 1 175 ? -23.328 1.178 14.773 1 89.31 175 ILE B C 1
ATOM 3507 O O . ILE B 1 175 ? -23.891 2.266 14.922 1 89.31 175 ILE B O 1
ATOM 3511 N N . VAL B 1 176 ? -22.125 0.99 15.078 1 91.31 176 VAL B N 1
ATOM 3512 C CA . VAL B 1 176 ? -21.266 2.051 15.586 1 91.31 176 VAL B CA 1
ATOM 3513 C C . VAL B 1 176 ? -21.141 3.158 14.547 1 91.31 176 VAL B C 1
ATOM 3515 O O . VAL B 1 176 ? -21.312 4.34 14.859 1 91.31 176 VAL B O 1
ATOM 3518 N N . ASP B 1 177 ? -20.875 2.752 13.375 1 90.38 177 ASP B N 1
ATOM 3519 C CA . ASP B 1 177 ? -20.719 3.711 12.281 1 90.38 177 ASP B CA 1
ATOM 3520 C C . ASP B 1 177 ? -22 4.52 12.078 1 90.38 177 ASP B C 1
ATOM 3522 O O . ASP B 1 177 ? -21.953 5.742 11.922 1 90.38 177 ASP B O 1
ATOM 3526 N N . ASP B 1 178 ? -23.094 3.844 12.086 1 91.31 178 ASP B N 1
ATOM 3527 C CA . ASP B 1 178 ? -24.391 4.504 11.922 1 91.31 178 ASP B CA 1
ATOM 3528 C C . ASP B 1 178 ? -24.625 5.512 13.039 1 91.31 178 ASP B C 1
ATOM 3530 O O . ASP B 1 178 ? -25.109 6.621 12.789 1 91.31 178 ASP B O 1
ATOM 3534 N N . HIS B 1 179 ? -24.344 5.109 14.211 1 95 179 HIS B N 1
ATOM 3535 C CA . HIS B 1 179 ? -24.547 6.004 15.344 1 95 179 HIS B CA 1
ATOM 3536 C C . HIS B 1 179 ? -23.703 7.266 15.203 1 95 179 HIS B C 1
ATOM 3538 O O . HIS B 1 179 ? -24.188 8.375 15.438 1 95 179 HIS B O 1
ATOM 3544 N N . ILE B 1 180 ? -22.516 7.086 14.812 1 94 180 ILE B N 1
ATOM 3545 C CA . ILE B 1 180 ? -21.625 8.219 14.633 1 94 180 ILE B CA 1
ATOM 3546 C C . ILE B 1 180 ? -22.188 9.156 13.562 1 94 180 ILE B C 1
ATOM 3548 O O . ILE B 1 180 ? -22.234 10.375 13.766 1 94 180 ILE B O 1
ATOM 3552 N N . ARG B 1 181 ? -22.641 8.625 12.523 1 93.25 181 ARG B N 1
ATOM 3553 C CA . ARG B 1 181 ? -23.141 9.414 11.406 1 93.25 181 ARG B CA 1
ATOM 3554 C C . ARG B 1 181 ? -24.406 10.18 11.805 1 93.25 181 ARG B C 1
ATOM 3556 O O . ARG B 1 181 ? -24.672 11.273 11.297 1 93.25 181 ARG B O 1
ATOM 3563 N N . ARG B 1 182 ? -25.125 9.617 12.742 1 93.88 182 ARG B N 1
ATOM 3564 C CA . ARG B 1 182 ? -26.391 10.219 13.156 1 93.88 182 ARG B CA 1
ATOM 3565 C C . ARG B 1 182 ? -26.156 11.25 14.258 1 93.88 182 ARG B C 1
ATOM 3567 O O . ARG B 1 182 ? -26.953 12.172 14.422 1 93.88 182 ARG B O 1
ATOM 3574 N N . HIS B 1 183 ? -25.047 11.102 14.961 1 95.12 183 HIS B N 1
ATOM 3575 C CA . HIS B 1 183 ? -24.922 11.906 16.172 1 95.12 183 HIS B CA 1
ATOM 3576 C C . HIS B 1 183 ? -23.609 12.664 16.203 1 95.12 183 HIS B C 1
ATOM 3578 O O . HIS B 1 183 ? -23.156 13.109 17.266 1 95.12 183 HIS B O 1
ATOM 3584 N N . TYR B 1 184 ? -22.953 12.781 15.102 1 94.25 184 TYR B N 1
ATOM 3585 C CA . TYR B 1 184 ? -21.641 13.398 14.984 1 94.25 184 TYR B CA 1
ATOM 3586 C C . TYR B 1 184 ? -21.641 14.805 15.586 1 94.25 184 TYR B C 1
ATOM 3588 O O . TYR B 1 184 ? -20.594 15.32 15.969 1 94.25 184 TYR B O 1
ATOM 3596 N N . HIS B 1 185 ? -22.797 15.484 15.688 1 94.44 185 HIS B N 1
ATOM 3597 C CA . HIS B 1 185 ? -22.922 16.891 16.031 1 94.44 185 HIS B CA 1
ATOM 3598 C C . HIS B 1 185 ? -22.844 17.109 17.531 1 94.44 185 HIS B C 1
ATOM 3600 O O . HIS B 1 18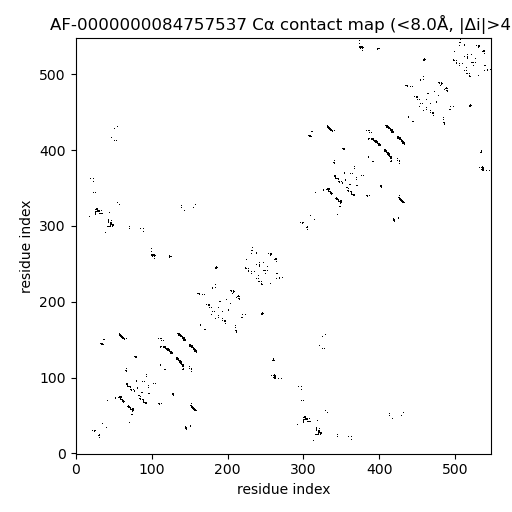5 ? -22.891 18.25 18.016 1 94.44 185 HIS B O 1
ATOM 3606 N N . ARG B 1 186 ? -22.703 16.062 18.281 1 93.5 186 ARG B N 1
ATOM 3607 C CA . ARG B 1 186 ? -22.547 16.125 19.734 1 93.5 186 ARG B CA 1
ATOM 3608 C C . ARG B 1 186 ? -21.438 15.195 20.203 1 93.5 186 ARG B C 1
ATOM 3610 O O . ARG B 1 186 ? -20.953 14.352 19.438 1 93.5 186 ARG B O 1
ATOM 3617 N N . PRO B 1 187 ? -20.953 15.477 21.438 1 92.56 187 PRO B N 1
ATOM 3618 C CA . PRO B 1 187 ? -19.953 14.539 21.969 1 92.56 187 PRO B CA 1
ATOM 3619 C C . PRO B 1 187 ? -20.484 13.102 22.016 1 92.56 187 PRO B C 1
ATOM 3621 O O . PRO B 1 187 ? -21.625 12.875 22.422 1 92.56 187 PRO B O 1
ATOM 3624 N N . ILE B 1 188 ? -19.734 12.219 21.531 1 94 188 ILE B N 1
ATOM 3625 C CA . ILE B 1 188 ? -20.062 10.797 21.594 1 94 188 ILE B CA 1
ATOM 3626 C C . ILE B 1 188 ? -19.078 10.078 22.516 1 94 188 ILE B C 1
ATOM 3628 O O . ILE B 1 188 ? -17.891 9.977 22.203 1 94 188 ILE B O 1
ATOM 3632 N N . ALA B 1 189 ? -19.578 9.586 23.578 1 94 189 ALA B N 1
ATOM 3633 C CA . ALA B 1 189 ? -18.734 8.867 24.531 1 94 189 ALA B CA 1
ATOM 3634 C C . ALA B 1 189 ? -18.531 7.422 24.078 1 94 189 ALA B C 1
ATOM 3636 O O . ALA B 1 189 ? -19.438 6.793 23.531 1 94 189 ALA B O 1
ATOM 3637 N N . MET B 1 190 ? -17.328 6.906 24.391 1 93.69 190 MET B N 1
ATOM 3638 C CA . MET B 1 190 ? -17.031 5.523 24.031 1 93.69 190 MET B CA 1
ATOM 3639 C C . MET B 1 190 ? -18 4.562 24.719 1 93.69 190 MET B C 1
ATOM 3641 O O . MET B 1 190 ? -18.359 3.527 24.156 1 93.69 190 MET B O 1
ATOM 3645 N N . GLU B 1 191 ? -18.453 4.906 25.859 1 94 191 GLU B N 1
ATOM 3646 C CA . GLU B 1 191 ? -19.391 4.078 26.609 1 94 191 GLU B CA 1
ATOM 3647 C C . GLU B 1 191 ? -20.703 3.912 25.844 1 94 191 GLU B C 1
ATOM 3649 O O . GLU B 1 191 ? -21.328 2.852 25.891 1 94 191 GLU B O 1
ATOM 3654 N N . GLU B 1 192 ? -21.062 4.957 25.25 1 95.19 192 GLU B N 1
ATOM 3655 C CA . GLU B 1 192 ? -22.266 4.91 24.422 1 95.19 192 GLU B CA 1
ATOM 3656 C C . GLU B 1 192 ? -22.109 3.887 23.297 1 95.19 192 GLU B C 1
ATOM 3658 O O . GLU B 1 192 ? -23.047 3.123 23.016 1 95.19 192 GLU B O 1
ATOM 3663 N N . LEU B 1 193 ? -21 3.84 22.672 1 94.56 193 LEU B N 1
ATOM 3664 C CA . LEU B 1 193 ? -20.734 2.916 21.578 1 94.56 193 LEU B CA 1
ATOM 3665 C C . LEU B 1 193 ? -20.672 1.477 22.078 1 94.56 193 LEU B C 1
ATOM 3667 O O . LEU B 1 193 ? -21.141 0.559 21.406 1 94.56 193 LEU B O 1
ATOM 3671 N N . THR B 1 194 ? -20.109 1.292 23.25 1 95.44 194 THR B N 1
ATOM 3672 C CA . THR B 1 194 ? -20.062 -0.03 23.859 1 95.44 194 THR B CA 1
ATOM 3673 C C . THR B 1 194 ? -21.453 -0.558 24.141 1 95.44 194 THR B C 1
ATOM 3675 O O . THR B 1 194 ? -21.766 -1.716 23.859 1 95.44 194 THR B O 1
ATOM 3678 N N . ALA B 1 195 ? -22.266 0.247 24.703 1 95.06 195 ALA B N 1
ATOM 3679 C CA . ALA B 1 195 ? -23.641 -0.131 25.031 1 95.06 195 ALA B CA 1
ATOM 3680 C C . ALA B 1 195 ? -24.422 -0.495 23.781 1 95.06 195 ALA B C 1
ATOM 3682 O O . ALA B 1 195 ? -25.172 -1.471 23.781 1 95.06 195 ALA B O 1
ATOM 3683 N N . LEU B 1 196 ? -24.219 0.198 22.781 1 92.69 196 LEU B N 1
ATOM 3684 C CA . LEU B 1 196 ? -24.953 0.022 21.531 1 92.69 196 LEU B CA 1
ATOM 3685 C C . LEU B 1 196 ? -24.516 -1.253 20.812 1 92.69 196 LEU B C 1
ATOM 3687 O O . LEU B 1 196 ? -25.344 -1.971 20.25 1 92.69 196 LEU B O 1
ATOM 3691 N N . SER B 1 197 ? -23.266 -1.552 20.797 1 92.44 197 SER B N 1
ATOM 3692 C CA . SER B 1 197 ? -22.719 -2.625 19.969 1 92.44 197 SER B CA 1
ATOM 3693 C C . SER B 1 197 ? -22.594 -3.922 20.766 1 92.44 197 SER B C 1
ATOM 3695 O O . SER B 1 197 ? -22.453 -5 20.188 1 92.44 197 SER B O 1
ATOM 3697 N N . GLY B 1 198 ? -22.469 -3.816 22.078 1 93.56 198 GLY B N 1
ATOM 3698 C CA . GLY B 1 198 ? -22.219 -4.973 22.922 1 93.56 198 GLY B CA 1
ATOM 3699 C C . GLY B 1 198 ? -20.75 -5.375 22.953 1 93.56 198 GLY B C 1
ATOM 3700 O O . GLY B 1 198 ? -20.422 -6.469 23.406 1 93.56 198 GLY B O 1
ATOM 3701 N N . MET B 1 199 ? -19.969 -4.535 22.438 1 93.5 199 MET B N 1
ATOM 3702 C CA . MET B 1 199 ? -18.531 -4.793 22.406 1 93.5 199 MET B CA 1
ATOM 3703 C C . MET B 1 199 ? -17.797 -3.961 23.469 1 93.5 199 MET B C 1
ATOM 3705 O O . MET B 1 199 ? -18.297 -2.912 23.875 1 93.5 199 MET B O 1
ATOM 3709 N N . SER B 1 200 ? -16.688 -4.473 23.906 1 94.75 200 SER B N 1
ATOM 3710 C CA . SER B 1 200 ? -15.82 -3.674 24.766 1 94.75 200 SER B CA 1
ATOM 3711 C C . SER B 1 200 ? -15.133 -2.555 24 1 94.75 200 SER B C 1
ATOM 3713 O O . SER B 1 200 ? -15.141 -2.557 22.766 1 94.75 200 SER B O 1
ATOM 3715 N N . ILE B 1 201 ? -14.562 -1.651 24.781 1 93.06 201 ILE B N 1
ATOM 3716 C CA . ILE B 1 201 ? -13.828 -0.565 24.141 1 93.06 201 ILE B CA 1
ATOM 3717 C C . ILE B 1 201 ? -12.664 -1.136 23.328 1 93.06 201 ILE B C 1
ATOM 3719 O O . ILE B 1 201 ? -12.43 -0.724 22.188 1 93.06 201 ILE B O 1
ATOM 3723 N N . ALA B 1 202 ? -12.031 -2.08 23.891 1 94.06 202 ALA B N 1
ATOM 3724 C CA . ALA B 1 202 ? -10.898 -2.703 23.203 1 94.06 202 ALA B CA 1
ATOM 3725 C C . ALA B 1 202 ? -11.336 -3.377 21.906 1 94.06 202 ALA B C 1
ATOM 3727 O O . ALA B 1 202 ? -10.656 -3.285 20.891 1 94.06 202 ALA B O 1
ATOM 3728 N N . GLN B 1 203 ? -12.422 -3.998 21.953 1 92.19 203 GLN B N 1
ATOM 3729 C CA . GLN B 1 203 ? -12.961 -4.668 20.766 1 92.19 203 GLN B CA 1
ATOM 3730 C C . GLN B 1 203 ? -13.336 -3.656 19.688 1 92.19 203 GLN B C 1
ATOM 3732 O O . GLN B 1 203 ? -13.039 -3.861 18.516 1 92.19 203 GLN B O 1
ATOM 3737 N N . ILE B 1 204 ? -14 -2.564 20.109 1 92.62 204 ILE B N 1
ATOM 3738 C CA . ILE B 1 204 ? -14.398 -1.534 19.156 1 92.62 204 ILE B CA 1
ATOM 3739 C C . ILE B 1 204 ? -13.164 -0.954 18.469 1 92.62 204 ILE B C 1
ATOM 3741 O O . ILE B 1 204 ? -13.125 -0.827 17.25 1 92.62 204 ILE B O 1
ATOM 3745 N N . GLU B 1 205 ? -12.18 -0.64 19.203 1 91.94 205 GLU B N 1
ATOM 3746 C CA . GLU B 1 205 ? -10.961 -0.062 18.656 1 91.94 205 GLU B CA 1
ATOM 3747 C C . GLU B 1 205 ? -10.266 -1.037 17.719 1 91.94 205 GLU B C 1
ATOM 3749 O O . GLU B 1 205 ? -9.852 -0.654 16.625 1 91.94 205 GLU B O 1
ATOM 3754 N N . ARG B 1 206 ? -10.219 -2.256 18.125 1 88.19 206 ARG B N 1
ATOM 3755 C CA . ARG B 1 206 ? -9.57 -3.285 17.312 1 88.19 206 ARG B CA 1
ATOM 3756 C C . ARG B 1 206 ? -10.305 -3.49 15.992 1 88.19 206 ARG B C 1
ATOM 3758 O O . ARG B 1 206 ? -9.68 -3.5 14.93 1 88.19 206 ARG B O 1
ATOM 3765 N N . TYR B 1 207 ? -11.578 -3.598 16.078 1 85.31 207 TYR B N 1
ATOM 3766 C CA . TYR B 1 207 ? -12.352 -3.891 14.883 1 85.31 207 TYR B CA 1
ATOM 3767 C C . TYR B 1 207 ? -12.438 -2.668 13.977 1 85.31 207 TYR B C 1
ATOM 3769 O O . TYR B 1 207 ? -12.422 -2.795 12.75 1 85.31 207 TYR B O 1
ATOM 3777 N N . CYS B 1 208 ? -12.5 -1.506 14.539 1 87.75 208 CYS B N 1
ATOM 3778 C CA . CYS B 1 208 ? -12.469 -0.296 13.719 1 87.75 208 CYS B CA 1
ATOM 3779 C C . CYS B 1 208 ? -11.172 -0.208 12.93 1 87.75 208 CYS B C 1
ATOM 3781 O O . CYS B 1 208 ? -11.188 0.076 11.734 1 87.75 208 CYS B O 1
ATOM 3783 N N . LYS B 1 209 ? -10.148 -0.502 13.602 1 85.38 209 LYS B N 1
ATOM 3784 C CA . LYS B 1 209 ? -8.844 -0.46 12.945 1 85.38 209 LYS B CA 1
ATOM 3785 C C . LYS B 1 209 ? -8.75 -1.512 11.844 1 85.38 209 LYS B C 1
ATOM 3787 O O . LYS B 1 209 ? -8.242 -1.231 10.758 1 85.38 209 LYS B O 1
ATOM 3792 N N . ARG B 1 210 ? -9.266 -2.623 12.141 1 78.06 210 ARG B N 1
ATOM 3793 C CA . ARG B 1 210 ? -9.18 -3.746 11.211 1 78.06 210 ARG B CA 1
ATOM 3794 C C . ARG B 1 210 ? -10.062 -3.518 9.984 1 78.06 210 ARG B C 1
ATOM 3796 O O . ARG B 1 210 ? -9.656 -3.801 8.859 1 78.06 210 ARG B O 1
ATOM 3803 N N . ILE B 1 211 ? -11.219 -2.928 10.227 1 76.38 211 ILE B N 1
ATOM 3804 C CA . ILE B 1 211 ? -12.242 -2.887 9.188 1 76.38 211 ILE B CA 1
ATOM 3805 C C . ILE B 1 211 ? -12.211 -1.529 8.484 1 76.38 211 ILE B C 1
ATOM 3807 O O . ILE B 1 211 ? -12.258 -1.456 7.258 1 76.38 211 ILE B O 1
ATOM 3811 N N . PHE B 1 212 ? -12.062 -0.506 9.266 1 78.94 212 PHE B N 1
ATOM 3812 C CA . PHE B 1 212 ? -12.133 0.835 8.695 1 78.94 212 PHE B CA 1
ATOM 3813 C C . PHE B 1 212 ? -10.742 1.446 8.586 1 78.94 212 PHE B C 1
ATOM 3815 O O . PHE B 1 212 ? -10.562 2.48 7.934 1 78.94 212 PHE B O 1
ATOM 3822 N N . HIS B 1 213 ? -9.812 0.912 9.258 1 82.75 213 HIS B N 1
ATOM 3823 C CA . HIS B 1 213 ? -8.453 1.426 9.367 1 82.75 213 HIS B CA 1
ATOM 3824 C C . HIS B 1 213 ? -8.422 2.777 10.07 1 82.75 213 HIS B C 1
ATO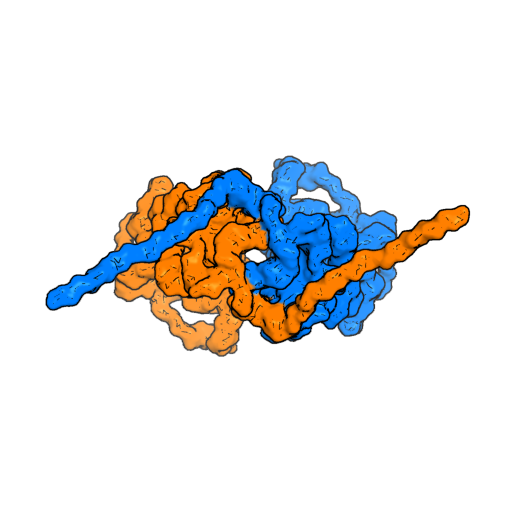M 3826 O O . HIS B 1 213 ? -7.578 3.623 9.773 1 82.75 213 HIS B O 1
ATOM 3832 N N . LEU B 1 214 ? -9.438 2.98 10.867 1 87.75 214 LEU B N 1
ATOM 3833 C CA . LEU B 1 214 ? -9.578 4.207 11.641 1 87.75 214 LEU B CA 1
ATOM 3834 C C . LEU B 1 214 ? -9.938 3.898 13.094 1 87.75 214 LEU B C 1
ATOM 3836 O O . LEU B 1 214 ? -10.547 2.867 13.383 1 87.75 214 LEU B O 1
ATOM 3840 N N . THR B 1 215 ? -9.539 4.723 14 1 89.38 215 THR B N 1
ATOM 3841 C CA . THR B 1 215 ? -10.078 4.688 15.359 1 89.38 215 THR B CA 1
ATOM 3842 C C . THR B 1 215 ? -11.477 5.297 15.398 1 89.38 215 THR B C 1
ATOM 3844 O O . THR B 1 215 ? -11.867 6.035 14.492 1 89.38 215 THR B O 1
ATOM 3847 N N . PRO B 1 216 ? -12.211 4.988 16.453 1 91.06 216 PRO B N 1
ATOM 3848 C CA . PRO B 1 216 ? -13.508 5.641 16.594 1 91.06 216 PRO B CA 1
ATOM 3849 C C . PRO B 1 216 ? -13.414 7.164 16.578 1 91.06 216 PRO B C 1
ATOM 3851 O O . PRO B 1 216 ? -14.234 7.832 15.953 1 91.06 216 PRO B O 1
ATOM 3854 N N . ARG B 1 217 ? -12.461 7.66 17.172 1 90.25 217 ARG B N 1
ATOM 3855 C CA . ARG B 1 217 ? -12.258 9.109 17.188 1 90.25 217 ARG B CA 1
ATOM 3856 C C . ARG B 1 217 ? -12.039 9.641 15.781 1 90.25 217 ARG B C 1
ATOM 3858 O O . ARG B 1 217 ? -12.617 10.664 15.406 1 90.25 217 ARG B O 1
ATOM 3865 N N . GLN B 1 218 ? -11.234 9 15.047 1 91.44 218 GLN B N 1
ATOM 3866 C CA . GLN B 1 218 ? -10.984 9.398 13.664 1 91.44 218 GLN B CA 1
ATOM 3867 C C . GLN B 1 218 ? -12.25 9.289 12.82 1 91.44 218 GLN B C 1
ATOM 3869 O O . GLN B 1 218 ? -12.477 10.109 11.93 1 91.44 218 GLN B O 1
ATOM 3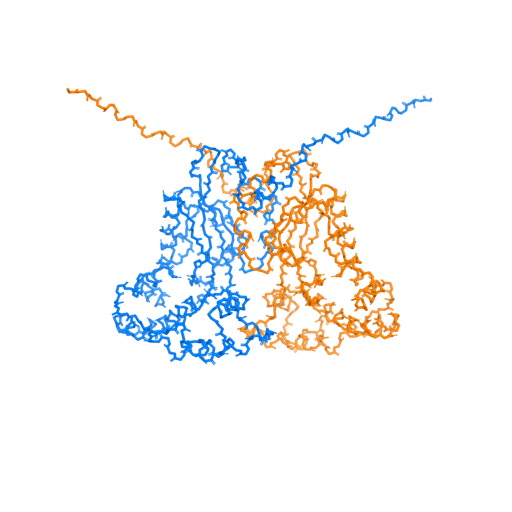874 N N . MET B 1 219 ? -13.039 8.281 13.117 1 91.44 219 MET B N 1
ATOM 3875 C CA . MET B 1 219 ? -14.312 8.125 12.406 1 91.44 219 MET B CA 1
ATOM 3876 C C . MET B 1 219 ? -15.227 9.32 12.664 1 91.44 219 MET B C 1
ATOM 3878 O O . MET B 1 219 ? -15.844 9.844 11.734 1 91.44 219 MET B O 1
ATOM 3882 N N . ILE B 1 220 ? -15.305 9.734 13.867 1 92.62 220 ILE B N 1
ATOM 3883 C CA . ILE B 1 220 ? -16.125 10.883 14.234 1 92.62 220 ILE B CA 1
ATOM 3884 C C . ILE B 1 220 ? -15.625 12.125 13.508 1 92.62 220 ILE B C 1
ATOM 3886 O O . ILE B 1 220 ? -16.422 12.844 12.891 1 92.62 220 ILE B O 1
ATOM 3890 N N . HIS B 1 221 ? -14.32 12.32 13.547 1 91.81 221 HIS B N 1
ATOM 3891 C CA . HIS B 1 221 ? -13.742 13.477 12.883 1 91.81 221 HIS B CA 1
ATOM 3892 C C . HIS B 1 221 ? -14 13.445 11.383 1 91.81 221 HIS B C 1
ATOM 3894 O O . HIS B 1 221 ? -14.258 14.484 10.766 1 91.81 221 HIS B O 1
ATOM 3900 N N . LYS B 1 222 ? -13.875 12.305 10.82 1 91.62 222 LYS B N 1
ATOM 3901 C CA . LYS B 1 222 ? -14.117 12.148 9.391 1 91.62 222 LYS B CA 1
ATOM 3902 C C . LYS B 1 222 ? -15.539 12.586 9.023 1 91.62 222 LYS B C 1
ATOM 3904 O O . LYS B 1 222 ? -15.727 13.383 8.102 1 91.62 222 LYS B O 1
ATOM 3909 N N . VAL B 1 223 ? -16.531 12.141 9.727 1 92.12 223 VAL B N 1
ATOM 3910 C CA . VAL B 1 223 ? -17.922 12.469 9.453 1 92.12 223 VAL B CA 1
ATOM 3911 C C . VAL B 1 223 ? -18.156 13.961 9.648 1 92.12 223 VAL B C 1
ATOM 3913 O O . VAL B 1 223 ? -18.812 14.609 8.828 1 92.12 223 VAL B O 1
ATOM 3916 N N . ARG B 1 224 ? -17.625 14.445 10.727 1 93.38 224 ARG B N 1
ATOM 3917 C CA . ARG B 1 224 ? -17.781 15.867 11.008 1 93.38 224 ARG B CA 1
ATOM 3918 C C . ARG B 1 224 ? -17.219 16.719 9.875 1 93.38 224 ARG B C 1
ATOM 3920 O O . ARG B 1 224 ? -17.844 17.688 9.438 1 93.38 224 ARG B O 1
ATOM 3927 N N . LEU B 1 225 ? -16.078 16.328 9.438 1 91.56 225 LEU B N 1
ATOM 3928 C CA . LEU B 1 225 ? -15.438 17.094 8.383 1 91.56 225 LEU B CA 1
ATOM 3929 C C . LEU B 1 225 ? -16.188 16.938 7.062 1 91.56 225 LEU B C 1
ATOM 3931 O O . LEU B 1 225 ? -16.25 17.891 6.266 1 91.56 225 LEU B O 1
ATOM 3935 N N . GLU B 1 226 ? -16.625 15.758 6.785 1 90 226 GLU B N 1
ATOM 3936 C CA . GLU B 1 226 ? -17.438 15.555 5.598 1 90 226 GLU B CA 1
ATOM 3937 C C . GLU B 1 226 ? -18.656 16.484 5.598 1 90 226 GLU B C 1
ATOM 3939 O O . GLU B 1 226 ? -18.953 17.125 4.594 1 90 226 GLU B O 1
ATOM 3944 N N . LYS B 1 227 ? -19.281 16.578 6.707 1 92.62 227 LYS B N 1
ATOM 3945 C CA . LYS B 1 227 ? -20.438 17.484 6.84 1 92.62 227 LYS B CA 1
ATOM 3946 C C . LYS B 1 227 ? -20.016 18.938 6.727 1 92.62 227 LYS B C 1
ATOM 3948 O O . LYS B 1 227 ? -20.688 19.734 6.066 1 92.62 227 LYS B O 1
ATOM 3953 N N . ALA B 1 228 ? -18.953 19.203 7.332 1 93.75 228 ALA B N 1
ATOM 3954 C CA . ALA B 1 228 ? -18.438 20.578 7.27 1 93.75 228 ALA B CA 1
ATOM 3955 C C . ALA B 1 228 ? -18.156 20.984 5.828 1 93.75 228 ALA B C 1
ATOM 3957 O O . ALA B 1 228 ? -18.5 22.094 5.41 1 93.75 228 ALA B O 1
ATOM 3958 N N . THR B 1 229 ? -17.516 20.094 5.121 1 90.12 229 THR B N 1
ATOM 3959 C CA . THR B 1 229 ? -17.172 20.391 3.734 1 90.12 229 THR B CA 1
ATOM 3960 C C . THR B 1 229 ? -18.422 20.609 2.898 1 90.12 229 THR B C 1
ATOM 3962 O O . THR B 1 229 ? -18.453 21.469 2.012 1 90.12 229 THR B O 1
ATOM 3965 N N . GLU B 1 230 ? -19.438 19.875 3.156 1 89.56 230 GLU B N 1
ATOM 3966 C CA . GLU B 1 230 ? -20.719 20.062 2.482 1 89.56 230 GLU B CA 1
ATOM 3967 C C . GLU B 1 230 ? -21.297 21.453 2.775 1 89.56 230 GLU B C 1
ATOM 3969 O O . GLU B 1 230 ? -21.766 22.141 1.867 1 89.56 230 GLU B O 1
ATOM 3974 N N . LEU B 1 231 ? -21.219 21.844 3.963 1 92.94 231 LEU B N 1
ATOM 3975 C CA . LEU B 1 231 ? -21.781 23.125 4.391 1 92.94 231 LEU B CA 1
ATOM 3976 C C . LEU B 1 231 ? -20.953 24.281 3.857 1 92.94 231 LEU B C 1
ATOM 3978 O O . LEU B 1 231 ? -21.5 25.359 3.568 1 92.94 231 LEU B O 1
ATOM 3982 N N . LEU B 1 232 ? -19.703 24.031 3.715 1 91.88 232 LEU B N 1
ATOM 3983 C CA . LEU B 1 232 ? -18.797 25.078 3.242 1 91.88 232 LEU B CA 1
ATOM 3984 C C . LEU B 1 232 ? -19.078 25.406 1.781 1 91.88 232 LEU B C 1
ATOM 3986 O O . LEU B 1 232 ? -18.688 26.484 1.307 1 91.88 232 LEU B O 1
ATOM 3990 N N . ALA B 1 233 ? -19.625 24.484 1.144 1 88.56 233 ALA B N 1
ATOM 3991 C CA . ALA B 1 233 ? -19.984 24.734 -0.251 1 88.56 233 ALA B CA 1
ATOM 3992 C C . ALA B 1 233 ? -21.078 25.797 -0.358 1 88.56 233 ALA B C 1
ATOM 3994 O O . ALA B 1 233 ? -21.266 26.391 -1.418 1 88.56 233 ALA B O 1
ATOM 3995 N N . GLY B 1 234 ? -21.797 26.016 0.726 1 91.5 234 GLY B N 1
ATOM 3996 C CA . GLY B 1 234 ? -22.844 27.031 0.777 1 91.5 234 GLY B CA 1
ATOM 3997 C C . GLY B 1 234 ? -22.406 28.297 1.475 1 91.5 234 GLY B C 1
ATOM 3998 O O . GLY B 1 234 ? -21.234 28.656 1.445 1 91.5 234 GLY B O 1
ATOM 3999 N N . ASP B 1 235 ? -23.375 29.047 1.979 1 92.88 235 ASP B N 1
ATOM 4000 C CA . ASP B 1 235 ? -23.078 30.359 2.547 1 92.88 235 ASP B CA 1
ATOM 4001 C C . ASP B 1 235 ? -23.188 30.328 4.07 1 92.88 235 ASP B C 1
ATOM 4003 O O . ASP B 1 235 ? -23.219 31.375 4.711 1 92.88 235 ASP B O 1
ATOM 4007 N N . THR B 1 236 ? -23.188 29.156 4.613 1 94.31 236 THR B N 1
ATOM 4008 C CA . THR B 1 236 ? -23.281 29.062 6.066 1 94.31 236 THR B CA 1
ATOM 4009 C C . THR B 1 236 ? -22.047 29.656 6.738 1 94.31 236 THR B C 1
ATOM 4011 O O . THR B 1 236 ? -20.922 29.359 6.344 1 94.31 236 THR B O 1
ATOM 4014 N N . PRO B 1 237 ? -22.297 30.5 7.742 1 95.12 237 PRO B N 1
ATOM 4015 C CA . PRO B 1 237 ? -21.141 31.047 8.445 1 95.12 237 PRO B CA 1
ATOM 4016 C C . PRO B 1 237 ? -20.281 29.969 9.102 1 95.12 237 PRO B C 1
ATOM 4018 O O . PRO B 1 237 ? -20.812 28.984 9.625 1 95.12 237 PRO B O 1
ATOM 4021 N N . ILE B 1 238 ? -19.016 30.172 9.086 1 94.94 238 ILE B N 1
ATOM 4022 C CA . ILE B 1 238 ? -18.047 29.203 9.57 1 94.94 238 ILE B CA 1
ATOM 4023 C C . ILE B 1 238 ? -18.344 28.875 11.031 1 94.94 238 ILE B C 1
ATOM 4025 O O . ILE B 1 238 ? -18.219 27.719 11.453 1 94.94 238 ILE B O 1
ATOM 4029 N N . THR B 1 239 ? -18.672 29.906 11.859 1 94.19 239 THR B N 1
ATOM 4030 C CA . THR B 1 239 ? -18.984 29.703 13.266 1 94.19 239 THR B CA 1
ATOM 4031 C C . THR B 1 239 ? -20.172 28.75 13.438 1 94.19 239 THR B C 1
ATOM 4033 O O . THR B 1 239 ? -20.156 27.891 14.328 1 94.19 239 THR B O 1
ATOM 4036 N N . ASP B 1 240 ? -21.109 28.875 12.578 1 95.62 240 ASP B N 1
ATOM 4037 C CA . ASP B 1 240 ? -22.281 28 12.617 1 95.62 240 ASP B CA 1
ATOM 4038 C C . ASP B 1 240 ? -21.922 26.578 12.195 1 95.62 240 ASP B C 1
ATOM 4040 O O . ASP B 1 240 ? -22.422 25.609 12.758 1 95.62 240 ASP B O 1
ATOM 4044 N N . ILE B 1 241 ? -21.094 26.484 11.188 1 96.25 241 ILE B N 1
ATOM 4045 C CA . ILE B 1 241 ? -20.641 25.172 10.727 1 96.25 241 ILE B CA 1
ATOM 4046 C C . ILE B 1 241 ? -19.938 24.438 11.859 1 96.25 241 ILE B C 1
ATOM 4048 O O . ILE B 1 241 ? -20.172 23.25 12.086 1 96.25 241 ILE B O 1
ATOM 4052 N N . ALA B 1 242 ? -19.078 25.156 12.562 1 95.69 242 ALA B N 1
ATOM 4053 C CA . ALA B 1 242 ? -18.375 24.562 13.688 1 95.69 242 ALA B CA 1
ATOM 4054 C C . ALA B 1 242 ? -19.344 23.969 14.695 1 95.69 242 ALA B C 1
ATOM 4056 O O . ALA B 1 242 ? -19.188 22.812 15.102 1 95.69 242 ALA B O 1
ATOM 4057 N N . LEU B 1 243 ? -20.344 24.719 15.016 1 93.31 243 LEU B N 1
ATOM 4058 C CA . LEU B 1 243 ? -21.328 24.281 16 1 93.31 243 LEU B CA 1
ATOM 4059 C C . LEU B 1 243 ? -22.156 23.125 15.477 1 93.31 243 LEU B C 1
ATOM 4061 O O . LEU B 1 243 ? -22.391 22.141 16.188 1 93.31 243 LEU B O 1
ATOM 4065 N N . GLN B 1 244 ? -22.484 23.203 14.281 1 94.25 244 GLN B N 1
ATOM 4066 C CA . GLN B 1 244 ? -23.312 22.172 13.664 1 94.25 244 GLN B CA 1
ATOM 4067 C C . GLN B 1 244 ? -22.547 20.844 13.547 1 94.25 244 GLN B C 1
ATOM 4069 O O . GLN B 1 244 ? -23.141 19.781 13.484 1 94.25 244 GLN B O 1
ATOM 4074 N N . CYS B 1 245 ? -21.297 20.938 13.492 1 95.06 245 CYS B N 1
ATOM 4075 C CA . CYS B 1 245 ? -20.469 19.75 13.305 1 95.06 245 CYS B CA 1
ATOM 4076 C C . CYS B 1 245 ? -19.922 19.266 14.633 1 95.06 245 CYS B C 1
ATOM 4078 O O . CYS B 1 245 ? -19.031 18.406 14.664 1 95.06 245 CYS B O 1
ATOM 4080 N N . GLY B 1 246 ? -20.375 19.797 15.711 1 92.69 246 GLY B N 1
ATOM 4081 C CA . GLY B 1 246 ? -20.125 19.219 17.016 1 92.69 246 GLY B CA 1
ATOM 4082 C C . GLY B 1 246 ? -18.922 19.828 17.719 1 92.69 246 GLY B C 1
ATOM 4083 O O . GLY B 1 246 ? -18.438 19.297 18.719 1 92.69 246 GLY B O 1
ATOM 4084 N N . TYR B 1 247 ? -18.406 20.906 17.234 1 92.69 247 TYR B N 1
ATOM 4085 C CA . TYR B 1 247 ? -17.297 21.578 17.906 1 92.69 247 TYR B CA 1
ATOM 4086 C C . TYR B 1 247 ? -17.797 22.625 18.891 1 92.69 247 TYR B C 1
ATOM 4088 O O . TYR B 1 247 ? -18.828 23.266 18.641 1 92.69 247 TYR B O 1
ATOM 4096 N N . THR B 1 248 ? -17.031 22.734 19.969 1 86.44 248 THR B N 1
ATOM 4097 C CA . THR B 1 248 ? -17.422 23.672 21.016 1 86.44 248 THR B CA 1
ATOM 4098 C C . THR B 1 248 ? -17.094 25.109 20.625 1 86.44 248 THR B C 1
ATOM 4100 O O . THR B 1 248 ? -17.734 26.047 21.094 1 86.44 248 THR B O 1
ATOM 4103 N N . ASP B 1 249 ? -16.031 25.219 19.828 1 87.88 249 ASP B N 1
ATOM 4104 C CA . ASP B 1 249 ? -15.688 26.562 19.391 1 87.88 249 ASP B CA 1
ATOM 4105 C C . ASP B 1 249 ? -15.023 26.531 18.016 1 87.88 249 ASP B C 1
ATOM 4107 O O . ASP B 1 249 ? -14.578 25.484 17.547 1 87.88 249 ASP B O 1
ATOM 4111 N N . HIS B 1 250 ? -15 27.703 17.453 1 90.06 250 HIS B N 1
ATOM 4112 C CA . HIS B 1 250 ? -14.523 27.906 16.094 1 90.06 250 HIS B CA 1
ATOM 4113 C C . HIS B 1 250 ? -13.039 27.594 15.977 1 90.06 250 HIS B C 1
ATOM 4115 O O . HIS B 1 250 ? -12.586 27.078 14.953 1 90.06 250 HIS B O 1
ATOM 4121 N N . SER B 1 251 ? -12.336 27.875 17.016 1 91.56 251 SER B N 1
ATOM 4122 C CA . SER B 1 251 ? -10.891 27.672 16.984 1 91.56 251 SER B CA 1
ATOM 4123 C C . SER B 1 251 ? -10.547 26.188 16.906 1 91.56 251 SER B C 1
ATOM 4125 O O . SER B 1 251 ? -9.703 25.781 16.094 1 91.56 251 SER B O 1
ATOM 4127 N N . ALA B 1 252 ? -11.227 25.406 17.688 1 91.75 252 ALA B N 1
ATOM 4128 C CA . ALA B 1 252 ? -11.016 23.969 17.672 1 91.75 252 ALA B CA 1
ATOM 4129 C C . ALA B 1 252 ? -11.383 23.375 16.312 1 91.75 252 ALA B C 1
ATOM 4131 O O . ALA B 1 252 ? -10.656 22.531 15.773 1 91.75 252 ALA B O 1
ATOM 4132 N N . PHE B 1 253 ? -12.469 23.891 15.812 1 94.62 253 PHE B N 1
ATOM 4133 C CA . PHE B 1 253 ? -12.906 23.453 14.492 1 94.62 253 PHE B CA 1
ATOM 4134 C C . PHE B 1 253 ? -11.852 23.797 13.438 1 94.62 253 PHE B C 1
ATOM 4136 O O . PHE B 1 253 ? -11.445 22.922 12.664 1 94.62 253 PHE B O 1
ATOM 4143 N N . SER B 1 254 ? -11.359 24.938 13.375 1 93.19 254 SER B N 1
ATOM 4144 C CA . SER B 1 254 ? -10.414 25.406 12.375 1 93.19 254 SER B CA 1
ATOM 4145 C C . SER B 1 254 ? -9.102 24.625 12.461 1 93.19 254 SER B C 1
ATOM 4147 O O . SER B 1 254 ? -8.523 24.25 11.43 1 93.19 254 SER B O 1
ATOM 4149 N N . ARG B 1 255 ? -8.68 24.438 13.656 1 90.75 255 ARG B N 1
ATOM 4150 C CA . ARG B 1 255 ? -7.438 23.688 13.867 1 90.75 255 ARG B CA 1
ATOM 4151 C C . ARG B 1 255 ? -7.551 22.266 13.328 1 90.75 255 ARG B C 1
ATOM 4153 O O . ARG B 1 255 ? -6.68 21.812 12.586 1 90.75 255 ARG B O 1
ATOM 4160 N N . GLN B 1 256 ? -8.625 21.609 13.695 1 90.56 256 GLN B N 1
ATOM 4161 C CA . GLN B 1 256 ? -8.836 20.234 13.266 1 90.56 256 GLN B CA 1
ATOM 4162 C C . GLN B 1 256 ? -9.023 20.156 11.75 1 90.56 256 GLN B C 1
ATOM 4164 O O . GLN B 1 256 ? -8.484 19.25 11.102 1 90.56 256 GLN B O 1
ATOM 4169 N N . PHE B 1 257 ? -9.781 21.078 11.273 1 91.62 257 PHE B N 1
ATOM 4170 C CA . PHE B 1 257 ? -10.031 21.141 9.836 1 91.62 257 PHE B CA 1
ATOM 4171 C C . PHE B 1 257 ? -8.727 21.312 9.07 1 91.62 257 PHE B C 1
ATOM 4173 O O . PHE B 1 257 ? -8.469 20.594 8.102 1 91.62 257 PHE B O 1
ATOM 4180 N N . LYS B 1 258 ? -7.898 22.172 9.516 1 87.69 258 LYS B N 1
ATOM 4181 C CA . LYS B 1 258 ? -6.617 22.438 8.867 1 87.69 258 LYS B CA 1
ATOM 4182 C C . LYS B 1 258 ? -5.699 21.219 8.953 1 87.69 258 LYS B C 1
ATOM 4184 O O . LYS B 1 258 ? -5.004 20.891 7.996 1 87.69 258 LYS B O 1
ATOM 4189 N N . ALA B 1 259 ? -5.723 20.609 10.055 1 85.5 259 ALA B N 1
ATOM 4190 C CA . ALA B 1 259 ? -4.887 19.438 10.258 1 85.5 259 ALA B CA 1
ATOM 4191 C C . ALA B 1 259 ? -5.254 18.328 9.281 1 85.5 259 ALA B C 1
ATOM 4193 O O . ALA B 1 259 ? -4.383 17.578 8.812 1 85.5 259 ALA B O 1
ATOM 4194 N N . MET B 1 260 ? -6.508 18.234 8.922 1 86.81 260 MET B N 1
ATOM 4195 C CA . MET B 1 260 ? -6.996 17.109 8.125 1 86.81 260 MET B CA 1
ATOM 4196 C C . MET B 1 260 ? -7.051 17.484 6.648 1 86.81 260 MET B C 1
ATOM 4198 O O . MET B 1 260 ? -7.055 16.594 5.785 1 86.81 260 MET B O 1
ATOM 4202 N N . THR B 1 261 ? -7.074 18.812 6.324 1 82.56 261 THR B N 1
ATOM 4203 C CA . THR B 1 261 ? -7.266 19.188 4.922 1 82.56 261 THR B CA 1
ATOM 4204 C C . THR B 1 261 ? -6.082 20 4.41 1 82.56 261 THR B C 1
ATOM 4206 O O . THR B 1 261 ? -5.922 20.188 3.203 1 82.56 261 THR B O 1
ATOM 4209 N N . GLY B 1 262 ? -5.301 20.469 5.34 1 79.06 262 GLY B N 1
ATOM 4210 C CA . GLY B 1 262 ? -4.18 21.312 4.961 1 79.06 262 GLY B CA 1
ATOM 4211 C C . GLY B 1 262 ? -4.547 22.781 4.871 1 79.06 262 GLY B C 1
ATOM 4212 O O . GLY B 1 262 ? -3.672 23.641 4.746 1 79.06 262 GLY B O 1
ATOM 4213 N N . SER B 1 263 ? -5.844 23.078 5.004 1 85.12 263 SER B N 1
ATOM 4214 C CA . SER B 1 263 ? -6.246 24.469 4.887 1 85.12 263 SER B CA 1
ATOM 4215 C C . SER B 1 263 ? -7.332 24.828 5.898 1 85.12 263 SER B C 1
ATOM 4217 O O . SER B 1 263 ? -8.016 23.938 6.422 1 85.12 263 SER B O 1
ATOM 4219 N N . THR B 1 264 ? -7.391 26.156 6.109 1 89.81 264 THR B N 1
ATOM 4220 C CA . THR B 1 264 ? -8.469 26.609 6.98 1 89.81 264 THR B CA 1
ATOM 4221 C C . THR B 1 264 ? -9.82 26.469 6.297 1 89.81 264 THR B C 1
ATOM 4223 O O . THR B 1 264 ? -9.898 26.375 5.07 1 89.81 264 THR B O 1
ATOM 4226 N N . PRO B 1 265 ? -10.875 26.438 7.125 1 91.81 265 PRO B N 1
ATOM 4227 C CA . PRO B 1 265 ? -12.219 26.359 6.531 1 91.81 265 PRO B CA 1
ATOM 4228 C C . PRO B 1 265 ? -12.484 27.5 5.547 1 91.81 265 PRO B C 1
ATOM 4230 O O . PRO B 1 265 ? -13.062 27.281 4.48 1 91.81 265 PRO B O 1
ATOM 4233 N N . ARG B 1 266 ? -12.062 28.641 5.863 1 90.69 266 ARG B N 1
ATOM 4234 C CA . ARG B 1 266 ? -12.266 29.797 4.988 1 90.69 266 ARG B CA 1
ATOM 4235 C C . ARG B 1 266 ? -11.57 29.578 3.645 1 90.69 266 ARG B C 1
ATOM 4237 O O . ARG B 1 266 ? -12.18 29.766 2.59 1 90.69 266 ARG B O 1
ATOM 4244 N N . ASP B 1 267 ? -10.32 29.281 3.695 1 87.19 267 ASP B N 1
ATOM 4245 C CA . ASP B 1 267 ? -9.547 29.062 2.477 1 87.19 267 ASP B CA 1
ATOM 4246 C C . ASP B 1 267 ? -10.133 27.906 1.656 1 87.19 267 ASP B C 1
ATOM 4248 O O . ASP B 1 267 ? -10.141 27.953 0.424 1 87.19 267 ASP B O 1
ATOM 4252 N N . PHE B 1 268 ? -10.578 26.906 2.422 1 87.94 268 PHE B N 1
ATOM 4253 C CA . PHE B 1 268 ? -11.172 25.75 1.749 1 87.94 268 PHE B CA 1
ATOM 4254 C C . PHE B 1 268 ? -12.414 26.172 0.967 1 87.94 268 PHE B C 1
ATOM 4256 O O . PHE B 1 268 ? -12.609 25.734 -0.17 1 87.94 268 PHE B O 1
ATOM 4263 N N . ARG B 1 269 ? -13.219 26.953 1.531 1 88.5 269 ARG B N 1
ATOM 4264 C CA . ARG B 1 269 ? -14.414 27.469 0.864 1 88.5 269 ARG B CA 1
ATOM 4265 C C . ARG B 1 269 ? -14.055 28.188 -0.427 1 88.5 269 ARG B C 1
ATOM 4267 O O . ARG B 1 269 ? -14.719 28.016 -1.451 1 88.5 269 ARG B O 1
ATOM 4274 N N . LEU B 1 270 ? -13.008 28.891 -0.383 1 83.81 270 LEU B N 1
ATOM 4275 C CA . LEU B 1 270 ? -12.562 29.625 -1.562 1 83.81 270 LEU B CA 1
ATOM 4276 C C . LEU B 1 270 ? -12.125 28.672 -2.664 1 83.81 270 LEU B C 1
ATOM 4278 O O . LEU B 1 270 ? -12.32 28.938 -3.85 1 83.81 270 LEU B O 1
ATOM 4282 N N . THR B 1 271 ? -11.523 27.625 -2.26 1 77.5 271 THR B N 1
ATOM 4283 C CA . THR B 1 271 ? -11.039 26.641 -3.219 1 77.5 271 THR B CA 1
ATOM 4284 C C . THR B 1 271 ? -12.203 25.906 -3.879 1 77.5 271 THR B C 1
ATOM 4286 O O . THR B 1 271 ? -12.117 25.531 -5.047 1 77.5 271 THR B O 1
ATOM 4289 N N . LEU B 1 272 ? -13.219 25.688 -3.1 1 75.81 272 LEU B N 1
ATOM 4290 C CA . LEU B 1 272 ? -14.398 25.016 -3.635 1 75.81 272 LEU B CA 1
ATOM 4291 C C . LEU B 1 272 ? -15.086 25.891 -4.684 1 75.81 272 LEU B C 1
ATOM 4293 O O . LEU B 1 272 ? -15.695 25.359 -5.617 1 75.81 272 LEU B O 1
ATOM 4297 N N . LEU B 1 273 ? -15.094 27.188 -4.504 1 71.5 273 LEU B N 1
ATOM 4298 C CA . LEU B 1 273 ? -15.773 28.125 -5.387 1 71.5 273 LEU B CA 1
ATOM 4299 C C . LEU B 1 273 ? -14.969 28.344 -6.668 1 71.5 273 LEU B C 1
ATOM 4301 O O . LEU B 1 273 ? -15.523 28.781 -7.684 1 71.5 273 LEU B O 1
ATOM 4305 N N . GLY B 1 274 ? -13.727 28.016 -6.738 1 62.66 274 GLY B N 1
ATOM 4306 C CA . GLY B 1 274 ? -12.945 28.25 -7.941 1 62.66 274 GLY B CA 1
ATOM 4307 C C . GLY B 1 274 ? -12.742 26.984 -8.766 1 62.66 274 GLY B C 1
ATOM 4308 O O . GLY B 1 274 ? -12.992 25.875 -8.297 1 62.66 274 GLY B O 1
#

Foldseek 3Di:
DPPPPPPPDPPPPPPPDDDPVQVVCVVVVNHLAFDAADVRVVVVVVVCLVVVQPDPQKWKFWAFLQQATQDIHPNVCVFLPHPDCVVRGRDAQCVRAPNQLRQLVSVVQNCCNVVQDKDFQQWAWDQGVVRDIFIWGKIKGFDAHRVRHGGTMIMMIGTFDDFDPPDPLNVLLVQLLVVLLVPLLADDDLVNSCVRSVDDSVVNQVVCCVGRVDGSVVSSLVSLLVQLLVPLLDDDDQQVSCNRRHHPGSVVVQVSNCSHRSHGSVVSSVVSVD/DPPPPPPPDPPPPPPPDDDPVQVVCVVVVNHLAFDAADVRVVVVVVVCLVVVQPDPQKWKFWAFLQQATQDIHPNVCVFLPHPDCVVRGRDAQCVRAPHQLRQLVSVVQNCCNVVQDKDFQQWAWDQGVVRDIFIWTKIKGFDAHNVRHGGTMIMMIGTFDDFDPPDPLNVLLVQLLVVLLVPLLADDDLVNSCVRSVDDSVVNQVVCCVGRVDGSVVSSLVSLLVQLLVPLLDDDDQQVSCNRRHHPGSVVVQVSNCSHRSHGSVVSSVVSVD

pLDDT: mean 85.65, std 14.68, range [26.97, 98.12]

Secondary structure (DSSP, 8-state):
-------------------HHHHHHHHTT--SS--SSHHHHHHHHHTTHHHHHHSTTEEEEEE-TTS-EEEE-HHHHHHTT-SSGGGTTT--HHHHS-HHHHHHHHHHHHHHHHH---EEEEEEEEEETTTEEEEEEEEEEEEE-TTS-EEEEEEEEEE-PPPPTTSTTHHHHHHHHHHHHHHTTS---HHHHHHHHS--HHHHHHHHHHHTSS-HHHHHHHHHHHHHHHHHTTT--HHHHHHHTT-SSHHHHHHHHHHHHSS-HHHHHHHHH-/-------------------HHHHHHHHTT--SS--SSHHHHHHHHHTTHHHHHHSTTEEEEEE-TTS-EEEE-HHHHHHTT-SSGGGTTT--HHHHS-HHHHHHHHHHHHHHHHH---EEEEEEEEEETTTEEEEEEEEEEEEE-TTS-EEEEEEEEEE-PPPPTTSTTHHHHHHHHHHHHHHTTS---HHHHHHHHS--HHHHHHHHHHHTSS-HHHHHHHHHHHHHHHHHTTT--HHHHHHHTT-SSHHHHHHHHHHHHSS-HHHHHHHHH-

InterPro domains:
  IPR009057 Homedomain-like superfamily [SSF46689] (170-220)
  IPR009057 Homedomain-like superfamily [SSF46689] (223-269)
  IPR013656 PAS fold 4 [PF08448] (52-164)
  IPR018060 AraC-like, DNA binding HTH domain [PF12833] (196-269)
  IPR018060 AraC-like, DNA binding HTH domain [PS01124] (174-271)
  IPR018060 AraC-like, DNA binding HTH domain [SM00342] (187-269)
  IPR018062 HTH domain AraC-type, conserved site [PS00041] (224-265)
  IPR020449 Transcription regulator HTH, AraC- type, HTH domain [PR00032] (238-253)
  IPR020449 Transcription regulator HTH, AraC- type, HTH domain [PR00032] (253-269)
  IPR035965 PAS domain superfamily [SSF55785] (39-156)
  IPR050204 AraC/XylS family transcriptional regulators [PTHR46796] (76-269)

Sequence (548 aa):
MIGVSDAPPPRAVNQPELAVDELSQICEGLARQRPENMPALLNALALIAPLLNAIPNVVFFIKDRQARYLLANLTLARRCGFKSVSSLLGKTSADVFPSALGQGYTEQDLRVLREGVTLRDQLEMHLYNGRERGWCLTQKLALRDISGQVIGMAGISHDLQEAHARHPAWQRLAIVDDHIRRHYHRPIAMEELTALSGMSIAQIERYCKRIFHLTPRQMIHKVRLEKATELLAGDTPITDIALQCGYTDHSAFSRQFKAMTGSTPRDFRLTLLGMIGVSDAPPPRAVNQPELAVDELSQICEGLARQRPENMPALLNALALIAPLLNAIPNVVFFIKDRQARYLLANLTLARRCGFKSVSSLLGKTSADVFPSALGQGYTEQDLRVLREGVTLRDQLEMHLYNGRERGWCLTQKLALRDISGQVIGMAGISHDLQEAHARHPAWQRLAIVDDHIRRHYHRPIAMEELTALSGMSIAQIERYCKRIFHLTPRQMIHKVRLEKATELLAGDTPITDIALQCGYTDHSAFSRQFKAMTGSTPRDFRLTLLG

Solvent-accessible surface area (backbone atoms only — not comparable to full-atom values): 28752 Å² total; per-residue (Å²): 133,83,77,75,76,76,70,70,74,78,74,75,77,75,65,80,74,74,51,58,69,57,32,38,30,20,39,65,38,56,40,90,53,45,36,83,43,65,69,56,34,48,24,36,48,6,75,48,22,58,55,54,43,65,43,76,67,34,32,41,39,30,25,38,78,83,43,21,29,55,36,45,23,51,51,42,21,45,41,60,63,37,95,44,45,57,82,47,45,72,34,37,44,42,74,60,36,65,56,52,37,8,42,29,48,37,52,52,44,47,47,25,52,74,69,58,39,69,48,71,73,38,57,30,50,44,73,34,66,88,72,43,77,44,49,26,39,29,34,37,34,45,33,54,30,66,86,65,47,70,61,18,31,39,38,37,32,35,56,60,58,81,62,67,82,77,47,87,59,33,67,46,48,46,52,46,52,51,49,40,71,74,44,37,46,42,90,76,56,70,64,58,49,24,69,72,48,73,40,51,69,67,52,49,42,50,48,29,36,72,54,53,68,33,45,66,67,54,49,41,52,49,51,24,47,55,50,40,56,59,44,41,74,52,86,61,52,65,63,54,43,20,45,61,37,35,33,93,40,52,66,62,34,36,53,53,42,21,70,26,41,23,23,43,61,70,52,45,34,53,56,68,76,98,135,82,75,78,78,75,70,70,72,79,74,74,76,76,66,80,74,77,51,58,69,56,33,38,30,18,39,65,37,56,40,88,54,46,35,82,42,67,66,56,37,48,25,36,49,5,76,48,22,58,56,54,44,64,44,76,67,34,32,43,40,32,25,39,79,85,42,21,28,56,36,46,22,50,50,43,22,45,40,62,64,36,94,45,45,57,82,48,45,72,34,37,44,43,73,61,37,66,58,52,37,8,44,30,49,37,52,54,45,46,46,26,51,74,68,58,39,68,48,70,72,40,58,30,49,43,72,32,66,88,72,44,76,43,50,27,39,28,35,36,34,46,34,53,30,64,87,64,46,72,60,17,32,39,38,36,34,35,56,59,60,80,62,66,81,77,46,87,59,34,66,44,48,46,51,47,52,50,49,39,71,73,43,37,45,42,90,76,57,70,65,58,48,24,68,72,49,73,39,52,68,67,52,49,42,51,48,28,37,71,54,54,66,33,45,67,67,53,49,42,51,51,52,24,48,53,52,38,55,60,45,40,74,54,85,61,53,65,63,55,44,21,44,62,35,35,33,93,40,53,65,61,35,38,52,52,42,21,69,25,41,22,24,42,63,69,52,46,33,54,55,68,75,98